Protein AF-A0A7S1ZAA8-F1 (afdb_monomer_lite)

InterPro domains:
  IPR015947 PUA-like superfamily [SSF88697] (446-575)
  IPR024366 Alpha-ketoglutarate-dependent dioxygenase FTO, C-terminal [PF12934] (173-243)
  IPR024367 Alpha-ketoglutarate-dependent dioxygenase FTO, catalytic domain [PF12933] (4-150)
  IPR032868 Alpha-ketoglutarate-dependent dioxygenase FTO [PTHR31291] (3-238)
  IPR037151 Alpha-ketoglutarate-dependent dioxygenase AlkB-like superfamily [G3DSA:2.60.120.590] (2-152)
  IPR038413 FTO, C-terminal domain superfamily [G3DSA:1.20.58.1470] (153-249)

Sequence (664 aa):
MIKTNDLKDEPVTKQGKCTVSWHADSCLEHYSTIAVYHTIFPHDEKEEEEEEEKEERKKKSVSNNSSSSSSSGWSVALRVAHDSEGPNASKRGKDIESSVVADTPYIATSLPSGSVYYLLDDFNHHHQHAVMADNDNENPGTRFSSTHRLLREGHNVQYVLDRCKSSCSNFHKKGSKVWRSEQLLLSDMESEWIRQFYVQGAAHRSNLWKAWGEFMLSLLRYWSQLETRTKQTIDLLRYAAEEQCDFGGCASSNEPNNVVPSRAERKLREKRKKALSTVDDILKRGGGGNSADQILYEPLAILLEERATMRHLWKKREKDHVFRRMNDEDKPLPVPFTFEVTNVEEMIANKKAGMKKNEEMGYSSLGGSPEQLRCLANNLRKWGKAYMSCDSADLPAVFENDDNITSTKKKQDDQEENESSVAVAATTIDDTNEHTKDLDWKGWNNQKFGLEMQHPWAGHLLDGRKTIETRAYDLPPSLLGKRIEILETRKGKAGVSSVGNVVSYVGGEEEKDAAIVKNIGWCVFDRIIVYEDRETFESDEGQHMVLKDSGYGWKDGHTKKLYGWVVGKCMRYEDKEEGSCKPGDIPPISRLVRRLRSLFELQFEDLHLSTDDSKRENITVKKKPNSKTFQKRGKKRRNGYHDREAGGNSVKHGKMQPKKKKKR

Secondary structure (DSSP, 8-state):
---GGGSEEPTTT--SEEEEEEE---SBPTTPPEEEEEEEEPP-S-SSSTTT--S-----------------SEEEEEEEBTTSSSTTGGGS-S-SGGGB-TTS--EEEE--TT-EEEE-TTHHHHEEEEEEE-SS-S---EEEEEEE--BPTT-SHHHHHHHHHHHHTTTT--SHHHHHHHHHHHHHIIIIIIIHHHTTHHHHHHHHHHHHHHHHHHHHHHHHHHHHHHHHHHHHHHHHHHHHHHHHS-S--------PPPHHHHHHHHHHHHHHHHHHHHHHTT-BTB-HIIIIIHHHHHHHHHHHHHHHHHHHHTT-GGGGGS-TTTSPPPP-EE---TTHHHHHHHGGGTPPP-TT-EE-SS--SHHHHHHHHHHHHHHHHHHHH--GGGSPP----TT------------------------------TTS--TT-GGGGTSEEEEEEETTHHHHHHTTS--EEEESSPPPGGGTTSEEEEEEE-S--TT---S-SEEE---SS--SSTTSEEEEEEEEEEEEEEE-SHHHHHHTHHHH---TTSTTS--TTT---EEEEEEEEEEESS---TTS--TTSS--EEEEEEEETTEEEEEE------------------------------------------------------------

Foldseek 3Di:
DDALVVFDAQVPPSFFGFPFHWAFDPQFDAQDKKKKWKAFDFPDPDDPPPPPPPDDDDDDDDDDDDDDPDQQQKWKKKFWFAQRDDPRVVPDPDDSVVRGDVVDDIDIDRDHGGDMDMQGGCNSRGMIMTMGGGPPDNTSGDMDMDIDGHGDPCPDLVSLLVLLVVLLVVLVDDFLVSLLSLLVSLLCLVQVPQQVQQQQFQVSCVVCCVPCVVSLLSSLVSNQSSLVSLVVLLVLLLLLLVVLLVVVDDPDDPDPDPDDDDPVVVVSPVSSVVSNVVLVVRQVVQFPDDASCVTRQLSSLVSLLVSLVSLVVSVPSLPDPVLVPDDNRRRRHPRQEDELPPCPVVVVVVVVVDDDDPSRHHYHNFDPHSVSSNVSSVQSNLSSVSSVVSHPVSHPDDDPDSPDPDDDDDDDDDDDDDDDDDDDDDDDDDDTDQQEADLQPPVLQVFAKAFEDEPPLLVCCQVQQAQWAKDLDEHSPSQAQHKHFYKYFYHDRPLDDPDDQKQFDDDDDDDDSVNGIDRFWIFHFHDKDKDQDQVVVVVCCSNRVADCVDPRHDDPPPRRMMMIRGTDDIHTPVPDDPDDDDPPPAAPQRMWGRHHRRMTTTDHDPPPDPPPPDDDDDDDDDDDDDDDDDDDDDDDDDDDDDDDDDYDDDDDDDDDDDDDDDDD

Structure (mmCIF, N/CA/C/O backbone):
data_AF-A0A7S1ZAA8-F1
#
_entry.id   AF-A0A7S1ZAA8-F1
#
loop_
_atom_site.group_PDB
_atom_site.id
_atom_site.type_symbol
_atom_site.label_atom_id
_atom_site.label_alt_id
_atom_site.label_comp_id
_atom_site.label_asym_id
_atom_site.label_entity_id
_atom_site.label_seq_id
_atom_site.pdbx_PDB_ins_code
_atom_site.Cartn_x
_atom_site.Cartn_y
_atom_site.Cartn_z
_atom_site.occupancy
_atom_site.B_iso_or_equiv
_atom_site.auth_seq_id
_atom_site.auth_comp_id
_atom_site.auth_asym_id
_atom_site.auth_atom_id
_atom_site.pdbx_PDB_model_num
ATOM 1 N N . MET A 1 1 ? -21.331 20.075 20.218 1.00 51.53 1 MET A N 1
ATOM 2 C CA . MET A 1 1 ? -21.712 18.708 20.644 1.00 51.53 1 MET A CA 1
ATOM 3 C C . MET A 1 1 ? -22.706 18.152 19.633 1.00 51.53 1 MET A C 1
ATOM 5 O O . MET A 1 1 ? -23.414 18.953 19.032 1.00 51.53 1 MET A O 1
ATOM 9 N N . ILE A 1 2 ? -22.735 16.836 19.404 1.00 54.97 2 ILE A N 1
ATOM 10 C CA . ILE A 1 2 ? -23.761 16.199 18.557 1.00 54.97 2 ILE A CA 1
ATOM 11 C C . ILE A 1 2 ? -25.048 16.115 19.384 1.00 54.97 2 ILE A C 1
ATOM 13 O O . ILE A 1 2 ? -24.983 15.691 20.537 1.00 54.97 2 ILE A O 1
ATOM 17 N N . LYS A 1 3 ? -26.193 16.531 18.833 1.00 63.50 3 LYS A N 1
ATOM 18 C CA . LYS A 1 3 ? -27.483 16.376 19.518 1.00 63.50 3 LYS A CA 1
ATOM 19 C C . LYS A 1 3 ? -27.951 14.929 19.371 1.00 63.50 3 LYS A C 1
ATOM 21 O O . LYS A 1 3 ? -27.777 14.333 18.312 1.00 63.50 3 LYS A O 1
ATOM 26 N N . THR A 1 4 ? -28.576 14.369 20.403 1.00 62.88 4 THR A N 1
ATOM 27 C CA . THR A 1 4 ? -29.089 12.983 20.406 1.00 62.88 4 THR A CA 1
ATOM 28 C C . THR A 1 4 ? -30.030 12.687 19.231 1.00 62.88 4 THR A C 1
ATOM 30 O O . THR A 1 4 ? -30.006 11.587 18.684 1.00 62.88 4 THR A O 1
ATOM 33 N N . ASN A 1 5 ? -30.778 13.690 18.765 1.00 67.75 5 ASN A N 1
ATOM 34 C CA . ASN A 1 5 ? -31.667 13.592 17.601 1.00 67.75 5 ASN A CA 1
ATOM 35 C C . ASN A 1 5 ? -30.947 13.398 16.250 1.00 67.75 5 ASN A C 1
ATOM 37 O O . ASN A 1 5 ? -31.572 12.913 15.311 1.00 67.75 5 ASN A O 1
ATOM 41 N N . ASP A 1 6 ? -29.658 13.741 16.141 1.00 80.00 6 ASP A N 1
ATOM 42 C CA . ASP A 1 6 ? -28.857 13.528 14.923 1.00 80.00 6 ASP A CA 1
ATOM 43 C C . ASP A 1 6 ? -28.252 12.107 14.859 1.00 80.00 6 ASP A C 1
ATOM 45 O O . ASP A 1 6 ? -27.602 11.735 13.876 1.00 80.00 6 ASP A O 1
ATOM 49 N N . LEU A 1 7 ? -28.430 11.307 15.916 1.00 85.56 7 LEU A N 1
ATOM 50 C CA . LEU A 1 7 ? -27.899 9.953 16.023 1.00 85.56 7 LEU A CA 1
ATOM 51 C C . LEU A 1 7 ? -28.835 8.921 15.382 1.00 85.56 7 LEU A C 1
ATOM 53 O O . LEU A 1 7 ? -30.064 9.007 15.463 1.00 85.56 7 LEU A O 1
ATOM 57 N N . LYS A 1 8 ? -28.233 7.887 14.790 1.00 88.81 8 LYS A N 1
ATOM 58 C CA . LYS A 1 8 ? -28.962 6.751 14.216 1.00 88.81 8 LYS A CA 1
ATOM 59 C C . LYS A 1 8 ? -29.487 5.842 15.324 1.00 88.81 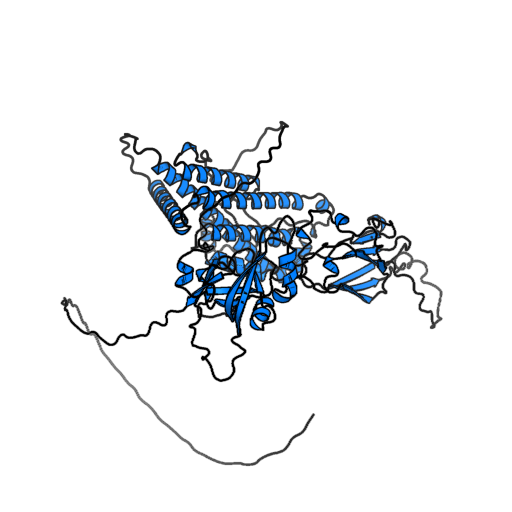8 LYS A C 1
ATOM 61 O O . LYS A 1 8 ? -28.772 5.598 16.292 1.00 88.81 8 LYS A O 1
ATOM 66 N N . ASP A 1 9 ? -30.685 5.302 15.145 1.00 89.25 9 ASP A N 1
ATOM 67 C CA . ASP A 1 9 ? -31.178 4.197 15.971 1.00 89.25 9 ASP A CA 1
ATOM 68 C C . ASP A 1 9 ? -30.324 2.936 15.770 1.00 89.25 9 ASP A C 1
ATOM 70 O O . ASP A 1 9 ? -29.744 2.732 14.696 1.00 89.25 9 ASP A O 1
ATOM 74 N N . GLU A 1 10 ? -30.271 2.075 16.787 1.00 88.00 10 GLU A N 1
ATOM 75 C CA . GLU A 1 10 ? -29.743 0.715 16.643 1.00 88.00 10 GLU A CA 1
ATOM 76 C C . GLU A 1 10 ? -30.553 -0.040 15.558 1.00 88.00 10 GLU A C 1
ATOM 78 O O . GLU A 1 10 ? -31.785 -0.068 15.626 1.00 88.00 10 GLU A O 1
ATOM 83 N N . PRO A 1 11 ? -29.920 -0.605 14.511 1.00 84.19 11 PRO A N 1
ATOM 84 C CA . PRO A 1 11 ? -30.641 -1.091 13.332 1.00 84.19 11 PRO A CA 1
ATOM 85 C C . PRO A 1 11 ? -31.582 -2.286 13.557 1.00 84.19 11 PRO A C 1
ATOM 87 O O . PRO A 1 11 ? -32.498 -2.460 12.751 1.00 84.19 11 PRO A O 1
ATOM 90 N N . VAL A 1 12 ? -31.379 -3.109 14.592 1.00 79.25 12 VAL A N 1
ATOM 91 C CA . VAL A 1 12 ? -32.127 -4.362 14.801 1.00 79.25 12 VAL A CA 1
ATOM 92 C C . VAL A 1 12 ? -33.347 -4.154 15.704 1.00 79.25 12 VAL A C 1
ATOM 94 O O . VAL A 1 12 ? -34.473 -4.455 15.309 1.00 79.25 12 VAL A O 1
ATOM 97 N N . THR A 1 13 ? -33.138 -3.635 16.912 1.00 79.31 13 THR A N 1
ATOM 98 C CA . THR A 1 13 ? -34.167 -3.441 17.948 1.00 79.31 13 THR A CA 1
ATOM 99 C C . THR A 1 13 ? -34.709 -2.016 17.982 1.00 79.31 13 THR A C 1
ATOM 101 O O . THR A 1 13 ? -35.810 -1.802 18.489 1.00 79.31 13 THR A O 1
ATOM 104 N N . LYS A 1 14 ? -33.941 -1.044 17.466 1.00 81.38 14 LYS A N 1
ATOM 105 C CA . LYS A 1 14 ? -34.168 0.407 17.617 1.00 81.38 14 LYS A CA 1
ATOM 106 C C . LYS A 1 14 ? -34.140 0.888 19.074 1.00 81.38 14 LYS A C 1
ATOM 108 O O . LYS A 1 14 ? -34.652 1.963 19.383 1.00 81.38 14 LYS A O 1
ATOM 113 N N . GLN A 1 15 ? -33.532 0.107 19.968 1.00 75.88 15 GLN A N 1
ATOM 114 C CA . GLN A 1 15 ? -33.351 0.451 21.376 1.00 75.88 15 GLN A CA 1
ATOM 115 C C . GLN A 1 15 ? -32.006 1.164 21.567 1.00 75.88 15 GLN A C 1
ATOM 117 O O . GLN A 1 15 ? -30.947 0.538 21.552 1.00 75.88 15 GLN A O 1
ATOM 122 N N . GLY A 1 16 ? -32.067 2.484 21.751 1.00 81.81 16 GLY A N 1
ATOM 123 C CA . GLY A 1 16 ? -30.903 3.355 21.919 1.00 81.81 16 GLY A CA 1
ATOM 124 C C . GLY A 1 16 ? -30.401 3.994 20.619 1.00 81.81 16 GLY A C 1
ATOM 125 O O . GLY A 1 16 ? -30.682 3.541 19.503 1.00 81.81 16 GLY A O 1
ATOM 126 N N . LYS A 1 17 ? -29.612 5.059 20.785 1.00 88.25 17 LYS A N 1
ATOM 127 C CA . LYS A 1 17 ? -28.934 5.794 19.713 1.00 88.25 17 LYS A CA 1
ATOM 128 C C . LYS A 1 17 ? -27.479 5.363 19.578 1.00 88.25 17 LYS A C 1
ATOM 130 O O . LYS A 1 17 ? -26.691 5.520 20.509 1.00 88.25 17 LYS A O 1
ATOM 135 N N . CYS A 1 18 ? -27.055 4.930 18.395 1.00 90.75 18 CYS A N 1
ATOM 136 C CA . CYS A 1 18 ? -25.644 4.689 18.105 1.00 90.75 18 CYS A CA 1
ATOM 137 C C . CYS A 1 18 ? -24.871 6.015 17.966 1.00 90.75 18 CYS A C 1
ATOM 139 O O . CYS A 1 18 ? -24.992 6.712 16.957 1.00 90.75 18 CYS A O 1
ATOM 141 N N . THR A 1 19 ? -24.003 6.317 18.934 1.00 90.69 19 THR A N 1
ATOM 142 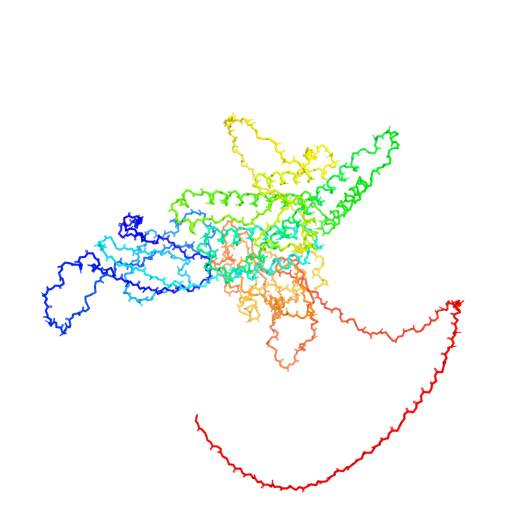C CA . THR A 1 19 ? -22.959 7.358 18.800 1.00 90.69 19 THR A CA 1
ATOM 143 C C . THR A 1 19 ? -21.767 6.869 17.982 1.00 90.69 19 THR A C 1
ATOM 145 O O . THR A 1 19 ? -21.152 7.644 17.253 1.00 90.69 19 THR A O 1
ATOM 148 N N . VAL A 1 20 ? -21.496 5.563 18.038 1.00 92.62 20 VAL A N 1
ATOM 149 C CA . VAL A 1 20 ? -20.650 4.842 17.084 1.00 92.62 20 VAL A CA 1
ATOM 150 C C . VAL A 1 20 ? -21.427 3.603 16.653 1.00 92.62 20 VAL A C 1
ATOM 152 O O . VAL A 1 20 ? -21.806 2.795 17.500 1.00 92.62 20 VAL A O 1
ATOM 155 N N . SER A 1 21 ? -21.715 3.481 15.356 1.00 92.25 21 SER A N 1
ATOM 156 C CA . SER A 1 21 ? -22.434 2.333 14.785 1.00 92.25 21 SER A CA 1
ATOM 157 C C . SER A 1 21 ? -21.629 1.031 14.893 1.00 92.25 21 SER A C 1
ATOM 159 O O . SER A 1 21 ? -20.428 1.053 15.161 1.00 92.25 21 SER A O 1
ATOM 161 N N . TRP A 1 22 ? -22.294 -0.101 14.651 1.00 92.38 22 TRP A N 1
ATOM 162 C CA . TRP A 1 22 ? -21.670 -1.422 14.604 1.00 92.38 22 TRP A CA 1
ATOM 163 C C . TRP A 1 22 ? -20.444 -1.459 13.682 1.00 92.38 22 TRP A C 1
ATOM 165 O O . TRP A 1 22 ? -20.536 -1.151 12.494 1.00 92.38 22 TRP A O 1
ATOM 175 N N . HIS A 1 23 ? -19.294 -1.829 14.244 1.00 91.81 23 HIS A N 1
ATOM 176 C CA . HIS A 1 23 ? -18.026 -1.948 13.528 1.00 91.81 23 HIS A CA 1
ATOM 177 C C . HIS A 1 23 ? -17.074 -2.925 14.231 1.00 91.81 23 HIS A C 1
ATOM 179 O O . HIS A 1 23 ? -17.253 -3.268 15.401 1.00 91.81 23 HIS A O 1
ATOM 185 N N . ALA A 1 24 ? -16.035 -3.341 13.513 1.00 92.50 24 ALA A N 1
ATOM 186 C CA . ALA A 1 24 ? -14.811 -3.873 14.098 1.00 92.50 24 ALA A CA 1
ATOM 187 C C . ALA A 1 24 ? -13.684 -2.847 13.911 1.00 92.50 24 ALA A C 1
ATOM 189 O O . ALA A 1 24 ? -13.672 -2.087 12.937 1.00 92.50 24 ALA A O 1
ATOM 190 N N . ASP A 1 25 ? -12.742 -2.809 14.848 1.00 93.12 25 ASP A N 1
ATOM 191 C CA . ASP A 1 25 ? -11.620 -1.880 14.818 1.00 93.12 25 ASP A CA 1
ATOM 192 C C . ASP A 1 25 ? -10.602 -2.275 13.745 1.00 93.12 25 ASP A C 1
ATOM 194 O O . ASP A 1 25 ? -9.940 -3.307 13.845 1.00 93.12 25 ASP A O 1
ATOM 198 N N . SER A 1 26 ? -10.446 -1.426 12.731 1.00 89.69 26 SER A N 1
ATOM 199 C CA . SER A 1 26 ? -9.505 -1.630 11.627 1.00 89.69 26 SER A CA 1
ATOM 200 C C . SER A 1 26 ? -8.063 -1.233 11.969 1.00 89.69 26 SER A C 1
ATOM 202 O O . SER A 1 26 ? -7.827 -0.373 12.818 1.00 89.69 26 SER A O 1
ATOM 204 N N . CYS A 1 27 ? -7.107 -1.755 11.192 1.00 87.31 27 CYS A N 1
ATOM 205 C CA . CYS A 1 27 ? -5.678 -1.386 11.231 1.00 87.31 27 CYS A CA 1
ATOM 206 C C . CYS A 1 27 ? -4.945 -1.782 12.525 1.00 87.31 27 CYS A C 1
ATOM 208 O O . CYS A 1 27 ? -3.870 -1.251 12.819 1.00 87.31 27 CYS A O 1
ATOM 210 N N . LEU A 1 28 ? -5.496 -2.748 13.261 1.00 90.56 28 LEU A N 1
ATOM 211 C CA . LEU A 1 28 ? -4.878 -3.334 14.446 1.00 90.56 28 LEU A CA 1
ATOM 212 C C . LEU A 1 28 ? -3.969 -4.513 14.097 1.00 90.56 28 LEU A C 1
ATOM 214 O O . LEU A 1 28 ? -4.167 -5.179 13.074 1.00 90.56 28 LEU A O 1
ATOM 218 N N . GLU A 1 29 ? -2.984 -4.777 14.954 1.00 91.25 29 GLU A N 1
ATOM 219 C CA . GLU A 1 29 ? -2.275 -6.056 14.941 1.00 91.25 29 GLU A CA 1
ATOM 220 C C . GLU A 1 29 ? -3.249 -7.207 15.197 1.00 91.25 29 GLU A C 1
ATOM 222 O O . GLU A 1 29 ? -4.159 -7.102 16.028 1.00 91.25 29 GLU A O 1
ATOM 227 N N . HIS A 1 30 ? -3.058 -8.319 14.489 1.00 89.75 30 HIS A N 1
ATOM 228 C CA . HIS A 1 30 ? -3.938 -9.473 14.645 1.00 89.75 30 HIS A CA 1
ATOM 229 C C . HIS A 1 30 ? -3.825 -10.041 16.058 1.00 89.75 30 HIS A C 1
ATOM 231 O O . HIS A 1 30 ? -2.716 -10.215 16.566 1.00 89.75 30 HIS A O 1
ATOM 237 N N . TYR A 1 31 ? -4.973 -10.376 16.653 1.00 92.94 31 TYR A N 1
ATOM 238 C CA . TYR A 1 31 ? -5.070 -10.916 18.016 1.00 92.94 31 TYR A CA 1
ATOM 239 C C . TYR A 1 31 ? -4.637 -9.925 19.117 1.00 92.94 31 TYR A C 1
ATOM 241 O O . TYR A 1 31 ? -4.349 -10.314 20.251 1.00 92.94 31 TYR A O 1
ATOM 249 N N . SER A 1 32 ? -4.547 -8.628 18.798 1.00 94.75 32 SER A N 1
ATOM 250 C CA . SER A 1 32 ? -4.157 -7.609 19.772 1.00 94.75 32 SER A CA 1
ATOM 251 C C . SER A 1 32 ? -5.337 -7.132 20.619 1.00 94.75 32 SER A C 1
ATOM 253 O O . SER A 1 32 ? -6.447 -6.921 20.138 1.00 94.75 32 SER A O 1
ATOM 255 N N . THR A 1 33 ? -5.075 -6.938 21.913 1.00 97.00 33 THR A N 1
ATOM 256 C CA . THR A 1 33 ? -6.076 -6.435 22.859 1.00 97.00 33 THR A CA 1
ATOM 257 C C . THR A 1 33 ? -6.380 -4.958 22.624 1.00 97.00 33 THR A C 1
ATOM 259 O O . THR A 1 33 ? -5.468 -4.132 22.553 1.00 97.00 33 THR A O 1
ATOM 262 N N . ILE A 1 34 ? -7.669 -4.620 22.619 1.00 98.25 34 ILE A N 1
ATOM 263 C CA . ILE A 1 34 ? -8.165 -3.245 22.716 1.00 98.25 34 ILE A CA 1
ATOM 264 C C . ILE A 1 34 ? -8.587 -3.014 24.167 1.00 98.25 34 ILE A C 1
ATOM 266 O O . ILE A 1 34 ? -9.371 -3.790 24.712 1.00 98.25 34 ILE A O 1
ATOM 270 N N . ALA A 1 35 ? -8.093 -1.951 24.800 1.00 98.25 35 ALA A N 1
ATOM 271 C CA . ALA A 1 35 ? -8.477 -1.579 26.163 1.00 98.25 35 ALA A CA 1
ATOM 272 C C . ALA A 1 35 ? -9.138 -0.199 26.162 1.00 98.25 35 ALA A C 1
ATOM 274 O O . ALA A 1 35 ? -8.563 0.763 25.652 1.00 98.25 35 ALA A O 1
ATOM 275 N N . VAL A 1 36 ? -10.336 -0.083 26.733 1.00 98.12 36 VAL A N 1
ATOM 276 C CA . VAL A 1 36 ? -11.127 1.151 26.693 1.00 98.12 36 VAL A CA 1
ATOM 277 C C . VAL A 1 36 ? -11.470 1.612 28.099 1.00 98.12 36 VAL A C 1
ATOM 279 O O . VAL A 1 36 ? -12.324 1.025 28.757 1.00 98.12 36 VAL A O 1
ATOM 282 N N . TYR A 1 37 ? -10.837 2.700 28.537 1.00 97.56 37 TYR A N 1
ATOM 283 C CA . TYR A 1 37 ? -11.287 3.475 29.695 1.00 97.56 37 TYR A CA 1
ATOM 284 C C . TYR A 1 37 ? -12.367 4.464 29.252 1.00 97.56 37 TYR A C 1
ATOM 286 O O . TYR A 1 37 ? -12.225 5.083 28.193 1.00 97.56 37 TYR A O 1
ATOM 294 N N . HIS A 1 38 ? -13.412 4.668 30.053 1.00 94.69 38 HIS A N 1
ATOM 295 C CA . HIS A 1 38 ? -14.380 5.737 29.809 1.00 94.69 38 HIS A CA 1
ATOM 296 C C . HIS A 1 38 ? -14.804 6.461 31.086 1.00 94.69 38 HIS A C 1
ATOM 298 O O . HIS A 1 38 ? -14.831 5.901 32.177 1.00 94.69 38 HIS A O 1
ATOM 304 N N . THR A 1 39 ? -15.172 7.726 30.922 1.00 94.19 39 THR A N 1
ATOM 305 C CA . THR A 1 39 ? -15.723 8.582 31.973 1.00 94.19 39 THR A CA 1
ATOM 306 C C . THR A 1 39 ? -16.933 9.329 31.425 1.00 94.19 39 THR A C 1
ATOM 308 O O . THR A 1 39 ? -17.017 9.598 30.226 1.00 94.19 39 THR A O 1
ATOM 311 N N . ILE A 1 40 ? -17.890 9.614 32.296 1.00 90.88 40 ILE A N 1
ATOM 312 C CA . ILE A 1 40 ? -19.134 10.321 32.006 1.00 90.88 40 ILE A CA 1
ATOM 313 C C . ILE A 1 40 ? -19.186 11.514 32.956 1.00 90.88 40 ILE A C 1
ATOM 315 O O . ILE A 1 40 ? -19.113 11.333 34.174 1.00 90.88 40 ILE A O 1
ATOM 319 N N . PHE A 1 41 ? -19.302 12.710 32.388 1.00 88.25 41 PHE A N 1
ATOM 320 C CA . PHE A 1 41 ? -19.560 13.947 33.114 1.00 88.25 41 PHE A CA 1
ATOM 321 C C . PHE A 1 41 ? -21.058 14.258 33.008 1.00 88.25 41 PHE A C 1
ATOM 323 O O . PHE A 1 41 ? -21.564 14.300 31.883 1.00 88.25 41 PHE A O 1
ATOM 330 N N . PRO A 1 42 ? -21.785 14.454 34.121 1.00 81.50 42 PRO A N 1
ATOM 331 C CA . PRO A 1 42 ? -23.155 14.951 34.050 1.00 81.50 42 PRO A CA 1
ATOM 332 C C . PRO A 1 42 ? -23.170 16.346 33.408 1.00 81.50 42 PRO A C 1
ATOM 334 O O . PRO A 1 42 ? -22.187 17.082 33.500 1.00 81.50 42 PRO A O 1
ATOM 337 N N . HIS A 1 43 ? -24.276 16.716 32.762 1.00 70.44 43 HIS A N 1
ATOM 338 C CA . HIS A 1 43 ? -24.551 18.133 32.536 1.00 70.44 43 HIS A CA 1
ATOM 339 C C . HIS A 1 43 ? -25.079 18.717 33.845 1.00 70.44 43 HIS A C 1
ATOM 341 O O . HIS A 1 43 ? -26.123 18.285 34.329 1.00 70.44 43 HIS A O 1
ATOM 347 N N . ASP A 1 44 ? -24.367 19.691 34.404 1.00 57.09 44 ASP A N 1
ATOM 348 C CA . ASP A 1 44 ? -24.905 20.518 35.478 1.00 57.09 44 ASP A CA 1
ATOM 349 C C . ASP A 1 44 ? -25.927 21.495 34.874 1.00 57.09 44 ASP A C 1
ATOM 351 O O . ASP A 1 44 ? -25.565 22.415 34.142 1.00 57.09 44 ASP A O 1
ATOM 355 N N . GLU A 1 45 ? -27.211 21.322 35.193 1.00 51.94 45 GLU A N 1
ATOM 356 C CA . GLU A 1 45 ? -28.315 22.226 34.809 1.00 51.94 45 GLU A CA 1
ATOM 357 C C . GLU A 1 45 ? -28.291 23.534 35.636 1.00 51.94 45 GLU A C 1
ATOM 359 O O . GLU A 1 45 ? -29.297 23.976 36.180 1.00 51.94 45 GLU A O 1
ATOM 364 N N . LYS A 1 46 ? -27.102 24.129 35.816 1.00 44.72 46 LYS A N 1
ATOM 365 C CA . LYS A 1 46 ? -26.834 25.199 36.797 1.00 44.72 46 LYS A CA 1
ATOM 366 C C . LYS A 1 46 ? -26.185 26.468 36.240 1.00 44.72 46 LYS A C 1
ATOM 368 O O . LYS A 1 46 ? -25.793 27.327 37.025 1.00 44.72 46 LYS A O 1
ATOM 373 N N . GLU A 1 47 ? -26.107 26.623 34.919 1.00 41.53 47 GLU A N 1
ATOM 374 C CA . GLU A 1 47 ? -25.540 27.833 34.293 1.00 41.53 47 GLU A CA 1
ATOM 375 C C . GLU A 1 47 ? -26.562 28.736 33.568 1.00 41.53 47 GLU A C 1
ATOM 377 O O . GLU A 1 47 ? -26.173 29.818 33.143 1.00 41.53 47 GLU A O 1
ATOM 382 N N . GLU A 1 48 ? -27.856 28.378 33.488 1.00 41.16 48 GLU A N 1
ATOM 383 C CA . GLU A 1 48 ? -28.883 29.229 32.833 1.00 41.16 48 GLU A CA 1
ATOM 384 C C . GLU A 1 48 ? -29.960 29.835 33.770 1.00 41.16 48 GLU A C 1
ATOM 386 O O . GLU A 1 48 ? -30.654 30.754 33.346 1.00 41.16 48 GLU A O 1
ATOM 391 N N . GLU A 1 49 ? -30.066 29.430 35.049 1.00 38.97 49 GLU A N 1
ATOM 392 C CA . GLU A 1 49 ? -31.050 30.003 36.009 1.00 38.97 49 GLU A CA 1
ATOM 393 C C . GLU A 1 49 ? -30.430 30.639 37.282 1.00 38.97 49 GLU A C 1
ATOM 395 O O . GLU A 1 49 ? -31.136 31.183 38.130 1.00 38.97 49 GLU A O 1
ATOM 400 N N . GLU A 1 50 ? -29.101 30.634 37.445 1.00 39.22 50 GLU A N 1
ATOM 401 C CA . GLU A 1 50 ? -28.434 31.063 38.693 1.00 39.22 50 GLU A CA 1
ATOM 402 C C . GLU A 1 50 ? -28.113 32.581 38.818 1.00 39.22 50 GLU A C 1
ATOM 404 O O . GLU A 1 50 ? -27.245 32.951 39.624 1.00 39.22 50 GLU A O 1
ATOM 409 N N . GLU A 1 51 ? -28.832 33.462 38.099 1.00 40.59 51 GLU A N 1
ATOM 410 C CA . GLU A 1 51 ? -28.764 34.935 38.271 1.00 40.59 51 GLU A CA 1
ATOM 411 C C . GLU A 1 51 ? -29.907 35.576 39.099 1.00 40.59 51 GLU A C 1
ATOM 413 O O . GLU A 1 51 ? -29.683 36.675 39.605 1.00 40.59 51 GLU A O 1
ATOM 418 N N . GLU A 1 52 ? -31.066 34.932 39.341 1.00 40.50 52 GLU A N 1
ATOM 419 C CA . GLU A 1 52 ? -32.187 35.584 40.075 1.00 40.50 52 GLU A CA 1
ATOM 420 C C . GLU A 1 52 ? -32.486 35.095 41.516 1.00 40.50 52 GLU A C 1
ATOM 422 O O . GLU A 1 52 ? -33.022 35.880 42.294 1.00 40.50 52 GLU A O 1
ATOM 427 N N . GLU A 1 53 ? -32.086 33.890 41.957 1.00 42.22 53 GLU A N 1
ATOM 428 C CA . GLU A 1 53 ? -32.350 33.407 43.342 1.00 42.22 53 GLU A CA 1
ATOM 429 C C . GLU A 1 53 ? -31.093 33.239 44.226 1.00 42.22 53 GLU A C 1
ATOM 431 O O . GLU A 1 53 ? -30.952 32.300 45.014 1.00 42.22 53 GLU A O 1
ATOM 436 N N . LYS A 1 54 ? -30.162 34.202 44.166 1.00 40.28 54 LYS A N 1
ATOM 437 C CA . LYS A 1 54 ? -29.045 34.311 45.131 1.00 40.28 54 LYS A CA 1
ATOM 438 C C . LYS A 1 54 ? -29.340 35.220 46.333 1.00 40.28 54 LYS A C 1
ATOM 440 O O . LYS A 1 54 ? -28.473 35.975 46.765 1.00 40.28 54 LYS A O 1
ATOM 445 N N . GLU A 1 55 ? -30.501 35.055 46.966 1.00 42.59 55 GLU A N 1
ATOM 446 C CA . GLU A 1 55 ? -30.692 35.448 48.369 1.00 42.59 55 GLU A CA 1
ATOM 447 C C . GLU A 1 55 ? -31.628 34.477 49.120 1.00 42.59 55 GLU A C 1
ATOM 449 O O . GLU A 1 55 ? -32.574 33.938 48.570 1.00 42.59 55 GLU A O 1
ATOM 454 N N . GLU A 1 56 ? -31.322 34.223 50.398 1.00 39.84 56 GLU A N 1
ATOM 455 C CA . GLU A 1 56 ? -32.070 33.346 51.323 1.00 39.84 56 GLU A CA 1
ATOM 456 C C . GLU A 1 56 ? -32.205 31.828 51.016 1.00 39.84 56 GLU A C 1
ATOM 458 O O . GLU A 1 56 ? -33.301 31.314 50.806 1.00 39.84 56 GLU A O 1
ATOM 463 N N . ARG A 1 57 ? -31.166 31.040 51.358 1.00 37.94 57 ARG A N 1
ATOM 464 C CA . ARG A 1 57 ? -31.259 30.127 52.533 1.00 37.94 57 ARG A CA 1
ATOM 465 C C . ARG A 1 57 ? -29.926 29.525 52.995 1.00 37.94 57 ARG A C 1
ATOM 467 O O . ARG A 1 57 ? -29.143 28.948 52.254 1.00 37.94 57 ARG A O 1
ATOM 474 N N . LYS A 1 58 ? -29.692 29.649 54.305 1.00 35.97 58 LYS A N 1
ATOM 475 C CA . LYS A 1 58 ? -28.507 29.172 55.035 1.00 35.97 58 LYS A CA 1
ATOM 476 C C . LYS A 1 58 ? -28.662 27.717 55.499 1.00 35.97 58 LYS A C 1
ATOM 478 O O . LYS A 1 58 ? -29.662 27.417 56.136 1.00 35.97 58 LYS A O 1
ATOM 483 N N . LYS A 1 59 ? -27.542 26.976 55.456 1.00 37.62 59 LYS A N 1
ATOM 484 C CA . LYS A 1 59 ? -27.111 25.918 56.410 1.00 37.62 59 LYS A CA 1
ATOM 485 C C . LYS A 1 59 ? -27.972 24.640 56.542 1.00 37.62 59 LYS A C 1
ATOM 487 O O . LYS A 1 59 ? -29.191 24.686 56.611 1.00 37.62 59 LYS A O 1
ATOM 492 N N . LYS A 1 60 ? -27.259 23.538 56.843 1.00 32.50 60 LYS A N 1
ATOM 493 C CA . LYS A 1 60 ? -27.688 22.116 56.904 1.00 32.50 60 LYS A CA 1
ATOM 494 C C . LYS A 1 60 ? -27.750 21.483 55.499 1.00 32.50 60 LYS A C 1
ATOM 496 O O . LYS A 1 60 ? -28.171 22.151 54.572 1.00 32.50 60 LYS A O 1
ATOM 501 N N . SER A 1 61 ? -27.308 20.243 55.278 1.00 32.38 61 SER A N 1
ATOM 502 C CA . SER A 1 61 ? -26.807 19.218 56.217 1.00 32.38 61 SER A CA 1
ATOM 503 C C . SER A 1 61 ? -25.757 18.305 55.579 1.00 32.38 61 SER A C 1
ATOM 505 O O . SER A 1 61 ? -25.888 17.907 54.428 1.00 32.38 61 SER A O 1
ATOM 507 N N . VAL A 1 62 ? -24.771 17.890 56.378 1.00 43.22 62 VAL A N 1
ATOM 508 C CA . VAL A 1 62 ? -23.989 16.674 56.118 1.00 43.22 62 VAL A CA 1
ATOM 509 C C . VAL A 1 62 ? -24.872 15.465 56.428 1.00 43.22 62 VAL A C 1
ATOM 511 O O . VAL A 1 62 ? -25.206 15.284 57.595 1.00 43.22 62 VAL A O 1
ATOM 514 N N . SER A 1 63 ? -25.206 14.648 55.425 1.00 30.75 63 SER A N 1
ATOM 515 C CA . SER A 1 63 ? -25.389 13.186 55.548 1.00 30.75 63 SER A CA 1
ATOM 516 C C . SER A 1 63 ? -25.892 12.567 54.242 1.00 30.75 63 SER A C 1
ATOM 518 O O . SER A 1 63 ? -26.838 13.084 53.663 1.00 30.75 63 SER A O 1
ATOM 520 N N . ASN A 1 64 ? -25.317 11.418 53.881 1.00 28.89 64 ASN A N 1
ATOM 521 C CA . ASN A 1 64 ? -25.931 10.278 53.186 1.00 28.89 64 ASN A CA 1
ATOM 522 C C . ASN A 1 64 ? -27.037 10.525 52.141 1.00 28.89 64 ASN A C 1
ATOM 524 O O . ASN A 1 64 ? -28.178 10.807 52.493 1.00 28.89 64 ASN A O 1
ATOM 528 N N . ASN A 1 65 ? -26.751 10.140 50.897 1.00 29.27 65 ASN A N 1
ATOM 529 C CA . ASN A 1 65 ? -27.484 9.057 50.227 1.00 29.27 65 ASN A CA 1
ATOM 530 C C . ASN A 1 65 ? -26.629 8.571 49.044 1.00 29.27 65 ASN A C 1
ATOM 532 O O . ASN A 1 65 ? -26.163 9.363 48.238 1.00 29.27 65 ASN A O 1
ATOM 536 N N . SER A 1 66 ? -26.102 7.350 49.111 1.00 30.66 66 SER A N 1
ATOM 537 C CA . SER A 1 66 ? -26.763 6.072 48.796 1.00 30.66 66 SER A CA 1
ATOM 538 C C . SER A 1 66 ? -26.579 5.728 47.323 1.00 30.66 66 SER A C 1
ATOM 540 O O . SER A 1 66 ? -26.982 6.483 46.445 1.00 30.66 66 SER A O 1
ATOM 542 N N . SER A 1 67 ? -25.994 4.564 47.066 1.00 35.47 67 SER A N 1
ATOM 543 C CA . SER A 1 67 ? -25.783 4.001 45.736 1.00 35.47 67 SER A CA 1
ATOM 544 C C . SER A 1 67 ? -27.108 3.582 45.084 1.00 35.47 67 SER A C 1
ATOM 546 O O . SER A 1 67 ? -27.422 2.392 45.029 1.00 35.47 67 SER A O 1
ATOM 548 N N . SER A 1 68 ? -27.889 4.539 44.578 1.00 33.03 68 SER A N 1
ATOM 549 C CA . SER A 1 68 ? -28.848 4.235 43.519 1.00 33.03 68 SER A CA 1
ATOM 550 C C . SER A 1 68 ? -28.050 3.938 42.258 1.00 33.03 68 SER A C 1
ATOM 552 O O . SER A 1 68 ? -27.357 4.808 41.735 1.00 33.03 68 SER A O 1
ATOM 554 N N . SER A 1 69 ? -28.132 2.700 41.775 1.00 40.47 69 SER A N 1
ATOM 555 C CA . SER A 1 69 ? -27.625 2.325 40.460 1.00 40.47 69 SER A CA 1
ATOM 556 C C . SER A 1 69 ? -28.523 2.938 39.381 1.00 40.47 69 SER A C 1
ATOM 558 O O . SER A 1 69 ? -29.321 2.236 38.759 1.00 40.47 69 SER A O 1
ATOM 560 N N . SER A 1 70 ? -28.430 4.254 39.180 1.00 43.72 70 SER A N 1
ATOM 561 C CA . SER A 1 70 ? -28.911 4.852 37.942 1.00 43.72 70 SER A CA 1
ATOM 562 C C . SER A 1 70 ? -28.111 4.217 36.811 1.00 43.72 70 SER A C 1
ATOM 564 O O . SER A 1 70 ? -26.881 4.302 36.782 1.00 43.72 70 SER A O 1
ATOM 566 N N . SER A 1 71 ? -28.821 3.518 35.921 1.00 52.91 71 SER A N 1
ATOM 567 C CA . SER A 1 71 ? -28.280 3.065 34.641 1.00 52.91 71 SER A CA 1
ATOM 568 C C . SER A 1 71 ? -27.521 4.233 34.025 1.00 52.91 71 SER A C 1
ATOM 570 O O . SER A 1 71 ? -28.103 5.307 33.839 1.00 52.91 71 SER A O 1
ATOM 572 N N . SER A 1 72 ? -26.218 4.078 33.774 1.00 63.25 72 SER A N 1
ATOM 573 C CA . SER A 1 72 ? -25.519 5.134 33.053 1.00 63.25 72 SER A CA 1
ATOM 574 C C . SER A 1 72 ? -26.117 5.146 31.649 1.00 63.25 72 SER A C 1
ATOM 576 O O . SER A 1 72 ? -26.251 4.082 31.038 1.00 63.25 72 SER A O 1
ATOM 578 N N . GLY A 1 73 ? -26.510 6.326 31.153 1.00 79.88 73 GLY A N 1
ATOM 579 C CA . GLY A 1 73 ? -27.190 6.503 29.857 1.00 79.88 73 GLY A CA 1
ATOM 580 C C . GLY A 1 73 ? -26.305 6.202 28.639 1.00 79.88 73 GLY A C 1
ATOM 581 O O . GLY A 1 73 ? -26.501 6.761 27.566 1.00 79.88 73 GLY A O 1
ATOM 582 N N . TRP A 1 74 ? -25.292 5.360 28.832 1.00 89.56 74 TRP A N 1
ATOM 583 C CA . TRP A 1 74 ? -24.245 4.975 27.912 1.00 89.56 74 TRP A CA 1
ATOM 584 C C . TRP A 1 74 ? -23.983 3.479 28.058 1.00 89.56 74 TRP A C 1
ATOM 586 O O . TRP A 1 74 ? -23.713 2.987 29.154 1.00 89.56 74 TRP A O 1
ATOM 596 N N . SER A 1 75 ? -23.976 2.757 26.944 1.00 91.69 75 SER A N 1
ATOM 597 C CA . SER A 1 75 ? -23.599 1.345 26.920 1.00 91.69 75 SER A CA 1
ATOM 598 C C . SER A 1 75 ? -22.644 1.029 25.775 1.00 91.69 75 SER A C 1
ATOM 600 O O . SER A 1 75 ? -22.612 1.705 24.742 1.00 91.69 75 SER A O 1
ATOM 602 N N . VAL A 1 76 ? -21.835 -0.011 25.975 1.00 94.06 76 VAL A N 1
ATOM 603 C CA . VAL A 1 76 ? -21.139 -0.695 24.884 1.00 94.06 76 VAL A CA 1
ATOM 604 C C . VAL A 1 76 ? -21.993 -1.886 24.467 1.00 94.06 76 VAL A C 1
ATOM 606 O O . VAL A 1 76 ? -22.365 -2.708 25.305 1.00 94.06 76 VAL A O 1
ATOM 609 N N . ALA A 1 77 ? -22.335 -1.957 23.185 1.00 94.31 77 ALA A N 1
ATOM 610 C CA . ALA A 1 77 ? -23.071 -3.073 22.613 1.00 94.31 77 ALA A CA 1
ATOM 611 C C . ALA A 1 77 ? -22.117 -3.983 21.834 1.00 94.31 77 ALA A C 1
ATOM 613 O O . ALA A 1 77 ? -21.206 -3.488 21.171 1.00 94.31 77 ALA A O 1
ATOM 614 N N . LEU A 1 78 ? -22.312 -5.299 21.926 1.00 94.88 78 LEU A N 1
ATOM 615 C CA . LEU A 1 78 ? -21.466 -6.337 21.329 1.00 94.88 78 LEU A CA 1
ATOM 616 C C . LEU A 1 78 ? -22.360 -7.356 20.600 1.00 94.88 78 LEU A C 1
ATOM 618 O O . LEU A 1 78 ? -23.284 -7.896 21.211 1.00 94.88 78 LEU A O 1
ATOM 622 N N . ARG A 1 79 ? -22.087 -7.636 19.317 1.00 93.31 79 ARG A N 1
ATOM 623 C CA . ARG A 1 79 ? -22.800 -8.644 18.505 1.00 93.31 79 ARG A CA 1
ATOM 624 C C . ARG A 1 79 ? -21.823 -9.595 17.819 1.00 93.31 79 ARG A C 1
ATOM 626 O O . ARG A 1 79 ? -20.738 -9.174 17.419 1.00 93.31 79 ARG A O 1
ATOM 633 N N . VAL A 1 80 ? -22.205 -10.861 17.658 1.00 93.50 80 VAL A N 1
ATOM 634 C CA . VAL A 1 80 ? -21.391 -11.850 16.931 1.00 93.50 80 VAL A CA 1
ATOM 635 C C . VAL A 1 80 ? -21.441 -11.544 15.436 1.00 93.50 80 VAL A C 1
ATOM 637 O O . VAL A 1 80 ? -22.520 -11.434 14.850 1.00 93.50 80 VAL A O 1
ATOM 640 N N . ALA A 1 81 ? -20.270 -11.402 14.821 1.00 89.62 81 ALA A N 1
ATOM 641 C CA . ALA A 1 81 ? -20.134 -11.132 13.398 1.00 89.62 81 ALA A CA 1
ATOM 642 C C . ALA A 1 81 ? -18.789 -11.669 12.878 1.00 89.62 81 ALA A C 1
ATOM 644 O O . ALA A 1 81 ? -17.738 -11.041 13.041 1.00 89.62 81 ALA A O 1
ATOM 645 N N . HIS A 1 82 ? -18.809 -12.864 12.288 1.00 86.00 82 HIS A N 1
ATOM 646 C CA . HIS A 1 82 ? -17.596 -13.609 11.946 1.00 86.00 82 HIS A CA 1
ATOM 647 C C . HIS A 1 82 ? -16.817 -12.978 10.783 1.00 86.00 82 HIS A C 1
ATOM 649 O O . HIS A 1 82 ? -17.403 -12.613 9.769 1.00 86.00 82 HIS A O 1
ATOM 655 N N . ASP A 1 83 ? -15.485 -12.935 10.895 1.00 83.12 83 ASP A N 1
ATOM 656 C CA . ASP A 1 83 ? -14.591 -12.326 9.900 1.00 83.12 83 ASP A CA 1
ATOM 657 C C . ASP A 1 83 ? -14.865 -10.817 9.677 1.00 83.12 83 ASP A C 1
ATOM 659 O O . ASP A 1 83 ? -14.684 -10.304 8.573 1.00 83.12 83 ASP A O 1
ATOM 663 N N . SER A 1 84 ? -15.289 -10.089 10.720 1.00 80.00 84 SER A N 1
ATOM 664 C CA . SER A 1 84 ? -15.466 -8.624 10.679 1.00 80.00 84 SER A CA 1
ATOM 665 C C . SER A 1 84 ? -14.134 -7.869 10.584 1.00 80.00 84 SER A C 1
ATOM 667 O O . SER A 1 84 ? -14.051 -6.816 9.955 1.00 80.00 84 SER A O 1
ATOM 669 N N . GLU A 1 85 ? -13.074 -8.432 11.166 1.00 80.94 85 GLU A N 1
ATOM 670 C CA . GLU A 1 85 ? -11.675 -8.056 10.922 1.00 80.94 85 GLU A CA 1
ATOM 671 C C . GLU A 1 85 ? -10.836 -9.347 10.836 1.00 80.94 85 GLU A C 1
ATOM 673 O O . GLU A 1 85 ? -11.363 -10.458 10.736 1.00 80.94 85 GLU A O 1
ATOM 678 N N . GLY A 1 86 ? -9.516 -9.231 10.839 1.00 69.06 86 GLY A N 1
ATOM 679 C CA . GLY A 1 86 ? -8.602 -10.360 10.840 1.00 69.06 86 GLY A CA 1
ATOM 680 C C . GLY A 1 86 ? -8.157 -10.818 9.449 1.00 69.06 86 GLY A C 1
ATOM 681 O O . GLY A 1 86 ? -8.501 -10.221 8.422 1.00 69.06 86 GLY A O 1
ATOM 682 N N . PRO A 1 87 ? -7.370 -11.908 9.380 1.00 67.62 87 PRO A N 1
ATOM 683 C CA . PRO A 1 87 ? -6.803 -12.414 8.128 1.00 67.62 87 PRO A CA 1
ATOM 684 C C . PRO A 1 87 ? -7.843 -12.862 7.086 1.00 67.62 87 PRO A C 1
ATOM 686 O O . PRO A 1 87 ? -7.506 -12.986 5.905 1.00 67.62 87 PRO A O 1
ATOM 689 N N . ASN A 1 88 ? -9.081 -13.129 7.519 1.00 68.19 88 ASN A N 1
ATOM 690 C CA . ASN A 1 88 ? -10.170 -13.665 6.701 1.00 68.19 88 ASN A CA 1
ATOM 691 C C . ASN A 1 88 ? -11.152 -12.607 6.174 1.00 68.19 88 ASN A C 1
ATOM 693 O O . ASN A 1 88 ? -11.749 -12.847 5.123 1.00 68.19 88 ASN A O 1
ATOM 697 N N . ALA A 1 89 ? -11.262 -11.437 6.816 1.00 64.38 89 ALA A N 1
ATOM 698 C CA . ALA A 1 89 ? -12.228 -10.388 6.461 1.00 64.38 89 ALA A CA 1
ATOM 699 C C . ALA A 1 89 ? -12.168 -9.957 4.985 1.00 64.38 89 ALA A C 1
ATOM 701 O O . ALA A 1 89 ? -13.177 -9.628 4.367 1.00 64.38 89 ALA A O 1
ATOM 702 N N . SER A 1 90 ? -10.990 -10.039 4.356 1.00 51.12 90 SER A N 1
ATOM 703 C CA . SER A 1 90 ? -10.802 -9.686 2.944 1.00 51.12 90 SER A CA 1
ATOM 704 C C . SER A 1 90 ? -11.418 -10.669 1.931 1.00 51.12 90 SER A C 1
ATOM 706 O O . SER A 1 90 ? -11.255 -10.454 0.732 1.00 51.12 90 SER A O 1
ATOM 708 N N . LYS A 1 91 ? -12.056 -11.770 2.363 1.00 49.47 91 LYS A N 1
ATOM 709 C CA . LYS A 1 91 ? -12.664 -12.778 1.466 1.00 49.47 91 LYS A CA 1
ATOM 710 C C . LYS A 1 91 ? -14.143 -12.523 1.153 1.00 49.47 91 LYS A C 1
ATOM 712 O O . LYS A 1 91 ? -14.612 -13.000 0.123 1.00 49.47 91 LYS A O 1
ATOM 717 N N . ARG A 1 92 ? -14.876 -11.793 2.004 1.00 42.47 92 ARG A N 1
ATOM 718 C CA . ARG A 1 92 ? -16.291 -11.446 1.779 1.00 42.47 92 ARG A CA 1
ATOM 719 C C . ARG A 1 92 ? -16.393 -9.989 1.341 1.00 42.47 92 ARG A C 1
ATOM 721 O O . ARG A 1 92 ? -16.078 -9.069 2.089 1.00 42.47 92 ARG A O 1
ATOM 728 N N . GLY A 1 93 ? -16.788 -9.769 0.091 1.00 42.50 93 GLY A N 1
ATOM 729 C CA . GLY A 1 93 ? -16.855 -8.430 -0.481 1.00 42.50 93 GLY A CA 1
ATOM 730 C C . GLY A 1 93 ? -17.996 -7.591 0.097 1.00 42.50 93 GLY A C 1
ATOM 731 O O . GLY A 1 93 ? -19.138 -7.777 -0.296 1.00 42.50 93 GLY A O 1
ATOM 732 N N . LYS A 1 94 ? -17.652 -6.588 0.915 1.00 46.97 94 LYS A N 1
ATOM 733 C CA . LYS A 1 94 ? -18.418 -5.338 1.113 1.00 46.97 94 LYS A CA 1
ATOM 734 C C . LYS A 1 94 ? -19.873 -5.435 1.609 1.00 46.97 94 LYS A C 1
ATOM 736 O O . LYS A 1 94 ? -20.641 -4.510 1.355 1.00 46.97 94 LYS A O 1
ATOM 741 N N . ASP A 1 95 ? -20.222 -6.440 2.403 1.00 55.88 95 ASP A N 1
ATOM 742 C CA . ASP A 1 95 ? -21.405 -6.342 3.265 1.00 55.88 95 ASP A CA 1
ATOM 743 C C . ASP A 1 95 ? -21.066 -6.740 4.707 1.00 55.88 95 ASP A C 1
ATOM 745 O O . ASP A 1 95 ? -20.867 -7.913 5.024 1.00 55.88 95 ASP A O 1
ATOM 749 N N . ILE A 1 96 ? -20.974 -5.727 5.572 1.00 60.25 96 ILE A N 1
ATOM 750 C CA . ILE A 1 96 ? -20.667 -5.861 7.002 1.00 60.25 96 ILE A CA 1
ATOM 751 C C . ILE A 1 96 ? -21.839 -6.507 7.759 1.00 60.25 96 ILE A C 1
ATOM 753 O O . ILE A 1 96 ? -21.597 -7.194 8.752 1.00 60.25 96 ILE A O 1
ATOM 757 N N . GLU A 1 97 ? -23.077 -6.390 7.268 1.00 68.44 97 GLU A N 1
ATOM 758 C CA . GLU A 1 97 ? -24.233 -7.082 7.852 1.00 68.44 97 GLU A CA 1
ATOM 759 C C . GLU A 1 97 ? -24.249 -8.573 7.464 1.00 68.44 97 GLU A C 1
ATOM 761 O O . GLU A 1 97 ? -24.642 -9.408 8.272 1.00 68.44 97 GLU A O 1
ATOM 766 N N . SER A 1 98 ? -23.702 -8.957 6.300 1.00 68.25 98 SER A N 1
ATOM 767 C CA . SER A 1 98 ? -23.609 -10.373 5.869 1.00 68.25 98 SER A CA 1
ATOM 768 C C . SER A 1 98 ? -22.699 -11.267 6.732 1.00 68.25 98 SER A C 1
ATOM 770 O O . SER A 1 98 ? -22.656 -12.489 6.556 1.00 68.25 98 SER A O 1
ATOM 772 N N . SER A 1 99 ? -21.935 -10.661 7.645 1.00 75.38 99 SER A N 1
ATOM 773 C CA . SER A 1 99 ? -21.110 -11.361 8.636 1.00 75.38 99 SER A CA 1
ATOM 774 C C . SER A 1 99 ? -21.831 -11.623 9.964 1.00 75.38 99 SER A C 1
ATOM 776 O O . SER A 1 99 ? -21.368 -12.454 10.746 1.00 75.38 99 SER A O 1
ATOM 778 N N . VAL A 1 100 ? -22.949 -10.935 10.219 1.00 83.31 100 VAL A N 1
ATOM 779 C CA . VAL A 1 100 ? -23.670 -10.927 11.499 1.00 83.31 100 VAL A CA 1
ATOM 780 C C . VAL A 1 100 ? -24.451 -12.225 11.691 1.00 83.31 100 VAL A C 1
ATOM 782 O O . VAL A 1 100 ? -25.156 -12.686 10.794 1.00 83.31 100 VAL A O 1
ATOM 785 N N . VAL A 1 101 ? -24.363 -12.807 12.887 1.00 86.00 101 VAL A N 1
ATOM 786 C CA . VAL A 1 101 ? -25.118 -14.017 13.244 1.00 86.00 101 VAL A CA 1
ATOM 787 C C . VAL A 1 101 ? -26.496 -13.612 13.766 1.00 86.00 101 VAL A C 1
ATOM 789 O O . VAL A 1 101 ? -26.665 -13.362 14.955 1.00 86.00 101 VAL A O 1
ATOM 792 N N . ALA A 1 102 ? -27.478 -13.534 12.863 1.00 81.19 102 ALA A N 1
ATOM 793 C CA . ALA A 1 102 ? -28.818 -13.005 13.147 1.00 81.19 102 ALA A CA 1
ATOM 794 C C . ALA A 1 102 ? -29.547 -13.692 14.322 1.00 81.19 102 ALA A C 1
ATOM 796 O O . ALA A 1 102 ? -30.239 -13.020 15.082 1.00 81.19 102 ALA A O 1
ATOM 797 N N . ASP A 1 103 ? -29.358 -15.003 14.504 1.00 85.00 103 ASP A N 1
ATOM 798 C CA . ASP A 1 103 ? -30.000 -15.776 15.579 1.00 85.00 103 ASP A CA 1
ATOM 799 C C . ASP A 1 103 ? -29.350 -15.570 16.963 1.00 85.00 103 ASP A C 1
ATOM 801 O O . ASP A 1 103 ? -29.850 -16.077 17.968 1.00 85.00 103 ASP A O 1
ATOM 805 N N . THR A 1 104 ? -28.227 -14.843 17.044 1.00 88.56 104 THR A N 1
ATOM 806 C CA . THR A 1 104 ? -27.563 -14.523 18.315 1.00 88.56 104 THR A CA 1
ATOM 807 C C . THR A 1 104 ? -27.916 -13.097 18.747 1.00 88.56 104 THR A C 1
ATOM 809 O O . THR A 1 104 ? -27.503 -12.148 18.076 1.00 88.56 104 THR A O 1
ATOM 812 N N . PRO A 1 105 ? -28.638 -12.899 19.868 1.00 88.69 105 PRO A N 1
ATOM 813 C CA . PRO A 1 105 ? -28.949 -11.560 20.352 1.00 88.69 105 PRO A CA 1
ATOM 814 C C . PRO A 1 105 ? -27.665 -10.815 20.730 1.00 88.69 105 PRO A C 1
ATOM 816 O O . PRO A 1 105 ? -26.746 -11.392 21.316 1.00 88.69 105 PRO A O 1
ATOM 819 N N . TYR A 1 106 ? -27.608 -9.518 20.423 1.00 91.19 106 TYR A N 1
ATOM 820 C CA . TYR A 1 106 ? -26.525 -8.672 20.914 1.00 91.19 106 TYR A CA 1
ATOM 821 C C . TYR A 1 106 ? -26.673 -8.435 22.422 1.00 91.19 106 TYR A C 1
ATOM 823 O O . TYR A 1 106 ? -27.776 -8.456 22.970 1.00 91.19 106 TYR A O 1
ATOM 831 N N . ILE A 1 107 ? -25.556 -8.163 23.092 1.00 91.69 107 ILE A N 1
ATOM 832 C CA . ILE A 1 107 ? -25.545 -7.725 24.491 1.00 91.69 107 ILE A CA 1
ATOM 833 C C . ILE A 1 107 ? -25.225 -6.235 24.554 1.00 91.69 107 ILE A C 1
ATOM 835 O O . ILE A 1 107 ? -24.334 -5.770 23.850 1.00 91.69 107 ILE A O 1
ATOM 839 N N . ALA A 1 108 ? -25.939 -5.484 25.392 1.00 91.25 108 ALA A N 1
ATOM 840 C CA . ALA A 1 108 ? -25.626 -4.093 25.708 1.00 91.25 108 ALA A CA 1
ATOM 841 C C . ALA A 1 108 ? -25.265 -3.981 27.188 1.00 91.25 108 ALA A C 1
ATOM 843 O O . ALA A 1 108 ? -26.050 -4.340 28.064 1.00 91.25 108 ALA A O 1
ATOM 844 N N . THR A 1 109 ? -24.060 -3.498 27.472 1.00 90.56 109 THR A N 1
ATOM 845 C CA . THR A 1 109 ? -23.535 -3.375 28.832 1.00 90.56 109 THR A CA 1
ATOM 846 C C . THR A 1 109 ? -23.377 -1.901 29.179 1.00 90.56 109 THR A C 1
ATOM 848 O O . THR A 1 109 ? -22.488 -1.221 28.664 1.00 90.56 109 THR A O 1
ATOM 851 N N . SER A 1 110 ? -24.254 -1.403 30.055 1.00 89.88 110 SER A N 1
ATOM 852 C CA . SER A 1 110 ? -24.030 -0.139 30.764 1.00 89.88 110 SER A CA 1
ATOM 853 C C . SER A 1 110 ? -22.901 -0.340 31.775 1.00 89.88 110 SER A C 1
ATOM 855 O O . SER A 1 110 ? -22.857 -1.351 32.481 1.00 89.88 110 SER A O 1
ATOM 857 N N . LEU A 1 111 ? -21.960 0.601 31.815 1.00 85.00 111 LEU A N 1
ATOM 858 C CA . LEU A 1 111 ? -20.803 0.567 32.707 1.00 85.00 111 LEU A CA 1
ATOM 859 C C . LEU A 1 111 ? -20.741 1.870 33.524 1.00 85.00 111 LEU A C 1
ATOM 861 O O . LEU A 1 111 ? -21.021 2.945 32.977 1.00 85.00 111 LEU A O 1
ATOM 865 N N . PRO A 1 112 ? -20.370 1.821 34.819 1.00 89.19 112 PRO A N 1
ATOM 866 C CA . PRO A 1 112 ? -20.170 3.021 35.629 1.00 89.19 112 PRO A CA 1
ATOM 867 C C . PRO A 1 112 ? -19.107 3.966 35.052 1.00 89.19 112 PRO A C 1
ATOM 869 O O . PRO A 1 112 ? -18.149 3.528 34.412 1.00 89.19 112 PRO A O 1
ATOM 872 N N . SER A 1 113 ? -19.231 5.264 35.336 1.00 92.38 113 SER A N 1
ATOM 873 C CA . SER A 1 113 ? -18.185 6.246 35.020 1.00 92.38 113 SER A CA 1
ATOM 874 C C . SER A 1 113 ? -16.847 5.847 35.663 1.00 92.38 113 SER A C 1
ATOM 876 O O . SER A 1 113 ? -16.810 5.464 36.832 1.00 92.38 113 SER A O 1
ATOM 878 N N . GLY A 1 114 ? -15.754 5.908 34.901 1.00 94.00 114 GLY A N 1
ATOM 879 C CA . GLY A 1 114 ? -14.420 5.483 35.333 1.00 94.00 114 GLY A CA 1
ATOM 880 C C . GLY A 1 114 ? -14.109 3.997 35.113 1.00 94.00 114 GLY A C 1
ATOM 881 O O . GLY A 1 114 ? -13.033 3.549 35.513 1.00 94.00 114 GLY A O 1
ATOM 882 N N . SER A 1 115 ? -15.007 3.230 34.488 1.00 95.12 115 SER A N 1
ATOM 883 C CA . SER A 1 115 ? -14.773 1.812 34.189 1.00 95.12 115 SER A CA 1
ATOM 884 C C . SER A 1 115 ? -13.811 1.601 33.014 1.00 95.12 115 SER A C 1
ATOM 886 O O . SER A 1 115 ? -13.615 2.472 32.159 1.00 95.12 115 SER A O 1
ATOM 888 N N . VAL A 1 116 ? -13.241 0.395 32.954 1.00 96.75 116 VAL A N 1
ATOM 889 C CA . VAL A 1 116 ? -12.453 -0.107 31.822 1.00 96.75 116 VAL A CA 1
ATOM 890 C C . VAL A 1 116 ? -13.086 -1.396 31.309 1.00 96.75 116 VAL A C 1
ATOM 892 O O . VAL A 1 116 ? -13.446 -2.256 32.111 1.00 96.75 116 VAL A O 1
ATOM 895 N N . TYR A 1 117 ? -13.172 -1.556 29.989 1.00 96.06 117 TYR A N 1
ATOM 896 C CA . TYR A 1 117 ? -13.444 -2.846 29.353 1.00 96.06 117 TYR A CA 1
ATOM 897 C C . TYR A 1 117 ? -12.338 -3.218 28.360 1.00 96.06 117 TYR A C 1
ATOM 899 O O . TYR A 1 117 ? -11.570 -2.366 27.908 1.00 96.06 117 TYR A O 1
ATOM 907 N N . TYR A 1 118 ? -12.256 -4.507 28.034 1.00 97.62 118 TYR A N 1
ATOM 908 C CA . TYR A 1 118 ? -11.229 -5.074 27.167 1.00 97.62 118 TYR A CA 1
ATOM 909 C C . TYR A 1 118 ? -11.876 -5.943 26.091 1.00 97.62 118 TYR A C 1
ATOM 911 O O . TYR A 1 118 ? -12.734 -6.765 26.406 1.00 97.62 118 TYR A O 1
ATOM 919 N N . LEU A 1 119 ? -11.436 -5.790 24.844 1.00 97.19 119 LEU A N 1
ATOM 920 C CA . LEU A 1 119 ? -11.690 -6.749 23.770 1.00 97.19 119 LEU A CA 1
ATOM 921 C C . LEU A 1 119 ? -10.390 -7.539 23.590 1.00 97.19 119 LEU A C 1
ATOM 923 O O . LEU A 1 119 ? -9.355 -6.952 23.267 1.00 97.19 119 LEU A O 1
ATOM 927 N N . LEU A 1 120 ? -10.421 -8.835 23.902 1.00 97.44 120 LEU A N 1
ATOM 928 C CA . LEU A 1 120 ? -9.235 -9.691 24.010 1.00 97.44 120 LEU A CA 1
ATOM 929 C C . LEU A 1 120 ? -9.060 -10.568 22.766 1.00 97.44 120 LEU A C 1
ATOM 931 O O . LEU A 1 120 ? -10.047 -10.987 22.171 1.00 97.44 120 LEU A O 1
ATOM 935 N N . ASP A 1 121 ? -7.809 -10.898 22.443 1.00 95.56 121 ASP A N 1
ATOM 936 C CA . ASP A 1 121 ? -7.444 -11.896 21.427 1.00 95.56 121 ASP A CA 1
ATOM 937 C C . ASP A 1 121 ? -8.176 -11.691 20.079 1.00 95.56 121 ASP A C 1
ATOM 939 O O . ASP A 1 121 ? -8.079 -10.620 19.474 1.00 95.56 121 ASP A O 1
ATOM 943 N N . ASP A 1 122 ? -8.922 -12.685 19.596 1.00 93.38 122 ASP A N 1
ATOM 944 C CA . ASP A 1 122 ? -9.652 -12.650 18.329 1.00 93.38 122 ASP A CA 1
ATOM 945 C C . ASP A 1 122 ? -11.037 -11.981 18.407 1.00 93.38 122 ASP A C 1
ATOM 947 O O . ASP A 1 122 ? -11.749 -11.939 17.398 1.00 93.38 122 ASP A O 1
ATOM 951 N N . PHE A 1 123 ? -11.425 -11.411 19.556 1.00 94.94 123 PHE A N 1
ATOM 952 C CA . PHE A 1 123 ? -12.773 -10.876 19.763 1.00 94.94 123 PHE A CA 1
ATOM 953 C C . PHE A 1 123 ? -13.154 -9.850 18.689 1.00 94.94 123 PHE A C 1
ATOM 955 O O . PHE A 1 123 ? -14.241 -9.928 18.125 1.00 94.94 123 PHE A O 1
ATOM 962 N N . ASN A 1 124 ? -12.235 -8.945 18.334 1.00 94.12 124 ASN A N 1
ATOM 963 C CA . ASN A 1 124 ? -12.433 -7.942 17.282 1.00 94.12 124 ASN A CA 1
ATOM 964 C C . ASN A 1 124 ? -12.465 -8.528 15.851 1.00 94.12 124 ASN A C 1
ATOM 966 O O . ASN A 1 124 ? -12.939 -7.872 14.930 1.00 94.12 124 ASN A O 1
ATOM 970 N N . HIS A 1 125 ? -11.976 -9.754 15.635 1.00 91.31 125 HIS A N 1
ATOM 971 C CA . HIS A 1 125 ? -12.132 -10.448 14.354 1.00 91.31 125 HIS A CA 1
ATOM 972 C C . HIS A 1 125 ? -13.536 -11.072 14.206 1.00 91.31 125 HIS A C 1
ATOM 974 O O . HIS A 1 125 ? -14.058 -11.138 13.093 1.00 91.31 125 HIS A O 1
ATOM 980 N N . HIS A 1 126 ? -14.145 -11.538 15.306 1.00 92.06 126 HIS A N 1
ATOM 981 C CA . HIS A 1 126 ? -15.386 -12.335 15.291 1.00 92.06 126 HIS A CA 1
ATOM 982 C C . HIS A 1 126 ? -16.618 -11.655 15.909 1.00 92.06 126 HIS A C 1
ATOM 984 O O . HIS A 1 126 ? -17.710 -12.227 15.885 1.00 92.06 126 HIS A O 1
ATOM 990 N N . HIS A 1 127 ? -16.468 -10.437 16.422 1.00 93.56 127 HIS A N 1
ATOM 991 C CA . HIS A 1 127 ? -17.552 -9.610 16.935 1.00 93.56 127 HIS A CA 1
ATOM 992 C C . HIS A 1 127 ? -17.460 -8.198 16.371 1.00 93.56 127 HIS A C 1
ATOM 994 O O . HIS A 1 127 ? -16.381 -7.682 16.083 1.00 93.56 127 HIS A O 1
ATOM 1000 N N . GLN A 1 128 ? -18.615 -7.551 16.289 1.00 93.31 128 GLN A N 1
ATOM 1001 C CA . GLN A 1 128 ? -18.713 -6.111 16.116 1.00 93.31 128 GLN A CA 1
ATOM 1002 C C . GLN A 1 128 ? -19.156 -5.476 17.425 1.00 93.31 128 GLN A C 1
ATOM 1004 O O . GLN A 1 128 ? -19.856 -6.091 18.234 1.00 93.31 128 GLN A O 1
ATOM 1009 N N . HIS A 1 129 ? -18.777 -4.219 17.604 1.00 94.44 129 HIS A N 1
ATOM 1010 C CA . HIS A 1 129 ? -19.185 -3.414 18.736 1.00 94.44 129 HIS A CA 1
ATOM 1011 C C . HIS A 1 129 ? -19.762 -2.069 18.291 1.00 94.44 129 HIS A C 1
ATOM 1013 O O . HIS A 1 129 ? -19.467 -1.567 17.204 1.00 94.44 129 HIS A O 1
ATOM 1019 N N . ALA A 1 130 ? -20.617 -1.503 19.133 1.00 94.38 130 ALA A N 1
ATOM 1020 C CA . ALA A 1 130 ? -21.210 -0.184 18.973 1.00 94.38 130 ALA A CA 1
ATOM 1021 C C . ALA A 1 130 ? -21.173 0.559 20.314 1.00 94.38 130 ALA A C 1
ATOM 1023 O O . ALA A 1 130 ? -21.107 -0.053 21.383 1.00 94.38 130 ALA A O 1
ATOM 1024 N N . VAL A 1 131 ? -21.223 1.889 20.265 1.00 93.62 131 VAL A N 1
ATOM 1025 C CA . VAL A 1 131 ? -21.358 2.733 21.460 1.00 93.62 131 VAL A CA 1
ATOM 1026 C C . VAL A 1 131 ? -22.721 3.397 21.403 1.00 93.62 131 VAL A C 1
ATOM 1028 O O . VAL A 1 131 ? -22.998 4.172 20.482 1.00 93.62 131 VAL A O 1
ATOM 1031 N N . MET A 1 132 ? -23.567 3.097 22.383 1.00 90.81 132 MET A N 1
ATOM 1032 C CA . MET A 1 132 ? -24.947 3.565 22.427 1.00 90.81 132 MET A CA 1
ATOM 1033 C C . MET A 1 132 ? -25.131 4.602 23.532 1.00 90.81 132 MET A C 1
ATOM 1035 O O . MET A 1 132 ? -24.608 4.433 24.635 1.00 90.81 132 MET A O 1
ATOM 1039 N N . ALA A 1 133 ? -25.884 5.653 23.225 1.00 88.06 133 ALA A N 1
ATOM 1040 C CA . ALA A 1 133 ? -26.543 6.499 24.207 1.00 88.06 133 ALA A CA 1
ATOM 1041 C C . ALA A 1 133 ? -27.986 6.000 24.381 1.00 88.06 133 ALA A C 1
ATOM 1043 O O . ALA A 1 133 ? -28.601 5.525 23.422 1.00 88.06 133 ALA A O 1
ATOM 1044 N N . ASP A 1 134 ? -28.499 6.065 25.602 1.00 76.12 134 ASP A N 1
ATOM 1045 C CA . ASP A 1 134 ? -29.867 5.657 25.921 1.00 76.12 134 ASP A CA 1
ATOM 1046 C C . ASP A 1 134 ? -30.890 6.605 25.260 1.00 76.12 134 ASP A C 1
ATOM 1048 O O . ASP A 1 134 ? -30.641 7.805 25.148 1.00 76.12 134 ASP A O 1
ATOM 1052 N N . ASN A 1 135 ? -32.018 6.061 24.795 1.00 65.38 135 ASN A N 1
ATOM 1053 C CA . ASN A 1 135 ? -33.116 6.850 24.224 1.00 65.38 135 ASN A CA 1
ATOM 1054 C C . ASN A 1 135 ? -33.978 7.484 25.324 1.00 65.38 135 ASN A C 1
ATOM 1056 O O . ASN A 1 135 ? -34.498 8.579 25.124 1.00 65.38 135 ASN A O 1
ATOM 1060 N N . ASP A 1 136 ? -34.127 6.795 26.460 1.00 65.25 136 ASP A N 1
ATOM 1061 C CA . ASP A 1 136 ? -35.098 7.147 27.506 1.00 65.25 136 ASP A CA 1
ATOM 1062 C C . ASP A 1 136 ? -34.492 8.063 28.587 1.00 65.25 136 ASP A C 1
ATOM 1064 O O . ASP A 1 136 ? -35.181 8.513 29.503 1.00 65.25 136 ASP A O 1
ATOM 1068 N N . ASN A 1 137 ? -33.194 8.361 28.482 1.00 68.50 137 ASN A N 1
ATOM 1069 C CA . ASN A 1 137 ? -32.496 9.314 29.333 1.00 68.50 137 ASN A CA 1
ATOM 1070 C C . ASN A 1 137 ? -32.268 10.618 28.558 1.00 68.50 137 ASN A C 1
ATOM 1072 O O . ASN A 1 137 ? -31.355 10.702 27.737 1.00 68.50 137 ASN A O 1
ATOM 1076 N N . GLU A 1 138 ? -33.080 11.641 28.836 1.00 62.53 138 GLU A N 1
ATOM 1077 C CA . GLU A 1 138 ? -32.999 12.951 28.169 1.00 62.53 138 GLU A CA 1
ATOM 1078 C C . GLU A 1 138 ? -31.649 13.663 28.390 1.00 62.53 138 GLU A C 1
ATOM 1080 O O . GLU A 1 138 ? -31.255 14.502 27.578 1.00 62.53 138 GLU A O 1
ATOM 1085 N N . ASN A 1 139 ? -30.905 13.299 29.443 1.00 71.94 139 ASN A N 1
ATOM 1086 C CA . ASN A 1 139 ? -29.621 13.900 29.795 1.00 71.94 139 ASN A CA 1
ATOM 1087 C C . ASN A 1 139 ? -28.587 12.830 30.234 1.00 71.94 139 ASN A C 1
ATOM 1089 O O . ASN A 1 139 ? -28.262 12.700 31.419 1.00 71.94 139 ASN A O 1
ATOM 1093 N N . PRO A 1 140 ? -28.010 12.051 29.293 1.00 74.19 140 PRO A N 1
ATOM 1094 C CA . PRO A 1 140 ? -27.088 10.957 29.611 1.00 74.19 140 PRO A CA 1
ATOM 1095 C C . PRO A 1 140 ? -25.681 11.437 30.027 1.00 74.19 140 PRO A C 1
ATOM 1097 O O . PRO A 1 140 ? -24.801 10.614 30.295 1.00 74.19 140 PRO A O 1
ATOM 1100 N N . GLY A 1 141 ? -25.441 12.753 30.063 1.00 83.69 141 GLY A N 1
ATOM 1101 C CA . GLY A 1 141 ? -24.129 13.355 30.302 1.00 83.69 141 GLY A CA 1
ATOM 1102 C C . GLY A 1 141 ? -23.151 13.211 29.126 1.00 83.69 141 GLY A C 1
ATOM 1103 O O . GLY A 1 141 ? -23.329 12.400 28.214 1.00 83.69 141 GLY A O 1
ATOM 1104 N N . THR A 1 142 ? -22.068 13.988 29.151 1.00 87.81 142 THR A N 1
ATOM 1105 C CA . THR A 1 142 ? -20.997 13.916 28.149 1.00 87.81 142 THR A CA 1
ATOM 1106 C C . THR A 1 142 ? -20.022 12.781 28.483 1.00 87.81 142 THR A C 1
ATOM 1108 O O . THR A 1 142 ? -19.320 12.821 29.496 1.00 87.81 142 THR A O 1
ATOM 1111 N N . ARG A 1 143 ? -19.926 11.774 27.604 1.00 90.50 143 ARG A N 1
ATOM 1112 C CA . ARG A 1 143 ? -18.965 10.664 27.721 1.00 90.50 143 ARG A CA 1
ATOM 1113 C C . ARG A 1 143 ? -17.666 10.941 26.964 1.00 90.50 143 ARG A C 1
ATOM 1115 O O . ARG A 1 143 ? -17.682 11.217 25.768 1.00 90.50 143 ARG A O 1
ATOM 1122 N N . PHE A 1 144 ? -16.539 10.707 27.629 1.00 93.81 144 PHE A N 1
ATOM 1123 C CA . PHE A 1 144 ? -15.216 10.589 27.011 1.00 93.81 144 PHE A CA 1
ATOM 1124 C C . PHE A 1 144 ? -14.709 9.148 27.123 1.00 93.81 144 PHE A C 1
ATOM 1126 O O . PHE A 1 144 ? -15.030 8.438 28.077 1.00 93.81 144 PHE A O 1
ATOM 1133 N N . SER A 1 145 ? -13.875 8.711 26.178 1.00 95.44 145 SER A N 1
ATOM 1134 C CA . SER A 1 145 ? -13.197 7.413 26.266 1.00 95.44 145 SER A CA 1
ATOM 1135 C C . SER A 1 145 ? -11.798 7.433 25.664 1.00 95.44 145 SER A C 1
ATOM 1137 O O . SER A 1 145 ? -11.592 8.019 24.605 1.00 95.44 145 SER A O 1
ATOM 1139 N N . SER A 1 146 ? -10.866 6.732 26.311 1.00 97.88 146 SER A N 1
ATOM 1140 C CA . SER A 1 146 ? -9.524 6.455 25.797 1.00 97.88 146 SER A CA 1
ATOM 1141 C C . SER A 1 146 ? -9.468 5.011 25.303 1.00 97.88 146 SER A C 1
ATOM 1143 O O . SER A 1 146 ? -9.516 4.085 26.112 1.00 97.88 146 SER A O 1
ATOM 1145 N N . THR A 1 147 ? -9.397 4.810 23.983 1.00 97.50 147 THR A N 1
ATOM 1146 C CA . THR A 1 147 ? -9.293 3.480 23.357 1.00 97.50 147 THR A CA 1
ATOM 1147 C C . THR A 1 147 ? -7.833 3.167 23.030 1.00 97.50 147 THR A C 1
ATOM 1149 O O . THR A 1 147 ? -7.296 3.638 22.025 1.00 97.50 147 THR A O 1
ATOM 1152 N N . HIS A 1 148 ? -7.181 2.382 23.879 1.00 98.00 148 HIS A N 1
ATOM 1153 C CA . HIS A 1 148 ? -5.803 1.939 23.700 1.00 98.00 148 HIS A CA 1
ATOM 1154 C C . HIS A 1 148 ? -5.762 0.759 22.724 1.00 98.00 148 HIS A C 1
ATOM 1156 O O . HIS A 1 148 ? -6.524 -0.197 22.865 1.00 98.00 148 HIS A O 1
ATOM 1162 N N . ARG A 1 149 ? -4.890 0.859 21.717 1.00 96.06 149 ARG A N 1
ATOM 1163 C CA . ARG A 1 149 ? -4.859 0.009 20.519 1.00 96.06 149 ARG A CA 1
ATOM 1164 C C . ARG A 1 149 ? -3.413 -0.302 20.137 1.00 96.06 149 ARG A C 1
ATOM 1166 O O . ARG A 1 149 ? -2.567 0.589 20.218 1.00 96.06 149 ARG A O 1
ATOM 1173 N N . LEU A 1 150 ? -3.142 -1.518 19.662 1.00 94.44 150 LEU A N 1
ATOM 1174 C CA . LEU A 1 150 ? -1.876 -1.861 19.010 1.00 94.44 150 LEU A CA 1
ATOM 1175 C C . LEU A 1 150 ? -2.067 -1.798 17.489 1.00 94.44 150 LEU A C 1
ATOM 1177 O O . LEU A 1 150 ? -2.724 -2.653 16.901 1.00 94.44 150 LEU A O 1
ATOM 1181 N N . LEU A 1 151 ? -1.530 -0.752 16.862 1.00 90.88 151 LEU A N 1
ATOM 1182 C CA . LEU A 1 151 ? -1.588 -0.566 15.408 1.00 90.88 151 LEU A CA 1
ATOM 1183 C C . LEU A 1 151 ? -0.582 -1.479 14.696 1.00 90.88 151 LEU A C 1
ATOM 1185 O O . LEU A 1 151 ? 0.476 -1.771 15.254 1.00 90.88 151 LEU A O 1
ATOM 1189 N N . ARG A 1 152 ? -0.891 -1.869 13.453 1.00 84.25 152 ARG A N 1
ATOM 1190 C CA . ARG A 1 152 ? -0.030 -2.752 12.643 1.00 84.25 152 ARG A CA 1
ATOM 1191 C C . ARG A 1 152 ? 1.388 -2.209 12.448 1.00 84.25 152 ARG A C 1
ATOM 1193 O O . ARG A 1 152 ? 1.575 -1.032 12.121 1.00 84.25 152 ARG A O 1
ATOM 1200 N N . GLU A 1 153 ? 2.381 -3.091 12.553 1.00 77.06 153 GLU A N 1
ATOM 1201 C CA . GLU A 1 153 ? 3.776 -2.780 12.239 1.00 77.06 153 GLU A CA 1
ATOM 1202 C C . GLU A 1 153 ? 3.937 -2.251 10.798 1.00 77.06 153 GLU A C 1
ATOM 1204 O O . GLU A 1 153 ? 3.167 -2.553 9.886 1.00 77.06 153 GLU A O 1
ATOM 1209 N N . GLY A 1 154 ? 4.956 -1.413 10.582 1.00 70.12 154 GLY A N 1
ATOM 1210 C CA . GLY A 1 154 ? 5.250 -0.794 9.281 1.00 70.12 154 GLY A CA 1
ATOM 1211 C C . GLY A 1 154 ? 4.429 0.459 8.940 1.00 70.12 154 GLY A C 1
ATOM 1212 O O . GLY A 1 154 ? 4.890 1.276 8.146 1.00 70.12 154 GLY A O 1
ATOM 1213 N N . HIS A 1 155 ? 3.282 0.703 9.582 1.00 74.88 155 HIS A N 1
ATOM 1214 C CA . HIS A 1 155 ? 2.472 1.913 9.362 1.00 74.88 155 HIS A CA 1
ATOM 1215 C C . HIS A 1 155 ? 2.976 3.129 10.168 1.00 74.88 155 HIS A C 1
ATOM 1217 O O . HIS A 1 155 ? 2.234 3.759 10.917 1.00 74.88 155 HIS A O 1
ATOM 1223 N N . ASN A 1 156 ? 4.260 3.476 10.024 1.00 88.50 156 ASN A N 1
ATOM 1224 C CA . ASN A 1 156 ? 4.865 4.645 10.670 1.00 88.50 156 ASN A CA 1
ATOM 1225 C C . ASN A 1 156 ? 5.692 5.493 9.688 1.00 88.50 156 ASN A C 1
ATOM 1227 O O . ASN A 1 156 ? 6.196 5.002 8.677 1.00 88.50 156 ASN A O 1
ATOM 1231 N N . VAL A 1 157 ? 5.846 6.783 10.002 1.00 91.31 157 VAL A N 1
ATOM 1232 C CA . VAL A 1 157 ? 6.464 7.751 9.081 1.00 91.31 157 VAL A CA 1
ATOM 1233 C C . VAL A 1 157 ? 7.944 7.460 8.819 1.00 91.31 157 VAL A C 1
ATOM 1235 O O . VAL A 1 157 ? 8.424 7.683 7.709 1.00 91.31 157 VAL A O 1
ATOM 1238 N N . GLN A 1 158 ? 8.658 6.897 9.800 1.00 92.62 158 GLN A N 1
ATOM 1239 C CA . GLN A 1 158 ? 10.068 6.543 9.654 1.00 92.62 158 GLN A CA 1
ATOM 1240 C C . GLN A 1 158 ? 10.255 5.418 8.627 1.00 92.62 158 GLN A C 1
ATOM 1242 O O . GLN A 1 158 ? 11.105 5.537 7.751 1.00 92.62 158 GLN A O 1
ATOM 1247 N N . TYR A 1 159 ? 9.402 4.389 8.654 1.00 91.88 159 TYR A N 1
ATOM 1248 C CA . TYR A 1 159 ? 9.414 3.296 7.677 1.00 91.88 159 TYR A CA 1
ATOM 1249 C C . TYR A 1 159 ? 9.266 3.800 6.230 1.00 91.88 159 TYR A C 1
ATOM 1251 O O . TYR A 1 159 ? 9.990 3.370 5.327 1.00 91.88 159 TYR A O 1
ATOM 1259 N N . VAL A 1 160 ? 8.370 4.764 5.997 1.00 94.00 160 VAL A N 1
ATOM 1260 C CA . VAL A 1 160 ? 8.175 5.359 4.665 1.00 94.00 160 VAL A CA 1
ATOM 1261 C C . VAL A 1 160 ? 9.330 6.285 4.283 1.00 94.00 160 VAL A C 1
ATOM 1263 O O . VAL A 1 160 ? 9.797 6.236 3.144 1.00 94.00 160 VAL A O 1
ATOM 1266 N N . LEU A 1 161 ? 9.876 7.059 5.225 1.00 95.44 161 LEU A N 1
ATOM 1267 C CA . LEU A 1 161 ? 11.077 7.869 4.997 1.00 95.44 161 LEU A CA 1
ATOM 1268 C C . LEU A 1 161 ? 12.312 7.015 4.668 1.00 95.44 161 LEU A C 1
ATOM 1270 O O . LEU A 1 161 ? 13.086 7.396 3.788 1.00 95.44 161 LEU A O 1
ATOM 1274 N N . ASP A 1 162 ? 12.470 5.850 5.295 1.00 94.44 162 ASP A N 1
ATOM 1275 C CA . ASP A 1 162 ? 13.560 4.909 5.020 1.00 94.44 162 ASP A CA 1
ATOM 1276 C C . ASP A 1 162 ? 13.400 4.236 3.647 1.00 94.44 162 ASP A C 1
ATOM 1278 O O . ASP A 1 162 ? 14.378 4.127 2.896 1.00 94.44 162 ASP A O 1
ATOM 1282 N N . ARG A 1 163 ? 12.169 3.883 3.243 1.00 94.69 163 ARG A N 1
ATOM 1283 C CA . ARG A 1 163 ? 11.859 3.454 1.862 1.00 94.69 163 ARG A CA 1
ATOM 1284 C C . ARG A 1 163 ? 12.161 4.555 0.839 1.00 94.69 163 ARG A C 1
ATOM 1286 O O . ARG A 1 163 ? 12.748 4.268 -0.209 1.00 94.69 163 ARG A O 1
ATOM 1293 N N . CYS A 1 164 ? 11.833 5.811 1.142 1.00 95.69 164 CYS A N 1
ATOM 1294 C CA . CYS A 1 164 ? 12.138 6.968 0.296 1.00 95.69 164 CYS A CA 1
ATOM 1295 C C . CYS A 1 164 ? 13.645 7.214 0.163 1.00 95.69 164 CYS A C 1
ATOM 1297 O O . CYS A 1 164 ? 14.145 7.327 -0.959 1.00 95.69 164 CYS A O 1
ATOM 1299 N N . LYS A 1 165 ? 14.385 7.218 1.278 1.00 95.12 165 LYS A N 1
ATOM 1300 C CA . LYS A 1 165 ? 15.852 7.338 1.311 1.00 95.12 165 LYS A CA 1
ATOM 1301 C C . LYS A 1 165 ? 16.515 6.231 0.488 1.00 95.12 165 LYS A C 1
ATOM 1303 O O . LYS A 1 165 ? 17.381 6.516 -0.339 1.00 95.12 165 LYS A O 1
ATOM 1308 N N . SER A 1 166 ? 16.068 4.988 0.676 1.00 93.88 166 SER A N 1
ATOM 1309 C CA . SER A 1 166 ? 16.599 3.806 -0.015 1.00 93.88 166 SER A CA 1
ATOM 1310 C C . SER A 1 166 ? 16.284 3.799 -1.509 1.00 93.88 166 SER A C 1
ATOM 1312 O O . SER A 1 166 ? 17.114 3.371 -2.305 1.00 93.88 166 SER A O 1
ATOM 1314 N N . SER A 1 167 ? 15.120 4.302 -1.921 1.00 93.38 167 SER A N 1
ATOM 1315 C CA . SER A 1 167 ? 14.778 4.426 -3.345 1.00 93.38 167 SER A CA 1
ATOM 1316 C C . SER A 1 167 ? 15.589 5.543 -4.012 1.00 93.38 167 SER A C 1
ATOM 1318 O O . SER A 1 167 ? 16.215 5.322 -5.047 1.00 93.38 167 SER A O 1
ATOM 1320 N N . CYS A 1 168 ? 15.668 6.721 -3.381 1.00 91.62 168 CYS A N 1
ATOM 1321 C CA . CYS A 1 168 ? 16.341 7.893 -3.952 1.00 91.62 168 CYS A CA 1
ATOM 1322 C C . CYS A 1 168 ? 17.869 7.740 -4.047 1.00 91.62 168 CYS A C 1
ATOM 1324 O O . CYS A 1 168 ? 18.469 8.213 -5.012 1.00 91.62 168 CYS A O 1
ATOM 1326 N N . SER A 1 169 ? 18.513 7.019 -3.121 1.00 90.75 169 SER A N 1
ATOM 1327 C CA . SER A 1 169 ? 19.945 6.683 -3.235 1.00 90.75 169 SER A CA 1
ATOM 1328 C C . SER A 1 169 ? 20.254 5.730 -4.403 1.00 90.75 169 SER A C 1
ATOM 1330 O O . SER A 1 169 ? 21.390 5.654 -4.877 1.00 90.75 169 SER A O 1
ATOM 1332 N N . ASN A 1 170 ? 19.240 5.024 -4.911 1.00 89.38 170 ASN A N 1
ATOM 1333 C CA . ASN A 1 170 ? 19.370 3.966 -5.906 1.00 89.38 170 ASN A CA 1
ATOM 1334 C C . ASN A 1 170 ? 18.903 4.351 -7.323 1.00 89.38 170 ASN A C 1
ATOM 1336 O O . ASN A 1 170 ? 18.876 3.482 -8.191 1.00 89.38 170 ASN A O 1
ATOM 1340 N N . PHE A 1 171 ? 18.639 5.631 -7.623 1.00 89.50 171 PHE A N 1
ATOM 1341 C CA . PHE A 1 171 ? 18.195 6.101 -8.956 1.00 89.50 171 PHE A CA 1
ATOM 1342 C C . PHE A 1 171 ? 19.131 5.756 -10.137 1.00 89.50 171 PHE A C 1
ATOM 1344 O O . PHE A 1 171 ? 18.725 5.820 -11.302 1.00 89.50 171 PHE A O 1
ATOM 1351 N N . HIS A 1 172 ? 20.381 5.367 -9.870 1.00 86.81 172 HIS A N 1
ATOM 1352 C CA . HIS A 1 172 ? 21.290 4.825 -10.883 1.00 86.81 172 HIS A CA 1
ATOM 1353 C C . HIS A 1 172 ? 20.838 3.445 -11.411 1.00 86.81 172 HIS A C 1
ATOM 1355 O O . HIS A 1 172 ? 21.113 3.108 -12.564 1.00 86.81 172 HIS A O 1
ATOM 1361 N N . LYS A 1 173 ? 20.115 2.659 -10.600 1.00 87.75 173 LYS A N 1
ATOM 1362 C CA . LYS A 1 173 ? 19.505 1.381 -10.993 1.00 87.75 173 LYS A CA 1
ATOM 1363 C C . LYS A 1 173 ? 18.329 1.647 -11.936 1.00 87.75 173 LYS A C 1
ATOM 1365 O O . LYS A 1 173 ? 17.646 2.660 -11.822 1.00 87.75 173 LYS A O 1
ATOM 1370 N N . LYS A 1 174 ? 18.100 0.751 -12.895 1.00 87.75 174 LYS A N 1
ATOM 1371 C CA . LYS A 1 174 ? 17.021 0.848 -13.892 1.00 87.75 174 LYS A CA 1
ATOM 1372 C C . LYS A 1 174 ? 16.417 -0.533 -14.129 1.00 87.75 174 LYS A C 1
ATOM 1374 O O . LYS A 1 174 ? 17.161 -1.513 -14.130 1.00 87.75 174 LYS A O 1
ATOM 1379 N N . GLY A 1 175 ? 15.110 -0.591 -14.363 1.00 88.88 175 GLY A N 1
ATOM 1380 C CA . GLY A 1 175 ? 14.380 -1.814 -14.698 1.00 88.88 175 GLY A CA 1
ATOM 1381 C C . GLY A 1 175 ? 12.982 -1.849 -14.083 1.00 88.88 175 GLY A C 1
ATOM 1382 O O . GLY A 1 175 ? 12.732 -1.195 -13.069 1.00 88.88 175 GLY A O 1
ATOM 1383 N N . SER A 1 176 ? 12.093 -2.648 -14.676 1.00 88.06 176 SER A N 1
ATOM 1384 C CA . SER A 1 176 ? 10.662 -2.737 -14.335 1.00 88.06 176 SER A CA 1
ATOM 1385 C C . SER A 1 176 ? 10.381 -2.888 -12.837 1.00 88.06 176 SER A C 1
ATOM 1387 O O . SER A 1 176 ? 9.617 -2.113 -12.269 1.00 88.06 176 SER A O 1
ATOM 1389 N N . LYS A 1 177 ? 11.058 -3.830 -12.165 1.00 90.12 177 LYS A N 1
ATOM 1390 C CA . LYS A 1 177 ? 10.926 -4.082 -10.716 1.00 90.12 177 LYS A CA 1
ATOM 1391 C C . LYS A 1 177 ? 11.257 -2.841 -9.867 1.00 90.12 177 LYS A C 1
ATOM 1393 O O . LYS A 1 177 ? 10.577 -2.584 -8.876 1.00 90.12 177 LYS A O 1
ATOM 1398 N N . VAL A 1 178 ? 12.275 -2.066 -10.258 1.00 92.94 178 VAL A N 1
ATOM 1399 C CA . VAL A 1 178 ? 12.691 -0.839 -9.550 1.00 92.94 178 VAL A CA 1
ATOM 1400 C C . VAL A 1 178 ? 11.663 0.263 -9.774 1.00 92.94 178 VAL A C 1
ATOM 1402 O O . VAL A 1 178 ? 11.146 0.812 -8.807 1.00 92.94 178 VAL A O 1
ATOM 1405 N N . TRP A 1 179 ? 11.303 0.529 -11.032 1.00 94.62 179 TRP A N 1
ATOM 1406 C CA . TRP A 1 179 ? 10.341 1.575 -11.384 1.00 94.62 179 TRP A CA 1
ATOM 1407 C C . TRP A 1 179 ? 8.950 1.309 -10.797 1.00 94.62 179 TRP A C 1
ATOM 1409 O O . TRP A 1 179 ? 8.323 2.231 -10.282 1.00 94.62 179 TRP A O 1
ATOM 1419 N N . ARG A 1 180 ? 8.496 0.046 -10.769 1.00 95.25 180 ARG A N 1
ATOM 1420 C CA . ARG A 1 180 ? 7.259 -0.354 -10.080 1.00 95.25 180 ARG A CA 1
ATOM 1421 C C . ARG A 1 180 ? 7.309 -0.017 -8.589 1.00 95.25 180 ARG A C 1
ATOM 1423 O O . ARG A 1 180 ? 6.362 0.569 -8.076 1.00 95.25 180 ARG A O 1
ATOM 1430 N N . SER A 1 181 ? 8.409 -0.339 -7.906 1.00 95.81 181 SER A N 1
ATOM 1431 C CA . SER A 1 181 ? 8.593 0.006 -6.488 1.00 95.81 181 SER A CA 1
ATOM 1432 C C . SER A 1 181 ? 8.603 1.526 -6.258 1.00 95.81 181 SER A C 1
ATOM 1434 O O . SER A 1 181 ? 7.940 2.012 -5.343 1.00 95.81 181 SER A O 1
ATOM 1436 N N . GLU A 1 182 ? 9.284 2.285 -7.128 1.00 96.88 182 GLU A N 1
ATOM 1437 C CA . GLU A 1 182 ? 9.320 3.756 -7.099 1.00 96.88 182 GLU A CA 1
ATOM 1438 C C . GLU A 1 182 ? 7.911 4.368 -7.271 1.00 96.88 182 GLU A C 1
ATOM 1440 O O . GLU A 1 182 ? 7.542 5.254 -6.500 1.00 96.88 182 GLU A O 1
ATOM 1445 N N . GLN A 1 183 ? 7.094 3.885 -8.221 1.00 97.25 183 GLN A N 1
ATOM 1446 C CA . GLN A 1 183 ? 5.724 4.390 -8.435 1.00 97.25 183 GLN A CA 1
ATOM 1447 C C . GLN A 1 183 ? 4.756 4.021 -7.304 1.00 97.25 183 GLN A C 1
ATOM 1449 O O . GLN A 1 183 ? 3.919 4.845 -6.924 1.00 97.25 183 GLN A O 1
ATOM 1454 N N . LEU A 1 184 ? 4.860 2.805 -6.756 1.00 96.31 184 LEU A N 1
ATOM 1455 C CA . LEU A 1 184 ? 4.039 2.379 -5.620 1.00 96.31 184 LEU A CA 1
ATOM 1456 C C . LEU A 1 184 ? 4.351 3.227 -4.381 1.00 96.31 184 LEU A C 1
ATOM 1458 O O . LEU A 1 184 ? 3.433 3.732 -3.744 1.00 96.31 184 LEU A O 1
ATOM 1462 N N . LEU A 1 185 ? 5.636 3.462 -4.088 1.00 96.75 185 LEU A N 1
ATOM 1463 C CA . LEU A 1 185 ? 6.067 4.336 -2.994 1.00 96.75 185 LEU A CA 1
ATOM 1464 C C . LEU A 1 185 ? 5.646 5.801 -3.198 1.00 96.75 185 LEU A C 1
ATOM 1466 O O . LEU A 1 185 ? 5.254 6.464 -2.241 1.00 96.75 185 LEU A O 1
ATOM 1470 N N . LEU A 1 186 ? 5.707 6.311 -4.431 1.00 97.38 186 LEU A N 1
ATOM 1471 C CA . LEU A 1 186 ? 5.236 7.660 -4.757 1.00 97.38 186 LEU A CA 1
ATOM 1472 C C . LEU A 1 186 ? 3.725 7.809 -4.511 1.00 97.38 186 LEU A C 1
ATOM 1474 O O . LEU A 1 186 ? 3.290 8.814 -3.950 1.00 97.38 186 LEU A O 1
ATOM 1478 N N . SER A 1 187 ? 2.937 6.801 -4.890 1.00 95.94 187 SER A N 1
ATOM 1479 C CA . SER A 1 187 ? 1.475 6.806 -4.736 1.00 95.94 187 SER A CA 1
ATOM 1480 C C . SER A 1 187 ? 1.038 6.659 -3.273 1.00 95.94 187 SER A C 1
ATOM 1482 O O . SER A 1 187 ? 0.130 7.369 -2.844 1.00 95.94 187 SER A O 1
ATOM 1484 N N . ASP A 1 188 ? 1.726 5.798 -2.516 1.00 94.56 188 ASP A N 1
ATOM 1485 C CA . ASP A 1 188 ? 1.623 5.606 -1.059 1.00 94.56 188 ASP A CA 1
ATOM 1486 C C . ASP A 1 188 ? 1.922 6.919 -0.310 1.00 94.56 188 ASP A C 1
ATOM 1488 O O . ASP A 1 188 ? 1.062 7.460 0.381 1.00 94.56 188 ASP A O 1
ATOM 1492 N N . MET A 1 189 ? 3.083 7.531 -0.557 1.00 95.81 189 MET A N 1
ATOM 1493 C CA . MET A 1 189 ? 3.464 8.807 0.059 1.00 95.81 189 MET A CA 1
ATOM 1494 C C . MET A 1 189 ? 2.520 9.966 -0.300 1.00 95.81 189 MET A C 1
ATOM 1496 O O . MET A 1 189 ? 2.199 10.779 0.567 1.00 95.81 189 MET A O 1
ATOM 1500 N N . GLU A 1 190 ? 2.068 10.074 -1.555 1.00 97.31 190 GLU A N 1
ATOM 1501 C CA . GLU A 1 190 ? 1.107 11.114 -1.936 1.00 97.31 190 GLU A CA 1
ATOM 1502 C C . GLU A 1 190 ? -0.253 10.908 -1.255 1.00 97.31 190 GLU A C 1
ATOM 1504 O O . GLU A 1 190 ? -0.806 11.861 -0.703 1.00 97.31 190 GLU A O 1
ATOM 1509 N N . SER A 1 191 ? -0.786 9.684 -1.296 1.00 95.62 191 SER A N 1
ATOM 1510 C CA . SER A 1 191 ? -2.167 9.393 -0.897 1.00 95.62 191 SER A CA 1
ATOM 1511 C C . SER A 1 191 ? -2.311 9.182 0.604 1.00 95.62 191 SER A C 1
ATOM 1513 O O . SER A 1 191 ? -3.148 9.836 1.213 1.00 95.62 191 SER A O 1
ATOM 1515 N N . GLU A 1 192 ? -1.484 8.326 1.207 1.00 93.94 192 GLU A N 1
ATOM 1516 C CA . GLU A 1 192 ? -1.658 7.853 2.588 1.00 93.94 192 GLU A CA 1
ATOM 1517 C C . GLU A 1 192 ? -0.932 8.704 3.633 1.00 93.94 192 GLU A C 1
ATOM 1519 O O . GLU A 1 192 ? -1.229 8.603 4.820 1.00 93.94 192 GLU A O 1
ATOM 1524 N N . TRP A 1 193 ? -0.026 9.587 3.205 1.00 95.88 193 TRP A N 1
ATOM 1525 C CA . TRP A 1 193 ? 0.721 10.465 4.111 1.00 95.88 193 TRP A CA 1
ATOM 1526 C C . TRP A 1 193 ? 0.442 11.931 3.838 1.00 95.88 193 TRP A C 1
ATOM 1528 O O . TRP A 1 193 ? -0.121 12.626 4.683 1.00 95.88 193 TRP A O 1
ATOM 1538 N N . ILE A 1 194 ? 0.806 12.414 2.647 1.00 97.50 194 ILE A N 1
ATOM 1539 C CA . ILE A 1 194 ? 0.730 13.844 2.356 1.00 97.50 194 ILE A CA 1
ATOM 1540 C C . ILE A 1 194 ? -0.736 14.300 2.328 1.00 97.50 194 ILE A C 1
ATOM 1542 O O . ILE A 1 194 ? -1.112 15.193 3.087 1.00 97.50 194 ILE A O 1
ATOM 1546 N N . ARG A 1 195 ? -1.597 13.665 1.524 1.00 97.56 195 ARG A N 1
ATOM 1547 C CA . ARG A 1 195 ? -3.016 14.050 1.442 1.00 97.56 195 ARG A CA 1
ATOM 1548 C C . ARG A 1 195 ? -3.793 13.789 2.738 1.00 97.56 195 ARG A C 1
ATOM 1550 O O . ARG A 1 195 ? -4.568 14.657 3.135 1.00 97.56 195 ARG A O 1
ATOM 1557 N N . GLN A 1 196 ? -3.545 12.679 3.446 1.00 96.25 196 GLN A N 1
ATOM 1558 C CA . GLN A 1 196 ? -4.180 12.424 4.754 1.00 96.25 196 GLN A CA 1
ATOM 1559 C C . GLN A 1 196 ? -3.809 13.481 5.812 1.00 96.25 196 GLN A C 1
ATOM 1561 O O . GLN A 1 196 ? -4.654 13.823 6.634 1.00 96.25 196 GLN A O 1
ATOM 1566 N N . PHE A 1 197 ? -2.591 14.037 5.806 1.00 97.00 197 PHE A N 1
ATOM 1567 C CA . PHE A 1 197 ? -2.218 15.104 6.747 1.00 97.00 197 PHE A CA 1
ATOM 1568 C C . PHE A 1 197 ? -2.939 16.426 6.439 1.00 97.00 197 PHE A C 1
ATOM 1570 O O . PHE A 1 197 ? -3.549 17.026 7.321 1.00 97.00 197 PHE A O 1
ATOM 1577 N N . TYR A 1 198 ? -2.912 16.882 5.181 1.00 96.56 198 TYR A N 1
ATOM 1578 C CA . TYR A 1 198 ? -3.475 18.190 4.813 1.00 96.56 198 TYR A CA 1
ATOM 1579 C C . TYR A 1 198 ? -5.016 18.211 4.758 1.00 96.56 198 TYR A C 1
ATOM 1581 O O . TYR A 1 198 ? -5.611 19.255 5.027 1.00 96.56 198 TYR A O 1
ATOM 1589 N N . VAL A 1 199 ? -5.693 17.081 4.499 1.00 96.94 199 VAL A N 1
ATOM 1590 C CA . VAL A 1 199 ? -7.175 17.028 4.487 1.00 96.94 199 VAL A CA 1
ATOM 1591 C C . VAL A 1 199 ? -7.809 17.296 5.863 1.00 96.94 199 VAL A C 1
ATOM 1593 O O . VAL A 1 199 ? -8.989 17.619 5.925 1.00 96.94 199 VAL A O 1
ATOM 1596 N N . GLN A 1 200 ? -7.036 17.198 6.951 1.00 96.31 200 GLN A N 1
ATOM 1597 C CA . GLN A 1 200 ? -7.486 17.444 8.330 1.00 96.31 200 GLN A CA 1
ATOM 1598 C C . GLN A 1 200 ? -7.433 18.928 8.754 1.00 96.31 200 GLN A C 1
ATOM 1600 O O . GLN A 1 200 ? -7.805 19.259 9.875 1.00 96.31 200 GLN A O 1
ATOM 1605 N N . GLY A 1 201 ? -6.968 19.821 7.876 1.00 96.50 201 GLY A N 1
ATOM 1606 C CA . GLY A 1 201 ? -7.102 21.268 8.051 1.00 96.50 201 GLY A CA 1
ATOM 1607 C C . GLY A 1 201 ? -5.985 21.991 8.808 1.00 96.50 201 GLY A C 1
ATOM 1608 O O . GLY A 1 201 ? -4.947 21.433 9.180 1.00 96.50 201 GLY A O 1
ATOM 1609 N N . ALA A 1 202 ? -6.182 23.300 8.969 1.00 96.31 202 ALA A N 1
ATOM 1610 C CA . ALA A 1 202 ? -5.226 24.237 9.549 1.00 96.31 202 ALA A CA 1
ATOM 1611 C C . ALA A 1 202 ? -5.037 24.055 11.060 1.00 96.31 202 ALA A C 1
ATOM 1613 O O . ALA A 1 202 ? -3.898 24.142 11.525 1.00 96.31 202 ALA A O 1
ATOM 1614 N N . ALA A 1 203 ? -6.100 23.757 11.811 1.00 96.56 203 ALA A N 1
ATOM 1615 C CA . ALA A 1 203 ? -6.020 23.461 13.240 1.00 96.56 203 ALA A CA 1
ATOM 1616 C C . ALA A 1 203 ? -5.177 22.197 13.484 1.00 96.56 203 ALA A C 1
ATOM 1618 O O . ALA A 1 203 ? -4.184 22.240 14.215 1.00 96.56 203 ALA A O 1
ATOM 1619 N N . HIS A 1 204 ? -5.486 21.099 12.779 1.00 96.75 204 HIS A N 1
ATOM 1620 C CA . HIS A 1 204 ? -4.698 19.862 12.811 1.00 96.75 204 HIS A CA 1
ATOM 1621 C C . HIS A 1 204 ? -3.226 20.109 12.459 1.00 96.75 204 HIS A C 1
ATOM 1623 O O . HIS A 1 204 ? -2.333 19.758 13.239 1.00 96.75 204 HIS A O 1
ATOM 1629 N N . ARG A 1 205 ? -2.968 20.764 11.314 1.00 95.44 205 ARG A N 1
ATOM 1630 C CA . ARG A 1 205 ? -1.608 21.110 10.885 1.00 95.44 205 ARG A CA 1
ATOM 1631 C C . ARG A 1 205 ? -0.885 21.899 11.973 1.00 95.44 205 ARG A C 1
ATOM 1633 O O . ARG A 1 205 ? 0.247 21.553 12.285 1.00 95.44 205 ARG A O 1
ATOM 1640 N N . SER A 1 206 ? -1.498 22.942 12.530 1.00 96.19 206 SER A N 1
ATOM 1641 C CA . SER A 1 206 ? -0.861 23.834 13.511 1.00 96.19 206 SER A CA 1
ATOM 1642 C C . SER A 1 206 ? -0.513 23.103 14.806 1.00 96.19 206 SER A C 1
ATOM 1644 O O . SER A 1 206 ? 0.615 23.217 15.287 1.00 96.19 206 SER A O 1
ATOM 1646 N N . ASN A 1 207 ? -1.437 22.282 15.310 1.00 96.50 207 ASN A N 1
ATOM 1647 C CA . ASN A 1 207 ? -1.248 21.486 16.521 1.00 96.50 207 ASN A CA 1
ATOM 1648 C C . ASN A 1 207 ? -0.128 20.445 16.365 1.00 96.50 207 ASN A C 1
ATOM 1650 O O . ASN A 1 207 ? 0.685 20.265 17.274 1.00 96.50 207 ASN A O 1
ATOM 1654 N N . LEU A 1 208 ? -0.046 19.777 15.208 1.00 96.25 208 LEU A N 1
ATOM 1655 C CA . LEU A 1 208 ? 0.934 18.713 14.980 1.00 96.25 208 LEU A CA 1
ATOM 1656 C C . LEU A 1 208 ? 2.268 19.179 14.378 1.00 96.25 208 LEU A C 1
ATOM 1658 O O . LEU A 1 208 ? 3.244 18.430 14.466 1.00 96.25 208 LEU A O 1
ATOM 1662 N N . TRP A 1 209 ? 2.373 20.390 13.812 1.00 95.06 209 TRP A N 1
ATOM 1663 C CA . TRP A 1 209 ? 3.562 20.819 13.051 1.00 95.06 209 TRP A CA 1
ATOM 1664 C C . TRP A 1 209 ? 4.871 20.720 13.838 1.00 95.06 209 TRP A C 1
ATOM 1666 O O . TRP A 1 209 ? 5.898 20.351 13.274 1.00 95.06 209 TRP A O 1
ATOM 1676 N N . LYS A 1 210 ? 4.842 20.979 15.150 1.00 95.06 210 LYS A N 1
ATOM 1677 C CA . LYS A 1 210 ? 6.029 20.882 16.015 1.00 95.06 210 LYS A CA 1
ATOM 1678 C C . LYS A 1 210 ? 6.637 19.471 16.051 1.00 95.06 210 LYS A C 1
ATOM 1680 O O . LYS A 1 210 ? 7.843 19.346 16.231 1.00 95.06 210 LYS A O 1
ATOM 1685 N N . ALA A 1 211 ? 5.817 18.429 15.901 1.00 94.81 211 ALA A N 1
ATOM 1686 C CA . ALA A 1 211 ? 6.254 17.031 15.900 1.00 94.81 211 ALA A CA 1
ATOM 1687 C C . ALA A 1 211 ? 6.329 16.425 14.487 1.00 94.81 211 ALA A C 1
ATOM 1689 O O . ALA A 1 211 ? 7.138 15.532 14.251 1.00 94.81 211 ALA A O 1
ATOM 1690 N N . TRP A 1 212 ? 5.506 16.906 13.549 1.00 95.94 212 TRP A N 1
ATOM 1691 C CA . TRP A 1 212 ? 5.347 16.318 12.215 1.00 95.94 212 TRP A CA 1
ATOM 1692 C C . TRP A 1 212 ? 5.963 17.127 11.069 1.00 95.94 212 TRP A C 1
ATOM 1694 O O . TRP A 1 212 ? 6.194 16.562 10.001 1.00 95.94 212 TRP A O 1
ATOM 1704 N N . GLY A 1 213 ? 6.269 18.413 11.265 1.00 95.19 213 GLY A N 1
ATOM 1705 C CA . GLY A 1 213 ? 6.722 19.323 10.207 1.00 95.19 213 GLY A CA 1
ATOM 1706 C C . GLY A 1 213 ? 7.936 18.800 9.439 1.00 95.19 213 GLY A C 1
ATOM 1707 O O . GLY A 1 213 ? 7.857 18.611 8.230 1.00 95.19 213 GLY A O 1
ATOM 1708 N N . GLU A 1 214 ? 9.024 18.454 10.131 1.00 95.75 214 GLU A N 1
ATOM 1709 C CA . GLU A 1 214 ? 10.250 17.917 9.510 1.00 95.75 214 GLU A CA 1
ATOM 1710 C C . GLU A 1 214 ? 10.023 16.629 8.700 1.00 95.75 214 GLU A C 1
ATOM 1712 O O . GLU A 1 214 ? 10.638 16.419 7.644 1.00 95.75 214 GLU A O 1
ATOM 1717 N N . PHE A 1 215 ? 9.105 15.771 9.156 1.00 96.81 215 PHE A N 1
ATOM 1718 C CA . PHE A 1 215 ? 8.725 14.568 8.423 1.00 96.81 215 PHE A CA 1
ATOM 1719 C C . PHE A 1 215 ? 7.937 14.928 7.159 1.00 96.81 215 PHE A C 1
ATOM 1721 O O . PHE A 1 215 ? 8.291 14.462 6.077 1.00 96.81 215 PHE A O 1
ATOM 1728 N N . MET A 1 216 ? 6.949 15.823 7.256 1.00 96.88 216 MET A N 1
ATOM 1729 C CA . MET A 1 216 ? 6.163 16.303 6.111 1.00 96.88 216 MET A CA 1
ATOM 1730 C C . MET A 1 216 ? 7.033 17.007 5.059 1.00 96.88 216 MET A C 1
ATOM 1732 O O . MET A 1 216 ? 6.933 16.699 3.870 1.00 96.88 216 MET A O 1
ATOM 1736 N N . LEU A 1 217 ? 7.959 17.874 5.484 1.00 95.81 217 LEU A N 1
ATOM 1737 C CA . LEU A 1 217 ? 8.959 18.512 4.617 1.00 95.81 217 LEU A CA 1
ATOM 1738 C C . LEU A 1 217 ? 9.849 17.483 3.910 1.00 95.81 217 LEU A C 1
ATOM 1740 O O . LEU A 1 217 ? 10.168 17.620 2.724 1.00 95.81 217 LEU A O 1
ATOM 1744 N N . SER A 1 218 ? 10.240 16.427 4.625 1.00 96.25 218 SER A N 1
ATOM 1745 C CA . SER A 1 218 ? 11.042 15.343 4.063 1.00 96.25 218 SER A CA 1
ATOM 1746 C C . SER A 1 218 ? 10.257 14.504 3.052 1.00 96.25 218 SER A C 1
ATOM 1748 O O . SER A 1 218 ? 10.804 14.198 1.991 1.00 96.25 218 SER A O 1
ATOM 1750 N N . LEU A 1 219 ? 8.982 14.201 3.315 1.00 97.31 219 LEU A N 1
ATOM 1751 C CA . LEU A 1 219 ? 8.094 13.520 2.367 1.00 97.31 219 LEU A CA 1
ATOM 1752 C C . LEU A 1 219 ? 7.889 14.360 1.096 1.00 97.31 219 LEU A C 1
ATOM 1754 O O . LEU A 1 219 ? 8.130 13.861 0.003 1.00 97.31 219 LEU A O 1
ATOM 1758 N N . LEU A 1 220 ? 7.578 15.656 1.205 1.00 96.81 220 LEU A N 1
ATOM 1759 C CA . LEU A 1 220 ? 7.447 16.561 0.048 1.00 96.81 220 LEU A CA 1
ATOM 1760 C C . LEU A 1 220 ? 8.733 16.623 -0.803 1.00 96.81 220 LEU A C 1
ATOM 1762 O O . LEU A 1 220 ? 8.688 16.602 -2.040 1.00 96.81 220 LEU A O 1
ATOM 1766 N N . ARG A 1 221 ? 9.906 16.626 -0.155 1.00 95.56 221 ARG A N 1
ATOM 1767 C CA . ARG A 1 221 ? 11.218 16.573 -0.824 1.00 95.56 221 ARG A CA 1
ATOM 1768 C C . ARG A 1 221 ? 11.470 15.237 -1.532 1.00 95.56 221 ARG A C 1
ATOM 1770 O O . ARG A 1 221 ? 12.089 15.234 -2.597 1.00 95.56 221 ARG A O 1
ATOM 1777 N N . TYR A 1 222 ? 11.035 14.108 -0.974 1.00 97.25 222 TYR A N 1
ATOM 1778 C CA . TYR A 1 222 ? 11.161 12.798 -1.625 1.00 97.25 222 TYR A CA 1
ATOM 1779 C C . TYR A 1 222 ? 10.120 12.588 -2.732 1.00 97.25 222 TYR A C 1
ATOM 1781 O O . TYR A 1 222 ? 10.471 12.069 -3.789 1.00 97.25 222 TYR A O 1
ATOM 1789 N N . TRP A 1 223 ? 8.891 13.077 -2.553 1.00 97.56 223 TRP A N 1
ATOM 1790 C CA . TRP A 1 223 ? 7.850 13.114 -3.585 1.00 97.56 223 TRP A CA 1
ATOM 1791 C C . TRP A 1 223 ? 8.354 13.845 -4.833 1.00 97.56 223 TRP A C 1
ATOM 1793 O O . TRP A 1 223 ? 8.319 13.287 -5.925 1.00 97.56 223 TRP A O 1
ATOM 1803 N N . SER A 1 224 ? 8.979 15.015 -4.655 1.00 95.62 224 SER A N 1
ATOM 1804 C CA . SER A 1 224 ? 9.570 15.791 -5.759 1.00 95.62 224 SER A CA 1
ATOM 1805 C C . SER A 1 224 ? 10.662 15.025 -6.524 1.00 95.62 224 SER A C 1
ATOM 1807 O O . SER A 1 224 ? 10.769 15.098 -7.751 1.00 95.62 224 SER A O 1
ATOM 1809 N N . GLN A 1 225 ? 11.488 14.261 -5.800 1.00 95.38 225 GLN A N 1
ATOM 1810 C CA . GLN A 1 225 ? 12.537 13.426 -6.391 1.00 95.38 225 GLN A CA 1
ATOM 1811 C C . GLN A 1 225 ? 11.952 12.239 -7.165 1.00 95.38 225 GLN A C 1
ATOM 1813 O O . GLN A 1 225 ? 12.425 11.946 -8.261 1.00 95.38 225 GLN A O 1
ATOM 1818 N N . LEU A 1 226 ? 10.916 11.581 -6.635 1.00 96.44 226 LEU A N 1
ATOM 1819 C CA . LEU A 1 226 ? 10.244 10.460 -7.296 1.00 96.44 226 LEU A CA 1
ATOM 1820 C C . LEU A 1 226 ? 9.396 10.907 -8.501 1.00 96.44 226 LEU A C 1
ATOM 1822 O O . LEU A 1 226 ? 9.390 10.226 -9.522 1.00 96.44 226 LEU A O 1
ATOM 1826 N N . GLU A 1 227 ? 8.756 12.075 -8.457 1.00 96.25 227 GLU A N 1
ATOM 1827 C CA . GLU A 1 227 ? 8.109 12.699 -9.623 1.00 96.25 227 GLU A CA 1
ATOM 1828 C C . GLU A 1 227 ? 9.142 13.022 -10.723 1.00 96.25 227 GLU A C 1
ATOM 1830 O O . GLU A 1 227 ? 8.985 12.600 -11.871 1.00 96.25 227 GLU A O 1
ATOM 1835 N N . THR A 1 228 ? 10.278 13.637 -10.364 1.00 93.50 228 THR A N 1
ATOM 1836 C CA . THR A 1 228 ? 11.406 13.864 -11.294 1.00 93.50 228 THR A CA 1
ATOM 1837 C C . THR A 1 228 ? 11.920 12.547 -11.891 1.00 93.50 228 THR A C 1
ATOM 1839 O O . THR A 1 228 ? 12.167 12.442 -13.095 1.00 93.50 228 THR A O 1
ATOM 1842 N N . ARG A 1 229 ? 12.049 11.507 -11.061 1.00 94.88 229 ARG A N 1
ATOM 1843 C CA . ARG A 1 229 ? 12.458 10.160 -11.472 1.00 94.88 229 ARG A CA 1
ATOM 1844 C C . ARG A 1 229 ? 11.450 9.500 -12.419 1.00 94.88 229 ARG A C 1
ATOM 1846 O O . ARG A 1 229 ? 11.845 8.808 -13.361 1.00 94.88 229 ARG A O 1
ATOM 1853 N N . THR A 1 230 ? 10.163 9.762 -12.210 1.00 96.38 230 THR A N 1
ATOM 1854 C CA . THR A 1 230 ? 9.073 9.320 -13.085 1.00 96.38 230 THR A CA 1
ATOM 1855 C C . THR A 1 230 ? 9.205 9.975 -14.460 1.00 96.38 230 THR A C 1
ATOM 1857 O O . THR A 1 230 ? 9.263 9.258 -15.457 1.00 96.38 230 THR A O 1
ATOM 1860 N N . LYS A 1 231 ? 9.388 11.305 -14.528 1.00 95.00 231 LYS A N 1
ATOM 1861 C CA . LYS A 1 231 ? 9.637 12.027 -15.793 1.00 95.00 231 LYS A CA 1
ATOM 1862 C C . LYS A 1 231 ? 10.849 11.474 -16.544 1.00 95.00 231 LYS A C 1
ATOM 1864 O O . LYS A 1 231 ? 10.746 11.200 -17.734 1.00 95.00 231 LYS A O 1
ATOM 1869 N N . GLN A 1 232 ? 11.971 11.241 -15.854 1.00 94.75 232 GLN A N 1
ATOM 1870 C CA . GLN A 1 232 ? 13.176 10.645 -16.452 1.00 94.75 232 GLN A CA 1
ATOM 1871 C C . GLN A 1 232 ? 12.933 9.247 -17.037 1.00 94.75 232 GLN A C 1
ATOM 1873 O O . GLN A 1 232 ? 13.547 8.891 -18.041 1.00 94.75 232 GLN A O 1
ATOM 1878 N N . THR A 1 233 ? 12.066 8.452 -16.407 1.00 96.44 233 THR A N 1
ATOM 1879 C CA . THR A 1 233 ? 11.727 7.094 -16.856 1.00 96.44 233 THR A CA 1
ATOM 1880 C C . THR A 1 233 ? 10.795 7.130 -18.068 1.00 96.44 233 THR A C 1
ATOM 1882 O O . THR A 1 233 ? 11.052 6.434 -19.046 1.00 96.44 233 THR A O 1
ATOM 1885 N N . ILE A 1 234 ? 9.781 8.002 -18.055 1.00 96.50 234 ILE A N 1
ATOM 1886 C CA . ILE A 1 234 ? 8.901 8.249 -19.208 1.00 96.50 234 ILE A CA 1
ATOM 1887 C C . ILE A 1 234 ? 9.719 8.757 -20.404 1.00 96.50 234 ILE A C 1
ATOM 1889 O O . ILE A 1 234 ? 9.610 8.215 -21.499 1.00 96.50 234 ILE A O 1
ATOM 1893 N N . ASP A 1 235 ? 10.597 9.742 -20.188 1.00 95.50 235 ASP A N 1
ATOM 1894 C CA . ASP A 1 235 ? 11.481 10.276 -21.228 1.00 95.50 235 ASP A CA 1
ATOM 1895 C C . ASP A 1 235 ? 12.407 9.194 -21.802 1.00 95.50 235 ASP A C 1
ATOM 1897 O O . ASP A 1 235 ? 12.579 9.121 -23.015 1.00 95.50 235 ASP A O 1
ATOM 1901 N N . LEU A 1 236 ? 12.989 8.335 -20.955 1.00 96.69 236 LEU A N 1
ATOM 1902 C CA . LEU A 1 236 ? 13.820 7.210 -21.393 1.00 96.69 236 LEU A CA 1
ATOM 1903 C C . LEU A 1 236 ? 13.049 6.265 -22.327 1.00 96.69 236 LEU A C 1
ATOM 1905 O O . LEU A 1 236 ? 13.574 5.885 -23.370 1.00 96.69 236 LEU A O 1
ATOM 1909 N N . LEU A 1 237 ? 11.819 5.905 -21.962 1.00 96.94 237 LEU A N 1
ATOM 1910 C CA . LEU A 1 237 ? 10.974 5.000 -22.741 1.00 96.94 237 LEU A CA 1
ATOM 1911 C C . LEU A 1 237 ? 10.492 5.639 -24.054 1.00 96.94 237 LEU A C 1
ATOM 1913 O O . LEU A 1 237 ? 10.550 4.989 -25.098 1.00 96.94 237 LEU A O 1
ATOM 1917 N N . ARG A 1 238 ? 10.110 6.924 -24.029 1.00 96.25 238 ARG A N 1
ATOM 1918 C CA . ARG A 1 238 ? 9.797 7.711 -25.233 1.00 96.25 238 ARG A CA 1
ATOM 1919 C C . ARG A 1 238 ? 10.974 7.729 -26.208 1.00 96.25 238 ARG A C 1
ATOM 1921 O O . ARG A 1 238 ? 10.821 7.350 -27.362 1.00 96.25 238 ARG A O 1
ATOM 1928 N N . TYR A 1 239 ? 12.157 8.142 -25.750 1.00 96.06 239 TYR A N 1
ATOM 1929 C CA . TYR A 1 239 ? 13.330 8.273 -26.620 1.00 96.06 239 TYR A CA 1
ATOM 1930 C C . TYR A 1 239 ? 13.817 6.933 -27.189 1.00 96.06 239 TYR A C 1
ATOM 1932 O O . TYR A 1 239 ? 14.419 6.922 -28.260 1.00 96.06 239 TYR A O 1
ATOM 1940 N N . ALA A 1 240 ? 13.575 5.821 -26.486 1.00 95.69 240 ALA A N 1
ATOM 1941 C CA . ALA A 1 240 ? 13.854 4.483 -26.997 1.00 95.69 240 ALA A CA 1
ATOM 1942 C C . ALA A 1 240 ? 12.877 4.085 -28.117 1.00 95.69 240 ALA A C 1
ATOM 1944 O O . ALA A 1 240 ? 13.327 3.609 -29.153 1.00 95.69 240 ALA A O 1
ATOM 1945 N N . ALA A 1 241 ? 11.573 4.340 -27.947 1.00 95.19 241 ALA A N 1
ATOM 1946 C CA . ALA A 1 241 ? 10.566 4.099 -28.985 1.00 95.19 241 ALA A CA 1
ATOM 1947 C C . ALA A 1 241 ? 10.809 4.954 -30.239 1.00 95.19 241 ALA A C 1
ATOM 1949 O O . ALA A 1 241 ? 10.733 4.445 -31.353 1.00 95.19 241 ALA A O 1
ATOM 1950 N N . GLU A 1 242 ? 11.167 6.229 -30.060 1.00 93.44 242 GLU A N 1
ATOM 1951 C CA . GLU A 1 242 ? 11.513 7.131 -31.165 1.00 93.44 242 GLU A CA 1
ATOM 1952 C C . GLU A 1 242 ? 12.719 6.619 -31.984 1.00 93.44 242 GLU A C 1
ATOM 1954 O O . GLU A 1 242 ? 12.604 6.507 -33.200 1.00 93.44 242 GLU A O 1
ATOM 1959 N N . GLU A 1 243 ? 13.849 6.247 -31.354 1.00 93.56 243 GLU A N 1
ATOM 1960 C CA . GLU A 1 243 ? 15.014 5.702 -32.096 1.00 93.56 243 GLU A CA 1
ATOM 1961 C C . GLU A 1 243 ? 14.692 4.369 -32.785 1.00 93.56 243 GLU A C 1
ATOM 1963 O O . GLU A 1 243 ? 15.204 4.101 -33.868 1.00 93.56 243 GLU A O 1
ATOM 1968 N N . GLN A 1 244 ? 13.858 3.530 -32.161 1.00 91.00 244 GLN A N 1
ATOM 1969 C CA . GLN A 1 244 ? 13.481 2.221 -32.694 1.00 91.00 244 GLN A CA 1
ATOM 1970 C C . GLN A 1 244 ? 12.658 2.353 -33.988 1.00 91.00 244 GLN A C 1
ATOM 1972 O O . GLN A 1 244 ? 12.891 1.615 -34.946 1.00 91.00 244 GLN A O 1
ATOM 1977 N N . CYS A 1 245 ? 11.762 3.343 -34.057 1.00 87.94 245 CYS A N 1
ATOM 1978 C CA . CYS A 1 245 ? 11.021 3.677 -35.278 1.00 87.94 245 CYS A CA 1
ATOM 1979 C C . CYS A 1 245 ? 11.930 4.324 -36.340 1.00 87.94 245 CYS A C 1
ATOM 1981 O O . CYS A 1 245 ? 11.863 3.952 -37.511 1.00 87.94 245 CYS A O 1
ATOM 1983 N N . ASP A 1 246 ? 12.834 5.226 -35.929 1.00 78.88 246 ASP A N 1
ATOM 1984 C CA . ASP A 1 246 ? 13.839 5.857 -36.806 1.00 78.88 246 ASP A CA 1
ATOM 1985 C C . ASP A 1 246 ? 14.852 4.840 -37.400 1.00 78.88 246 ASP A C 1
ATOM 1987 O O . ASP A 1 246 ? 15.569 5.165 -38.348 1.00 78.88 246 ASP A O 1
ATOM 1991 N N . PHE A 1 247 ? 14.941 3.619 -36.850 1.00 60.94 247 PHE A N 1
ATOM 1992 C CA . PHE A 1 247 ? 15.729 2.501 -37.395 1.00 60.94 247 PHE A CA 1
ATOM 1993 C C . PHE A 1 247 ? 14.908 1.509 -38.238 1.00 60.94 247 PHE A C 1
ATOM 1995 O O . PHE A 1 247 ? 15.485 0.827 -39.088 1.00 60.94 247 PHE A O 1
ATOM 2002 N N . GLY A 1 248 ? 13.593 1.405 -38.009 1.00 52.62 248 GLY A N 1
ATOM 2003 C CA . GLY A 1 248 ? 12.684 0.546 -38.779 1.00 52.62 248 GLY A CA 1
ATOM 2004 C C . GLY A 1 248 ? 12.236 1.167 -40.105 1.00 52.62 248 GLY A C 1
ATOM 2005 O O . GLY A 1 248 ? 12.126 0.470 -41.114 1.00 52.62 248 GLY A O 1
ATOM 2006 N N . GLY A 1 249 ? 12.027 2.486 -40.121 1.00 48.88 249 GLY A N 1
ATOM 2007 C CA . GLY A 1 249 ? 11.672 3.257 -41.311 1.00 48.88 249 GLY A CA 1
ATOM 2008 C C . GLY A 1 249 ? 12.871 3.965 -41.952 1.00 48.88 249 GLY A C 1
ATOM 2009 O O . GLY A 1 249 ? 13.646 4.637 -41.283 1.00 48.88 249 GLY A O 1
ATOM 2010 N N . CYS A 1 250 ? 12.970 3.893 -43.282 1.00 40.19 250 CYS A N 1
ATOM 2011 C CA . CYS A 1 250 ? 13.873 4.704 -44.113 1.00 40.19 250 CYS A CA 1
ATOM 2012 C C . CYS A 1 250 ? 15.397 4.482 -43.972 1.00 40.19 250 CYS A C 1
ATOM 2014 O O . CYS A 1 250 ? 16.172 5.417 -43.783 1.00 40.19 250 CYS A O 1
ATOM 2016 N N . ALA A 1 251 ? 15.852 3.294 -44.385 1.00 41.72 251 ALA A N 1
ATOM 2017 C CA . ALA A 1 251 ? 17.095 3.176 -45.169 1.00 41.72 251 ALA A CA 1
ATOM 2018 C C . ALA A 1 251 ? 16.899 3.568 -46.661 1.00 41.72 251 ALA A C 1
ATOM 2020 O O . ALA A 1 251 ? 17.696 3.195 -47.520 1.00 41.72 251 ALA A O 1
ATOM 2021 N N . SER A 1 252 ? 15.809 4.275 -46.994 1.00 44.59 252 SER A N 1
ATOM 2022 C CA . SER A 1 252 ? 15.411 4.605 -48.368 1.00 44.59 252 SER A CA 1
ATOM 2023 C C . SER A 1 252 ? 14.774 5.997 -48.470 1.00 44.59 252 SER A C 1
ATOM 2025 O O . SER A 1 252 ? 13.600 6.157 -48.790 1.00 44.59 252 SER A O 1
ATOM 2027 N N . SER A 1 253 ? 15.579 7.029 -48.222 1.00 41.78 253 SER A N 1
ATOM 2028 C CA . SER A 1 253 ? 15.334 8.373 -48.751 1.00 41.78 253 SER A CA 1
ATOM 2029 C C . SER A 1 253 ? 16.590 8.857 -49.476 1.00 41.78 253 SER A C 1
ATOM 2031 O O . SER A 1 253 ? 17.535 9.371 -48.883 1.00 41.78 253 SER A O 1
ATOM 2033 N N . ASN A 1 254 ? 16.603 8.675 -50.799 1.00 44.25 254 ASN A N 1
ATOM 2034 C CA . ASN A 1 254 ? 17.604 9.264 -51.692 1.00 44.25 254 ASN A CA 1
ATOM 2035 C C . ASN A 1 254 ? 17.349 10.777 -51.854 1.00 44.25 254 ASN A C 1
ATOM 2037 O O . ASN A 1 254 ? 17.071 11.246 -52.955 1.00 44.25 254 ASN A O 1
ATOM 2041 N N . GLU A 1 255 ? 17.443 11.546 -50.766 1.00 43.94 255 GLU A N 1
ATOM 2042 C CA . GLU A 1 255 ? 17.503 13.008 -50.827 1.00 43.94 255 GLU A CA 1
ATOM 2043 C C . GLU A 1 255 ? 18.928 13.513 -50.550 1.00 43.94 255 GLU A C 1
ATOM 2045 O O . GLU A 1 255 ? 19.473 13.274 -49.468 1.00 43.94 255 GLU A O 1
ATOM 2050 N N . PRO A 1 256 ? 19.546 14.265 -51.480 1.00 53.09 256 PRO A N 1
ATOM 2051 C CA . PRO A 1 256 ? 20.864 14.855 -51.282 1.00 53.09 256 PRO A CA 1
ATOM 2052 C C . PRO A 1 256 ? 20.761 16.169 -50.488 1.00 53.09 256 PRO A C 1
ATOM 2054 O O . PRO A 1 256 ? 21.066 17.243 -51.006 1.00 53.09 256 PRO A O 1
ATOM 2057 N N . ASN A 1 257 ? 20.334 16.103 -49.223 1.00 47.53 257 ASN A N 1
ATOM 2058 C CA . ASN A 1 257 ? 20.198 17.294 -48.385 1.00 47.53 257 ASN A CA 1
ATOM 2059 C C . ASN A 1 257 ? 21.471 17.579 -47.568 1.00 47.53 257 ASN A C 1
ATOM 2061 O O . ASN A 1 257 ? 21.756 16.981 -46.532 1.00 47.53 257 ASN A O 1
ATOM 2065 N N . ASN A 1 258 ? 22.245 18.541 -48.076 1.00 56.25 258 ASN A N 1
ATOM 2066 C CA . ASN A 1 258 ? 23.587 18.940 -47.638 1.00 56.25 258 ASN A CA 1
ATOM 2067 C C . ASN A 1 258 ? 23.577 19.807 -46.352 1.00 56.25 258 ASN A C 1
ATOM 2069 O O . ASN A 1 258 ? 24.353 20.752 -46.210 1.00 56.25 258 ASN A O 1
ATOM 2073 N N . VAL A 1 259 ? 22.651 19.525 -45.429 1.00 65.88 259 VAL A N 1
ATOM 2074 C CA . VAL A 1 259 ? 22.424 20.296 -44.198 1.00 65.88 259 VAL A CA 1
ATOM 2075 C C . VAL A 1 259 ? 23.104 19.587 -43.031 1.00 65.88 259 VAL A C 1
ATOM 2077 O O . VAL A 1 259 ? 22.712 18.493 -42.630 1.00 65.88 259 VAL A O 1
ATOM 2080 N N . VAL A 1 260 ? 24.140 20.212 -42.468 1.00 77.00 260 VAL A N 1
ATOM 2081 C CA . VAL A 1 260 ? 24.821 19.693 -41.273 1.00 77.00 260 VAL A CA 1
ATOM 2082 C C . VAL A 1 260 ? 23.863 19.787 -40.076 1.00 77.00 260 VAL A C 1
ATOM 2084 O O . VAL A 1 260 ? 23.453 20.904 -39.752 1.00 77.00 260 VAL A O 1
ATOM 2087 N N . PRO A 1 261 ? 23.534 18.673 -39.386 1.00 75.88 261 PRO A N 1
ATOM 2088 C CA . PRO A 1 261 ? 22.597 18.695 -38.265 1.00 75.88 261 PRO A CA 1
ATOM 2089 C C . PRO A 1 261 ? 23.036 19.651 -37.160 1.00 75.88 261 PRO A C 1
ATOM 2091 O O . PRO A 1 261 ? 24.224 19.718 -36.812 1.00 75.88 261 PRO A O 1
ATOM 2094 N N . SER A 1 262 ? 22.082 20.358 -36.559 1.00 84.75 262 SER A N 1
ATOM 2095 C CA . SER A 1 262 ? 22.386 21.308 -35.496 1.00 84.75 262 SER A CA 1
ATOM 2096 C C . SER A 1 262 ? 22.985 20.611 -34.269 1.00 84.75 262 SER A C 1
ATOM 2098 O O . SER A 1 262 ? 22.811 19.413 -34.010 1.00 84.75 262 SER A O 1
ATOM 2100 N N . ARG A 1 263 ? 23.685 21.386 -33.431 1.00 81.88 263 ARG A N 1
ATOM 2101 C CA . ARG A 1 263 ? 24.231 20.877 -32.162 1.00 81.88 263 ARG A CA 1
ATOM 2102 C C . ARG A 1 263 ? 23.131 20.338 -31.232 1.00 81.88 263 ARG A C 1
ATOM 2104 O O . ARG A 1 263 ? 23.436 19.502 -30.380 1.00 81.88 263 ARG A O 1
ATOM 2111 N N . ALA A 1 264 ? 21.891 20.813 -31.374 1.00 78.25 264 ALA A N 1
ATOM 2112 C CA . ALA A 1 264 ? 20.738 20.332 -30.619 1.00 78.25 264 ALA A CA 1
ATOM 2113 C C . ALA A 1 264 ? 20.243 18.980 -31.158 1.00 78.25 264 ALA A C 1
ATOM 2115 O O . ALA A 1 264 ? 20.191 18.022 -30.389 1.00 78.25 264 ALA A O 1
ATOM 2116 N N . GLU A 1 265 ? 20.004 18.861 -32.470 1.00 80.81 265 GLU A N 1
ATOM 2117 C CA . GLU A 1 265 ? 19.622 17.596 -33.125 1.00 80.81 265 GLU A CA 1
ATOM 2118 C C . GLU A 1 265 ? 20.636 16.484 -32.847 1.00 80.81 265 GLU A C 1
ATOM 2120 O O . GLU A 1 265 ? 20.265 15.385 -32.434 1.00 80.81 265 GLU A O 1
ATOM 2125 N N . ARG A 1 266 ? 21.938 16.776 -32.984 1.00 84.88 266 ARG A N 1
ATOM 2126 C CA . ARG A 1 266 ? 22.986 15.788 -32.701 1.00 84.88 266 ARG A CA 1
ATOM 2127 C C . ARG A 1 266 ? 22.939 15.311 -31.247 1.00 84.88 266 ARG A C 1
ATOM 2129 O O . ARG A 1 266 ? 23.064 14.117 -31.003 1.00 84.88 266 ARG A O 1
ATOM 2136 N N . LYS A 1 267 ? 22.727 16.211 -30.278 1.00 86.81 267 LYS A N 1
ATOM 2137 C CA . LYS A 1 267 ? 22.557 15.835 -28.862 1.00 86.81 267 LYS A CA 1
ATOM 2138 C C . LYS A 1 267 ? 21.293 15.004 -28.629 1.00 86.81 267 LYS A C 1
ATOM 2140 O O . LYS A 1 267 ? 21.336 14.076 -27.824 1.00 86.81 267 LYS A O 1
ATOM 2145 N N . LEU A 1 268 ? 20.188 15.331 -29.300 1.00 85.88 268 LEU A N 1
ATOM 2146 C CA . LEU A 1 268 ? 18.930 14.594 -29.187 1.00 85.88 268 LEU A CA 1
ATOM 2147 C C . LEU A 1 268 ? 19.079 13.168 -29.732 1.00 85.88 268 LEU A C 1
ATOM 2149 O O . LEU A 1 268 ? 18.715 12.223 -29.038 1.00 85.88 268 LEU A O 1
ATOM 2153 N N . ARG A 1 269 ? 19.711 12.998 -30.898 1.00 87.19 269 ARG A N 1
ATOM 2154 C CA . ARG A 1 269 ? 19.989 11.679 -31.487 1.00 87.19 269 ARG A CA 1
ATOM 2155 C C . ARG A 1 269 ? 20.919 10.827 -30.616 1.00 87.19 269 ARG A C 1
ATOM 2157 O O . ARG A 1 269 ? 20.663 9.648 -30.412 1.00 87.19 269 ARG A O 1
ATOM 2164 N N . GLU A 1 270 ? 21.961 11.412 -30.025 1.00 90.31 270 GLU A N 1
ATOM 2165 C CA . GLU A 1 270 ? 22.804 10.709 -29.038 1.00 90.31 270 GLU A CA 1
ATOM 2166 C C . GLU A 1 270 ? 22.002 10.286 -27.786 1.00 90.31 270 GLU A C 1
ATOM 2168 O O . GLU A 1 270 ? 22.206 9.197 -27.246 1.00 90.31 270 GLU A O 1
ATOM 2173 N N . LYS A 1 271 ? 21.055 11.121 -27.330 1.00 91.69 271 LYS A N 1
ATOM 2174 C CA . LYS A 1 271 ? 20.159 10.811 -26.200 1.00 91.69 271 LYS A CA 1
ATOM 2175 C C . LYS A 1 271 ? 19.204 9.659 -26.536 1.00 91.69 271 LYS A C 1
ATOM 2177 O O . LYS A 1 271 ? 19.053 8.767 -25.704 1.00 91.69 271 LYS A O 1
ATOM 2182 N N . ARG A 1 272 ? 18.624 9.661 -27.742 1.00 93.69 272 ARG A N 1
ATOM 2183 C CA . ARG A 1 272 ? 17.764 8.602 -28.296 1.00 93.69 272 ARG A CA 1
ATOM 2184 C C . ARG A 1 272 ? 18.492 7.258 -28.412 1.00 93.69 272 ARG A C 1
ATOM 2186 O O . ARG A 1 272 ? 18.103 6.305 -27.742 1.00 93.69 272 ARG A O 1
ATOM 2193 N N . LYS A 1 273 ? 19.651 7.212 -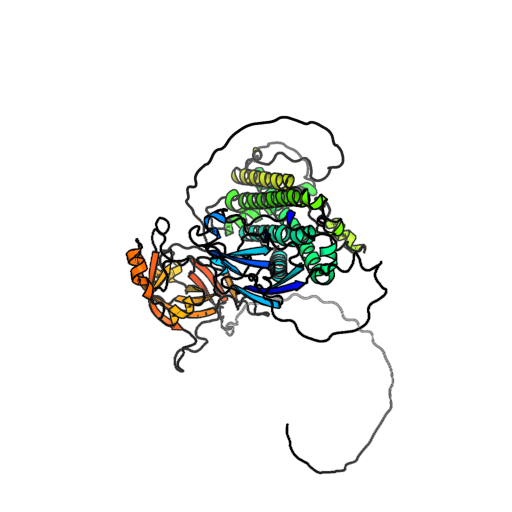29.075 1.00 93.69 273 LYS A N 1
ATOM 2194 C CA . LYS A 1 273 ? 20.529 6.021 -29.126 1.00 93.69 273 LYS A CA 1
ATOM 2195 C C . LYS A 1 273 ? 20.876 5.452 -27.754 1.00 93.69 273 LYS A C 1
ATOM 2197 O O . LYS A 1 273 ? 20.793 4.245 -27.528 1.00 93.69 273 LYS A O 1
ATOM 2202 N N . LYS A 1 274 ? 21.249 6.320 -26.808 1.00 95.38 274 LYS A N 1
ATOM 2203 C CA . LYS A 1 274 ? 21.562 5.911 -25.432 1.00 95.38 274 LYS A CA 1
ATOM 2204 C C . LYS A 1 274 ? 20.331 5.401 -24.675 1.00 95.38 274 LYS A C 1
ATOM 2206 O O . LYS A 1 274 ? 20.476 4.566 -23.778 1.00 95.38 274 LYS A O 1
ATOM 2211 N N . ALA A 1 275 ? 19.141 5.903 -25.001 1.00 95.75 275 ALA A N 1
ATOM 2212 C CA . ALA A 1 275 ? 17.884 5.432 -24.441 1.00 95.75 275 ALA A CA 1
ATOM 2213 C C . ALA A 1 275 ? 17.538 4.030 -24.955 1.00 95.75 275 ALA A C 1
ATOM 2215 O O . ALA A 1 275 ? 17.351 3.141 -24.126 1.00 95.75 275 ALA A O 1
ATOM 2216 N N . LEU A 1 276 ? 17.579 3.811 -26.275 1.00 95.38 276 LEU A N 1
ATOM 2217 C CA . LEU A 1 276 ? 17.375 2.498 -26.897 1.00 95.38 276 LEU A CA 1
ATOM 2218 C C . LEU A 1 276 ? 18.340 1.447 -26.328 1.00 95.38 276 LEU A C 1
ATOM 2220 O O . LEU A 1 276 ? 17.899 0.479 -25.719 1.00 95.38 276 LEU A O 1
ATOM 2224 N N . SER A 1 277 ? 19.651 1.712 -26.360 1.00 95.31 277 SER A N 1
ATOM 2225 C CA . SER A 1 277 ? 20.657 0.816 -25.763 1.00 95.31 277 SER A CA 1
ATOM 2226 C C . SER A 1 277 ? 20.414 0.543 -24.270 1.00 95.31 277 SER A C 1
ATOM 2228 O O . SER A 1 277 ? 20.629 -0.575 -23.809 1.00 95.31 277 SER A O 1
ATOM 2230 N N . THR A 1 278 ? 19.930 1.528 -23.501 1.00 94.94 278 THR A N 1
ATOM 2231 C CA . THR A 1 278 ? 19.560 1.304 -22.094 1.00 94.94 278 THR A CA 1
ATOM 2232 C C . THR A 1 278 ? 18.370 0.347 -21.969 1.00 94.94 278 THR A C 1
ATOM 2234 O O . THR A 1 278 ? 18.363 -0.477 -21.053 1.00 94.94 278 THR A O 1
ATOM 2237 N N . VAL A 1 279 ? 17.349 0.496 -22.816 1.00 94.56 279 VAL A N 1
ATOM 2238 C CA . VAL A 1 279 ? 16.145 -0.345 -22.803 1.00 94.56 279 VAL A CA 1
ATOM 2239 C C . VAL A 1 279 ? 16.503 -1.769 -23.221 1.00 94.56 279 VAL A C 1
ATOM 2241 O O . VAL A 1 279 ? 16.220 -2.691 -22.459 1.00 94.56 279 VAL A O 1
ATOM 2244 N N . ASP A 1 280 ? 17.252 -1.946 -24.309 1.00 92.62 280 ASP A N 1
ATOM 2245 C CA . ASP A 1 280 ? 17.791 -3.243 -24.732 1.00 92.62 280 ASP A CA 1
ATOM 2246 C C . ASP A 1 280 ? 18.556 -3.947 -23.606 1.00 92.62 280 ASP A C 1
ATOM 2248 O O . ASP A 1 280 ? 18.355 -5.133 -23.350 1.00 92.62 280 ASP A O 1
ATOM 2252 N N . ASP A 1 281 ? 19.423 -3.224 -22.894 1.00 92.81 281 ASP A N 1
ATOM 2253 C CA . ASP A 1 281 ? 20.188 -3.782 -21.779 1.00 92.81 281 ASP A CA 1
ATOM 2254 C C . ASP A 1 281 ? 19.304 -4.138 -20.577 1.00 92.81 281 ASP A C 1
ATOM 2256 O O . ASP A 1 281 ? 19.655 -5.021 -19.796 1.00 92.81 281 ASP A O 1
ATOM 2260 N N . ILE A 1 282 ? 18.168 -3.465 -20.372 1.00 92.25 282 ILE A N 1
ATOM 2261 C CA . ILE A 1 282 ? 17.168 -3.864 -19.366 1.00 92.25 282 ILE A CA 1
ATOM 2262 C C . ILE A 1 282 ? 16.462 -5.153 -19.806 1.00 92.25 282 ILE A C 1
ATOM 2264 O O . ILE A 1 282 ? 16.341 -6.067 -18.993 1.00 92.25 282 ILE A O 1
ATOM 2268 N N . LEU A 1 283 ? 16.060 -5.256 -21.076 1.00 90.94 283 LEU A N 1
ATOM 2269 C CA . LEU A 1 283 ? 15.358 -6.421 -21.625 1.00 90.94 283 LEU A CA 1
ATOM 2270 C C . LEU A 1 283 ? 16.253 -7.669 -21.655 1.00 90.94 283 LEU A C 1
ATOM 2272 O O . LEU A 1 283 ? 15.852 -8.721 -21.163 1.00 90.94 283 LEU A O 1
ATOM 2276 N N . LYS A 1 284 ? 17.511 -7.544 -22.101 1.00 89.56 284 LYS A N 1
ATOM 2277 C CA . LYS A 1 284 ? 18.514 -8.632 -22.079 1.00 89.56 284 LYS A CA 1
ATOM 2278 C C . LYS A 1 284 ? 18.750 -9.195 -20.673 1.00 89.56 284 LYS A C 1
ATOM 2280 O O . LYS A 1 284 ? 18.998 -10.387 -20.525 1.00 89.56 284 LYS A O 1
ATOM 2285 N N . ARG A 1 285 ? 18.656 -8.354 -19.633 1.00 86.00 285 ARG A N 1
ATOM 2286 C CA . ARG A 1 285 ? 18.760 -8.767 -18.219 1.00 86.00 285 ARG A CA 1
ATOM 2287 C C . ARG A 1 285 ? 17.466 -9.356 -17.644 1.00 86.00 285 ARG A C 1
ATOM 2289 O O . ARG A 1 285 ? 17.498 -9.847 -16.523 1.00 86.00 285 ARG A O 1
ATOM 2296 N N . GLY A 1 286 ? 16.343 -9.290 -18.360 1.00 71.38 286 GLY A N 1
ATOM 2297 C CA . GLY A 1 286 ? 15.045 -9.786 -17.891 1.00 71.38 286 GLY A CA 1
ATOM 2298 C C . GLY A 1 286 ? 14.849 -11.301 -18.014 1.00 71.38 286 GLY A C 1
ATOM 2299 O O . GLY A 1 286 ? 13.995 -11.847 -17.321 1.00 71.38 286 GLY A O 1
ATOM 2300 N N . GLY A 1 287 ? 15.647 -11.970 -18.854 1.00 58.94 287 GLY A N 1
ATOM 2301 C CA . GLY A 1 287 ? 15.334 -13.304 -19.376 1.00 58.94 287 GLY A CA 1
ATOM 2302 C C . GLY A 1 287 ? 14.391 -13.183 -20.579 1.00 58.94 287 GLY A C 1
ATOM 2303 O O . GLY A 1 287 ? 13.345 -12.551 -20.484 1.00 58.94 287 GLY A O 1
ATOM 2304 N N . GLY A 1 288 ? 14.794 -13.714 -21.736 1.00 57.75 288 GLY A N 1
ATOM 2305 C CA . GLY A 1 288 ? 14.088 -13.485 -23.002 1.00 57.75 288 GLY A CA 1
ATOM 2306 C C . GLY A 1 288 ? 12.796 -14.294 -23.128 1.00 57.75 288 GLY A C 1
ATOM 2307 O O . GLY A 1 288 ? 12.838 -15.513 -23.004 1.00 57.75 288 GLY A O 1
ATOM 2308 N N . GLY A 1 289 ? 11.678 -13.611 -23.398 1.00 65.88 289 GLY A N 1
ATOM 2309 C CA . GLY A 1 289 ? 10.363 -14.221 -23.639 1.00 65.88 289 GLY A CA 1
ATOM 2310 C C . GLY A 1 289 ? 9.229 -13.193 -23.692 1.00 65.88 289 GLY A C 1
ATOM 2311 O O . GLY A 1 289 ? 8.442 -13.207 -24.631 1.00 65.88 289 GLY A O 1
ATOM 2312 N N . ASN A 1 290 ? 9.197 -12.239 -22.753 1.00 74.75 290 ASN A N 1
ATOM 2313 C CA . ASN A 1 290 ? 8.212 -11.148 -22.758 1.00 74.75 290 ASN A CA 1
ATOM 2314 C C . ASN A 1 290 ? 8.685 -9.922 -23.560 1.00 74.75 290 ASN A C 1
ATOM 2316 O O . ASN A 1 290 ? 9.881 -9.624 -23.635 1.00 74.75 290 ASN A O 1
ATOM 2320 N N . SER A 1 291 ? 7.729 -9.201 -24.148 1.00 87.56 291 SER A N 1
ATOM 2321 C CA . SER A 1 291 ? 7.971 -8.023 -24.984 1.00 87.56 291 SER A CA 1
ATOM 2322 C C . SER A 1 291 ? 8.352 -6.779 -24.168 1.00 87.56 291 SER A C 1
ATOM 2324 O O . SER A 1 291 ? 8.097 -6.690 -22.964 1.00 87.56 291 SER A O 1
ATOM 2326 N N . ALA A 1 292 ? 8.948 -5.774 -24.821 1.00 87.88 292 ALA A N 1
ATOM 2327 C CA . ALA A 1 292 ? 9.285 -4.513 -24.155 1.00 87.88 292 ALA A CA 1
ATOM 2328 C C . ALA A 1 292 ? 8.040 -3.811 -23.596 1.00 87.88 292 ALA A C 1
ATOM 2330 O O . ALA A 1 292 ? 8.071 -3.279 -22.485 1.00 87.88 292 ALA A O 1
ATOM 2331 N N . ASP A 1 293 ? 6.945 -3.873 -24.354 1.00 90.50 293 ASP A N 1
ATOM 2332 C CA . ASP A 1 293 ? 5.626 -3.382 -23.974 1.00 90.50 293 ASP A CA 1
ATOM 2333 C C . ASP A 1 293 ? 5.146 -4.004 -22.649 1.00 90.50 293 ASP A C 1
ATOM 2335 O O . ASP A 1 293 ? 4.940 -3.288 -21.666 1.00 90.50 293 ASP A O 1
ATOM 2339 N N . GLN A 1 294 ? 5.124 -5.340 -22.577 1.00 89.06 294 GLN A N 1
ATOM 2340 C CA . GLN A 1 294 ? 4.696 -6.112 -21.403 1.00 89.06 294 GLN A CA 1
ATOM 2341 C C . GLN A 1 294 ? 5.590 -5.917 -20.169 1.00 89.06 294 GLN A C 1
ATOM 2343 O O . GLN A 1 294 ? 5.102 -5.985 -19.041 1.00 89.06 294 GLN A O 1
ATOM 2348 N N . ILE A 1 295 ? 6.901 -5.706 -20.346 1.00 91.31 295 ILE A N 1
ATOM 2349 C CA . ILE A 1 295 ? 7.846 -5.581 -19.223 1.00 91.31 295 ILE A CA 1
ATOM 2350 C C . ILE A 1 295 ? 7.950 -4.132 -18.716 1.00 91.31 295 ILE A C 1
ATOM 2352 O O . ILE A 1 295 ? 8.140 -3.925 -17.513 1.00 91.31 295 ILE A O 1
ATOM 2356 N N . LEU A 1 296 ? 7.890 -3.130 -19.602 1.00 94.94 296 LEU A N 1
ATOM 2357 C CA . LEU A 1 296 ? 8.305 -1.754 -19.295 1.00 94.94 296 LEU A CA 1
ATOM 2358 C C . LEU A 1 296 ? 7.214 -0.701 -19.505 1.00 94.94 296 LEU A C 1
ATOM 2360 O O . LEU A 1 296 ? 7.076 0.171 -18.646 1.00 94.94 296 LEU A O 1
ATOM 2364 N N . TYR A 1 297 ? 6.473 -0.753 -20.616 1.00 96.69 297 TYR A N 1
ATOM 2365 C CA . TYR A 1 297 ? 5.523 0.303 -20.978 1.00 96.69 297 TYR A CA 1
ATOM 2366 C C . TYR A 1 297 ? 4.169 0.104 -20.289 1.00 96.69 297 TYR A C 1
ATOM 2368 O O . TYR A 1 297 ? 3.775 0.960 -19.494 1.00 96.69 297 TYR A O 1
ATOM 2376 N N . GLU A 1 298 ? 3.500 -1.032 -20.503 1.00 96.06 298 GLU A N 1
ATOM 2377 C CA . GLU A 1 298 ? 2.178 -1.303 -19.918 1.00 96.06 298 GLU A CA 1
ATOM 2378 C C . GLU A 1 298 ? 2.201 -1.318 -18.376 1.00 96.06 298 GLU A C 1
ATOM 2380 O O . GLU A 1 298 ? 1.371 -0.636 -17.767 1.00 96.06 298 GLU A O 1
ATOM 2385 N N . PRO A 1 299 ? 3.174 -1.959 -17.686 1.00 95.88 299 PRO A N 1
ATOM 2386 C CA . PRO A 1 299 ? 3.214 -1.925 -16.225 1.00 95.88 299 PRO A CA 1
ATOM 2387 C C . PRO A 1 299 ? 3.392 -0.518 -15.649 1.00 95.88 299 PRO A C 1
ATOM 2389 O O . PRO A 1 299 ? 2.938 -0.265 -14.535 1.00 95.88 299 PRO A O 1
ATOM 2392 N N . LEU A 1 300 ? 4.056 0.393 -16.375 1.00 97.25 300 LEU A N 1
ATOM 2393 C CA . LEU A 1 300 ? 4.188 1.791 -15.965 1.00 97.25 300 LEU A CA 1
ATOM 2394 C C . LEU A 1 300 ? 2.916 2.589 -16.283 1.00 97.25 300 LEU A C 1
ATOM 2396 O O . LEU A 1 300 ? 2.505 3.400 -15.455 1.00 97.25 300 LEU A O 1
ATOM 2400 N N . ALA A 1 301 ? 2.274 2.336 -17.428 1.00 97.81 301 ALA A N 1
ATOM 2401 C CA . ALA A 1 301 ? 1.003 2.951 -17.806 1.00 97.81 301 ALA A CA 1
ATOM 2402 C C . ALA A 1 301 ? -0.093 2.663 -16.763 1.00 97.81 301 ALA A C 1
ATOM 2404 O O . ALA A 1 301 ? -0.695 3.606 -16.248 1.00 97.81 301 ALA A O 1
ATOM 2405 N N . ILE A 1 302 ? -0.259 1.397 -16.358 1.00 97.69 302 ILE A N 1
ATOM 2406 C CA . ILE A 1 302 ? -1.208 0.980 -15.308 1.00 97.69 302 ILE A CA 1
ATOM 2407 C C . ILE A 1 302 ? -0.970 1.757 -14.003 1.00 97.69 302 ILE A C 1
ATOM 2409 O O . ILE A 1 302 ? -1.901 2.321 -13.434 1.00 97.69 302 ILE A O 1
ATOM 2413 N N . LEU A 1 303 ? 0.284 1.859 -13.546 1.00 97.56 303 LEU A N 1
ATOM 2414 C CA . LEU A 1 303 ? 0.624 2.563 -12.299 1.00 97.56 303 LEU A CA 1
ATOM 2415 C C . LEU A 1 303 ? 0.340 4.078 -12.375 1.00 97.56 303 LEU A C 1
ATOM 2417 O O . LEU A 1 303 ? 0.001 4.698 -11.363 1.00 97.56 303 LEU A O 1
ATOM 2421 N N . LEU A 1 304 ? 0.451 4.694 -13.560 1.00 97.00 304 LEU A N 1
ATOM 2422 C CA . LEU A 1 304 ? 0.041 6.087 -13.764 1.00 97.00 304 LEU A CA 1
ATOM 2423 C C . LEU A 1 304 ? -1.487 6.248 -13.761 1.00 97.00 304 LEU A C 1
ATOM 2425 O O . LEU A 1 304 ? -1.975 7.252 -13.245 1.00 97.00 304 LEU A O 1
ATOM 2429 N N . GLU A 1 305 ? -2.250 5.280 -14.274 1.00 97.75 305 GLU A N 1
ATOM 2430 C CA . GLU A 1 305 ? -3.723 5.291 -14.233 1.00 97.75 305 GLU A CA 1
ATOM 2431 C C . GLU A 1 305 ? -4.288 5.031 -12.835 1.00 97.75 305 GLU A C 1
ATOM 2433 O O . GLU A 1 305 ? -5.269 5.670 -12.438 1.00 97.75 305 GLU A O 1
ATOM 2438 N N . GLU A 1 306 ? -3.652 4.151 -12.061 1.00 96.38 306 GLU A N 1
ATOM 2439 C CA . GLU A 1 306 ? -3.927 3.965 -10.635 1.00 96.38 306 GLU A CA 1
ATOM 2440 C C . GLU A 1 306 ? -3.703 5.289 -9.884 1.00 96.38 306 GLU A C 1
ATOM 2442 O O . GLU A 1 306 ? -4.616 5.781 -9.212 1.00 96.38 306 GLU A O 1
ATOM 2447 N N . ARG A 1 307 ? -2.550 5.953 -10.085 1.00 96.62 307 ARG A N 1
ATOM 2448 C CA . ARG A 1 307 ? -2.273 7.268 -9.473 1.00 96.62 307 ARG A CA 1
ATOM 2449 C C . ARG A 1 307 ? -3.226 8.364 -9.964 1.00 96.62 307 ARG A C 1
ATOM 2451 O O . ARG A 1 307 ? -3.659 9.192 -9.163 1.00 96.62 307 ARG A O 1
ATOM 2458 N N . ALA A 1 308 ? -3.611 8.363 -11.241 1.00 97.50 308 ALA A N 1
ATOM 2459 C CA . ALA A 1 308 ? -4.619 9.276 -11.783 1.00 97.50 308 ALA A CA 1
ATOM 2460 C C . ALA A 1 308 ? -5.981 9.083 -11.105 1.00 97.50 308 ALA A C 1
ATOM 2462 O O . ALA A 1 308 ? -6.645 10.052 -10.734 1.00 97.50 308 ALA A O 1
ATOM 2463 N N . THR A 1 309 ? -6.384 7.829 -10.905 1.00 97.12 309 THR A N 1
ATOM 2464 C CA . THR A 1 309 ? -7.632 7.467 -10.228 1.00 97.12 309 THR A CA 1
ATOM 2465 C C . THR A 1 309 ? -7.599 7.901 -8.763 1.00 97.12 309 THR A C 1
ATOM 2467 O O . THR A 1 309 ? -8.541 8.550 -8.310 1.00 97.12 309 THR A O 1
ATOM 2470 N N . MET A 1 310 ? -6.487 7.689 -8.052 1.00 96.44 310 MET A N 1
ATOM 2471 C CA . MET A 1 310 ? -6.307 8.203 -6.688 1.00 96.44 310 MET A CA 1
ATOM 2472 C C . MET A 1 310 ? -6.362 9.735 -6.628 1.00 96.44 310 MET A C 1
ATOM 2474 O O . MET A 1 310 ? -7.105 10.278 -5.810 1.00 96.44 310 MET A O 1
ATOM 2478 N N . ARG A 1 311 ? -5.676 10.459 -7.528 1.00 96.56 311 ARG A N 1
ATOM 2479 C CA . ARG A 1 311 ? -5.773 11.932 -7.609 1.00 96.56 311 ARG A CA 1
ATOM 2480 C C . ARG A 1 311 ? -7.199 12.409 -7.898 1.00 96.56 311 ARG A C 1
ATOM 2482 O O . ARG A 1 311 ? -7.609 13.432 -7.355 1.00 96.56 311 ARG A O 1
ATOM 2489 N N . HIS A 1 312 ? -7.972 11.685 -8.709 1.00 97.06 312 HIS A N 1
ATOM 2490 C CA . HIS A 1 312 ? -9.381 12.001 -8.960 1.00 97.06 312 HIS A CA 1
ATOM 2491 C C . HIS A 1 312 ? -10.245 11.801 -7.703 1.00 97.06 312 HIS A C 1
ATOM 2493 O O . HIS A 1 312 ? -11.017 12.691 -7.346 1.00 97.06 312 HIS A O 1
ATOM 2499 N N . LEU A 1 313 ? -10.092 10.671 -7.004 1.00 96.88 313 LEU A N 1
ATOM 2500 C CA . LEU A 1 313 ? -10.820 10.386 -5.762 1.00 96.88 313 LEU A CA 1
ATOM 2501 C C . LEU A 1 313 ? -10.501 11.414 -4.668 1.00 96.88 313 LEU A C 1
ATOM 2503 O O . LEU A 1 313 ? -11.415 11.921 -4.019 1.00 96.88 313 LEU A O 1
ATOM 2507 N N . TRP A 1 314 ? -9.231 11.801 -4.528 1.00 96.31 314 TRP A N 1
ATOM 2508 C CA . TRP A 1 314 ? -8.812 12.874 -3.627 1.00 96.31 314 TRP A CA 1
ATOM 2509 C C . TRP A 1 314 ? -9.397 14.235 -4.017 1.00 96.31 314 TRP A C 1
ATOM 2511 O O . TRP A 1 314 ? -10.024 14.874 -3.180 1.00 96.31 314 TRP A O 1
ATOM 2521 N N . LYS A 1 315 ? -9.331 14.628 -5.295 1.00 94.44 315 LYS A N 1
ATOM 2522 C CA . LYS A 1 315 ? -9.960 15.857 -5.827 1.00 94.44 315 LYS A CA 1
ATOM 2523 C C . LYS A 1 315 ? -11.482 15.893 -5.615 1.00 94.44 315 LYS A C 1
ATOM 2525 O O . LYS A 1 315 ? -12.050 16.980 -5.508 1.00 94.44 315 LYS A O 1
ATOM 2530 N N . LYS A 1 316 ? -12.151 14.731 -5.562 1.00 95.62 316 LYS A N 1
ATOM 2531 C CA . LYS A 1 316 ? -13.570 14.607 -5.187 1.00 95.62 316 LYS A CA 1
ATOM 2532 C C . LYS A 1 316 ? -13.763 14.778 -3.676 1.00 95.62 316 LYS A C 1
ATOM 2534 O O . LYS A 1 316 ? -14.597 15.586 -3.281 1.00 95.62 316 LYS A O 1
ATOM 2539 N N . ARG A 1 317 ? -12.966 14.086 -2.849 1.00 95.12 317 ARG A N 1
ATOM 2540 C CA . ARG A 1 317 ? -12.993 14.175 -1.374 1.00 95.12 317 ARG A CA 1
ATOM 2541 C C . ARG A 1 317 ? -12.724 15.602 -0.887 1.00 95.12 317 ARG A C 1
ATOM 2543 O O . ARG A 1 317 ? -13.536 16.151 -0.163 1.00 95.12 317 ARG A O 1
ATOM 2550 N N . GLU A 1 318 ? -11.654 16.238 -1.357 1.00 92.81 318 GLU A N 1
ATOM 2551 C CA . GLU A 1 318 ? -11.259 17.623 -1.033 1.00 92.81 318 GLU A CA 1
ATOM 2552 C C . GLU A 1 318 ? -12.346 18.668 -1.371 1.00 92.81 318 GLU A C 1
ATOM 2554 O O . GLU A 1 318 ? -12.325 19.779 -0.847 1.00 92.81 318 GLU A O 1
ATOM 2559 N N . LYS A 1 319 ? -13.309 18.324 -2.239 1.00 92.06 319 LYS A N 1
ATOM 2560 C CA . LYS A 1 319 ? -14.431 19.184 -2.653 1.00 92.06 319 LYS A CA 1
ATOM 2561 C C . LYS A 1 319 ? -15.784 18.763 -2.083 1.00 92.06 319 LYS A C 1
ATOM 2563 O O . LYS A 1 319 ? -16.801 19.355 -2.465 1.00 92.06 319 LYS A O 1
ATOM 2568 N N . ASP A 1 320 ? -15.814 17.756 -1.213 1.00 95.00 320 ASP A N 1
ATOM 2569 C CA . ASP A 1 320 ? -17.056 17.236 -0.659 1.00 95.00 320 ASP A CA 1
ATOM 2570 C C . ASP A 1 320 ? -17.825 18.339 0.087 1.00 95.00 320 ASP A C 1
ATOM 2572 O O . ASP A 1 320 ? -17.266 19.147 0.835 1.00 95.00 320 ASP A O 1
ATOM 2576 N N . HIS A 1 321 ? -19.135 18.389 -0.146 1.00 95.31 321 HIS A N 1
ATOM 2577 C CA . HIS A 1 321 ? -20.034 19.362 0.456 1.00 95.31 321 HIS A CA 1
ATOM 2578 C C . HIS A 1 321 ? -20.015 19.364 1.995 1.00 95.31 321 HIS A C 1
ATOM 2580 O O . HIS A 1 321 ? -20.297 20.411 2.580 1.00 95.31 321 HIS A O 1
ATOM 2586 N N . VAL A 1 322 ? -19.637 18.255 2.647 1.00 93.38 322 VAL A N 1
ATOM 2587 C CA . VAL A 1 322 ? -19.524 18.169 4.112 1.00 93.38 322 VAL A CA 1
ATOM 2588 C C . VAL A 1 322 ? -18.529 19.192 4.669 1.00 93.38 322 VAL A C 1
ATOM 2590 O O . VAL A 1 322 ? -18.825 19.865 5.655 1.00 93.38 322 VAL A O 1
ATOM 2593 N N . PHE A 1 323 ? -17.408 19.419 3.977 1.00 94.25 323 PHE A N 1
ATOM 2594 C CA . PHE A 1 323 ? -16.373 20.366 4.402 1.00 94.25 323 PHE A CA 1
ATOM 2595 C C . PHE A 1 323 ? -16.847 21.824 4.363 1.00 94.25 323 PHE A C 1
ATOM 2597 O O . PHE A 1 323 ? -16.323 22.668 5.084 1.00 94.25 323 PHE A O 1
ATOM 2604 N N . ARG A 1 324 ? -17.896 22.146 3.593 1.00 91.94 324 ARG A N 1
ATOM 2605 C CA . ARG A 1 324 ? -18.476 23.503 3.571 1.00 91.94 324 ARG A CA 1
ATOM 2606 C C . ARG A 1 324 ? -19.178 23.871 4.880 1.00 91.94 324 ARG A C 1
ATOM 2608 O O . ARG A 1 324 ? -19.373 25.056 5.122 1.00 91.94 324 ARG A O 1
ATOM 2615 N N . ARG A 1 325 ? -19.558 22.874 5.690 1.00 91.81 325 ARG A N 1
ATOM 2616 C CA . ARG A 1 325 ? -20.235 23.040 6.989 1.00 91.81 325 ARG A CA 1
ATOM 2617 C C . ARG A 1 325 ? -19.274 23.046 8.186 1.00 91.81 325 ARG A C 1
ATOM 2619 O O . ARG A 1 325 ? -19.729 23.244 9.304 1.00 91.81 325 ARG A O 1
ATOM 2626 N N . MET A 1 326 ? -17.983 22.796 7.965 1.00 93.56 326 MET A N 1
ATOM 2627 C CA . MET A 1 326 ? -16.955 22.838 9.010 1.00 93.56 326 MET A CA 1
ATOM 2628 C C . MET A 1 326 ? -16.454 24.271 9.243 1.00 93.56 326 MET A C 1
ATOM 2630 O O . MET A 1 326 ? -16.646 25.144 8.390 1.00 93.56 326 MET A O 1
ATOM 2634 N N . ASN A 1 327 ? -15.780 24.501 10.373 1.00 95.00 327 ASN A N 1
ATOM 2635 C CA . ASN A 1 327 ? -15.055 25.747 10.630 1.00 95.00 327 ASN A CA 1
ATOM 2636 C C . ASN A 1 327 ? -13.928 25.928 9.604 1.00 95.00 327 ASN A C 1
ATOM 2638 O O . ASN A 1 327 ? -13.401 24.948 9.078 1.00 95.00 327 ASN A O 1
ATOM 2642 N N . ASP A 1 328 ? -13.523 27.169 9.324 1.00 94.44 328 ASP A N 1
ATOM 2643 C CA . ASP A 1 328 ? -12.466 27.440 8.336 1.00 94.44 328 ASP A CA 1
ATOM 2644 C C . ASP A 1 328 ? -11.121 26.786 8.688 1.00 94.44 328 ASP A C 1
ATOM 2646 O O . ASP A 1 328 ? -10.376 26.392 7.793 1.00 94.44 328 ASP A O 1
ATOM 2650 N N . GLU A 1 329 ? -10.833 26.608 9.978 1.00 95.94 329 GLU A N 1
ATOM 2651 C CA . GLU A 1 329 ? -9.612 25.956 10.457 1.00 95.94 329 GLU A CA 1
ATOM 2652 C C . GLU A 1 329 ? -9.619 24.422 10.335 1.00 95.94 329 GLU A C 1
ATOM 2654 O O . GLU A 1 329 ? -8.548 23.821 10.283 1.00 95.94 329 GLU A O 1
ATOM 2659 N N . ASP A 1 330 ? -10.792 23.795 10.212 1.00 95.25 330 ASP A N 1
ATOM 2660 C CA . ASP A 1 330 ? -10.958 22.339 10.060 1.00 95.25 330 ASP A CA 1
ATOM 2661 C C . ASP A 1 330 ? -11.134 21.914 8.586 1.00 95.25 330 ASP A C 1
ATOM 2663 O O . ASP A 1 330 ? -11.170 20.726 8.261 1.00 95.25 330 ASP A O 1
ATOM 2667 N N . LYS A 1 331 ? -11.250 22.879 7.661 1.00 96.06 331 LYS A N 1
ATOM 2668 C CA . LYS A 1 331 ? -11.405 22.611 6.222 1.00 96.06 331 LYS A CA 1
ATOM 2669 C C . LYS A 1 331 ? -10.117 22.052 5.606 1.00 96.06 331 LYS A C 1
ATOM 2671 O O . LYS A 1 331 ? -9.035 22.511 5.971 1.00 96.06 331 LYS A O 1
ATOM 2676 N N . PRO A 1 332 ? -10.208 21.141 4.613 1.00 96.56 332 PRO A N 1
ATOM 2677 C CA . PRO A 1 332 ? -9.052 20.586 3.919 1.00 96.56 332 PRO A CA 1
ATOM 2678 C C . PRO A 1 332 ? -8.104 21.672 3.415 1.00 96.56 332 PRO A C 1
ATOM 2680 O O . PRO A 1 332 ? -8.496 22.548 2.640 1.00 96.56 332 PRO A O 1
ATOM 2683 N N . LEU A 1 333 ? -6.838 21.593 3.822 1.00 95.12 333 LEU A N 1
ATOM 2684 C CA . LEU A 1 333 ? -5.807 22.470 3.292 1.00 95.12 333 LEU A CA 1
ATOM 2685 C C . LEU A 1 333 ? -5.414 22.028 1.876 1.00 95.12 333 LEU A C 1
ATOM 2687 O O . LEU A 1 333 ? -5.244 20.829 1.632 1.00 95.12 333 LEU A O 1
ATOM 2691 N N . PRO A 1 334 ? -5.168 22.975 0.952 1.00 93.06 334 PRO A N 1
ATOM 2692 C CA . PRO A 1 334 ? -4.483 22.673 -0.294 1.00 93.06 334 PRO A CA 1
ATOM 2693 C C . PRO A 1 334 ? -3.119 22.041 -0.005 1.00 93.06 334 PRO A C 1
ATOM 2695 O O . PRO A 1 334 ? -2.291 22.612 0.708 1.00 93.06 334 PRO A O 1
ATOM 2698 N N . VAL A 1 335 ? -2.872 20.866 -0.580 1.00 94.81 335 VAL A N 1
ATOM 2699 C CA . VAL A 1 335 ? -1.555 20.229 -0.515 1.00 94.81 335 VAL A CA 1
ATOM 2700 C C . VAL A 1 335 ? -0.542 21.107 -1.261 1.00 94.81 335 VAL A C 1
ATOM 2702 O O . VAL A 1 335 ? -0.838 21.516 -2.388 1.00 94.81 335 VAL A O 1
ATOM 2705 N N . PRO A 1 336 ? 0.652 21.383 -0.702 1.00 94.62 336 PRO A N 1
ATOM 2706 C CA . PRO A 1 336 ? 1.634 22.285 -1.303 1.00 94.62 336 PRO A CA 1
ATOM 2707 C C . PRO A 1 336 ? 2.418 21.619 -2.451 1.00 94.62 336 PRO A C 1
ATOM 2709 O O . PRO A 1 336 ? 3.643 21.501 -2.419 1.00 94.62 336 PRO A O 1
ATOM 2712 N N . PHE A 1 337 ? 1.704 21.170 -3.484 1.00 94.06 337 PHE A N 1
ATOM 2713 C CA . PHE A 1 337 ? 2.272 20.662 -4.729 1.00 94.06 337 PHE A CA 1
ATOM 2714 C C . PHE A 1 337 ? 2.271 21.743 -5.816 1.00 94.06 337 PHE A C 1
ATOM 2716 O O . PHE A 1 337 ? 1.246 22.361 -6.099 1.00 94.06 337 PHE A O 1
ATOM 2723 N N . THR A 1 338 ? 3.409 21.913 -6.483 1.00 92.75 338 THR A N 1
ATOM 2724 C CA . THR A 1 338 ? 3.540 22.653 -7.742 1.00 92.75 338 THR A CA 1
ATOM 2725 C C . THR A 1 338 ? 3.838 21.663 -8.864 1.00 92.75 338 THR A C 1
ATOM 2727 O O . THR A 1 338 ? 4.747 20.843 -8.744 1.00 92.75 338 THR A O 1
ATOM 2730 N N . PHE A 1 339 ? 3.079 21.743 -9.952 1.00 91.06 339 PHE A N 1
ATOM 2731 C CA . PHE A 1 339 ? 3.219 20.894 -11.138 1.00 91.06 339 PHE A CA 1
ATOM 2732 C C . PHE A 1 339 ? 3.730 21.711 -12.331 1.00 91.06 339 PHE A C 1
ATOM 2734 O O . PHE A 1 339 ? 3.804 22.935 -12.238 1.00 91.06 339 PHE A O 1
ATOM 2741 N N . GLU A 1 340 ? 4.074 21.033 -13.431 1.00 82.75 340 GLU A N 1
ATOM 2742 C CA . GLU A 1 340 ? 4.456 21.665 -14.710 1.00 82.75 340 GLU A CA 1
ATOM 2743 C C . GLU A 1 340 ? 5.647 22.636 -14.599 1.00 82.75 340 GLU A C 1
ATOM 2745 O O . GLU A 1 340 ? 5.782 23.599 -15.350 1.00 82.75 340 GLU A O 1
ATOM 2750 N N . VAL A 1 341 ? 6.553 22.375 -13.652 1.00 73.56 341 VAL A N 1
ATOM 2751 C CA . VAL A 1 341 ? 7.754 23.192 -13.458 1.00 73.56 341 VAL A CA 1
ATOM 2752 C C . VAL A 1 341 ? 8.772 22.865 -14.549 1.00 73.56 341 VAL A C 1
ATOM 2754 O O . VAL A 1 341 ? 9.568 21.933 -14.416 1.00 73.56 341 VAL A O 1
ATOM 2757 N N . THR A 1 342 ? 8.748 23.643 -15.631 1.00 57.97 342 THR A N 1
ATOM 2758 C CA . THR A 1 342 ? 9.601 23.454 -16.817 1.00 57.97 342 THR A CA 1
ATOM 2759 C C . THR A 1 342 ? 11.094 23.584 -16.513 1.00 57.97 342 THR A C 1
ATOM 2761 O O . THR A 1 342 ? 11.897 22.846 -17.080 1.00 57.97 342 THR A O 1
ATOM 2764 N N . ASN A 1 343 ? 11.483 24.464 -15.580 1.00 58.16 343 ASN A N 1
ATOM 2765 C CA . ASN A 1 343 ? 12.888 24.814 -15.351 1.00 58.16 343 ASN A CA 1
ATOM 2766 C C . ASN A 1 343 ? 13.400 24.501 -13.929 1.00 58.16 343 ASN A C 1
ATOM 2768 O O . ASN A 1 343 ? 13.902 25.361 -13.201 1.00 58.16 343 ASN A O 1
ATOM 2772 N N . VAL A 1 344 ? 13.305 23.226 -13.530 1.00 53.25 344 VAL A N 1
ATOM 2773 C CA . VAL A 1 344 ? 13.857 22.718 -12.254 1.00 53.25 344 VAL A CA 1
ATOM 2774 C C . VAL A 1 344 ? 15.361 23.023 -12.122 1.00 53.25 344 VAL A C 1
ATOM 2776 O O . VAL A 1 344 ? 15.838 23.320 -11.027 1.00 53.25 344 VAL A O 1
ATOM 2779 N N . GLU A 1 345 ? 16.114 23.009 -13.227 1.00 49.66 345 GLU A N 1
ATOM 2780 C CA . GLU A 1 345 ? 17.547 23.337 -13.233 1.00 49.66 345 GLU A CA 1
ATOM 2781 C C . GLU A 1 345 ? 17.816 24.833 -13.003 1.00 49.66 345 GLU A C 1
ATOM 2783 O O . GLU A 1 345 ? 18.741 25.171 -12.265 1.00 49.66 345 GLU A O 1
ATOM 2788 N N . GLU A 1 346 ? 16.983 25.734 -13.531 1.00 49.12 346 GLU A N 1
ATOM 2789 C CA . GLU A 1 346 ? 17.070 27.177 -13.258 1.00 49.12 346 GLU A CA 1
ATOM 2790 C C . GLU A 1 346 ? 16.629 27.518 -11.825 1.00 49.12 346 GLU A C 1
ATOM 2792 O O . GLU A 1 346 ? 17.261 28.343 -11.167 1.00 49.12 346 GLU A O 1
ATOM 2797 N N . MET A 1 347 ? 15.653 26.802 -11.255 1.00 54.12 347 MET A N 1
ATOM 2798 C CA . MET A 1 347 ? 15.368 26.880 -9.814 1.00 54.12 347 MET A CA 1
ATOM 2799 C C . MET A 1 347 ? 16.556 26.395 -8.959 1.00 54.12 347 MET A C 1
ATOM 2801 O O . MET A 1 347 ? 16.870 26.996 -7.928 1.00 54.12 347 MET A O 1
ATOM 2805 N N . ILE A 1 348 ? 17.271 25.350 -9.394 1.00 50.94 348 ILE A N 1
ATOM 2806 C CA . ILE A 1 348 ? 18.522 24.888 -8.764 1.00 50.94 348 ILE A CA 1
ATOM 2807 C C . ILE A 1 348 ? 19.685 25.874 -9.006 1.00 50.94 348 ILE A C 1
ATOM 2809 O O . ILE A 1 348 ? 20.594 25.956 -8.177 1.00 50.94 348 ILE A O 1
ATOM 2813 N N . ALA A 1 349 ? 19.663 26.668 -10.078 1.00 48.66 349 ALA A N 1
ATOM 2814 C CA . ALA A 1 349 ? 20.625 27.744 -10.312 1.00 48.66 349 ALA A CA 1
ATOM 2815 C C . ALA A 1 349 ? 20.344 28.957 -9.406 1.00 48.66 349 ALA A C 1
ATOM 2817 O O . ALA A 1 349 ? 21.252 29.431 -8.724 1.00 48.66 349 ALA A O 1
ATOM 2818 N N . ASN A 1 350 ? 19.081 29.375 -9.282 1.00 49.03 350 ASN A N 1
ATOM 2819 C CA . ASN A 1 350 ? 18.631 30.429 -8.364 1.00 49.03 350 ASN A CA 1
ATOM 2820 C C . ASN A 1 350 ? 18.889 30.072 -6.887 1.00 49.03 350 ASN A C 1
ATOM 2822 O O . ASN A 1 350 ? 19.153 30.949 -6.064 1.00 49.03 350 ASN A O 1
ATOM 2826 N N . LYS A 1 351 ? 18.962 28.776 -6.556 1.00 48.81 351 LYS A N 1
ATOM 2827 C CA . LYS A 1 351 ? 19.451 28.266 -5.260 1.00 48.81 351 LYS A CA 1
ATOM 2828 C C . LYS A 1 351 ? 20.894 28.694 -4.937 1.00 48.81 351 LYS A C 1
ATOM 2830 O O . LYS A 1 351 ? 21.226 28.843 -3.764 1.00 48.81 351 LYS A O 1
ATOM 2835 N N . LYS A 1 352 ? 21.755 28.914 -5.943 1.00 49.34 352 LYS A N 1
ATOM 2836 C CA . LYS A 1 352 ? 23.108 29.487 -5.757 1.00 49.34 352 LYS A CA 1
ATOM 2837 C C . LYS A 1 352 ? 23.096 31.011 -5.581 1.00 49.34 352 LYS A C 1
ATOM 2839 O O . LYS A 1 352 ? 24.087 31.553 -5.107 1.00 49.34 352 LYS A O 1
ATOM 2844 N N . ALA A 1 353 ? 21.999 31.685 -5.931 1.00 49.66 353 ALA A N 1
ATOM 2845 C CA . ALA A 1 353 ? 21.830 33.135 -5.811 1.00 49.66 353 ALA A CA 1
ATOM 2846 C C . ALA A 1 353 ? 21.233 33.586 -4.457 1.00 49.66 353 ALA A C 1
ATOM 2848 O O . ALA A 1 353 ? 20.993 34.772 -4.254 1.00 49.66 353 ALA A O 1
ATOM 2849 N N . GLY A 1 354 ? 21.011 32.664 -3.511 1.00 41.03 354 GLY A N 1
ATOM 2850 C CA . GLY A 1 354 ? 20.705 33.001 -2.115 1.00 41.03 354 GLY A CA 1
ATOM 2851 C C . GLY A 1 354 ? 19.233 33.263 -1.775 1.00 41.03 354 GLY A C 1
ATOM 2852 O O . GLY A 1 354 ? 18.941 33.614 -0.632 1.00 41.03 354 GLY A O 1
ATOM 2853 N N . MET A 1 355 ? 18.289 33.052 -2.700 1.00 47.56 355 MET A N 1
ATOM 2854 C CA . MET A 1 355 ? 16.863 33.058 -2.343 1.00 47.56 355 MET A CA 1
ATOM 2855 C C . MET A 1 355 ? 16.548 31.864 -1.430 1.00 47.56 355 MET A C 1
ATOM 2857 O O . MET A 1 355 ? 16.752 30.708 -1.809 1.00 47.56 355 MET A O 1
ATOM 2861 N N . LYS A 1 356 ? 16.042 32.138 -0.219 1.00 44.12 356 LYS A N 1
ATOM 2862 C CA . LYS A 1 356 ? 15.573 31.096 0.706 1.00 44.12 356 LYS A CA 1
ATOM 2863 C C . LYS A 1 356 ? 14.456 30.293 0.034 1.00 44.12 356 LYS A C 1
ATOM 2865 O O . LYS A 1 356 ? 13.480 30.871 -0.439 1.00 44.12 356 LYS A O 1
ATOM 2870 N N . LYS A 1 357 ? 14.602 28.965 -0.001 1.00 52.94 357 LYS A N 1
ATOM 2871 C CA . LYS A 1 357 ? 13.562 28.052 -0.492 1.00 52.94 357 LYS A CA 1
ATOM 2872 C C . LYS A 1 357 ? 12.292 28.269 0.344 1.00 52.94 357 LYS A C 1
ATOM 2874 O O . LYS A 1 357 ? 12.381 28.355 1.566 1.00 52.94 357 LYS A O 1
ATOM 2879 N N . ASN A 1 358 ? 11.120 28.286 -0.292 1.00 58.38 358 ASN A N 1
ATOM 2880 C CA . ASN A 1 358 ? 9.881 28.024 0.436 1.00 58.38 358 ASN A CA 1
ATOM 2881 C C . ASN A 1 358 ? 9.857 26.518 0.740 1.00 58.38 358 ASN A C 1
ATOM 2883 O O . ASN A 1 358 ? 9.560 25.699 -0.135 1.00 58.38 358 ASN A O 1
ATOM 2887 N N . GLU A 1 359 ? 10.362 26.134 1.915 1.00 65.56 359 GLU A N 1
ATOM 2888 C CA . GLU A 1 359 ? 10.780 24.748 2.155 1.00 65.56 359 GLU A CA 1
ATOM 2889 C C . GLU A 1 359 ? 9.616 23.756 2.136 1.00 65.56 359 GLU A C 1
ATOM 2891 O O . GLU A 1 359 ? 9.836 22.590 1.804 1.00 65.56 359 GLU A O 1
ATOM 2896 N N . GLU A 1 360 ? 8.404 24.262 2.361 1.00 83.44 360 GLU A N 1
ATOM 2897 C CA . GLU A 1 360 ? 7.138 23.534 2.445 1.00 83.44 360 GLU A CA 1
ATOM 2898 C C . GLU A 1 360 ? 6.528 23.094 1.105 1.00 83.44 360 GLU A C 1
ATOM 2900 O O . GLU A 1 360 ? 5.454 22.508 1.111 1.00 83.44 360 GLU A O 1
ATOM 2905 N N . MET A 1 361 ? 7.174 23.346 -0.039 1.00 90.00 361 MET A N 1
ATOM 2906 C CA . MET A 1 361 ? 6.640 22.962 -1.356 1.00 90.00 361 MET A CA 1
ATOM 2907 C C . MET A 1 361 ? 7.263 21.667 -1.904 1.00 90.00 361 MET A C 1
ATOM 2909 O O . MET A 1 361 ? 8.487 21.476 -1.864 1.00 90.00 361 MET A O 1
ATOM 2913 N N . GLY A 1 362 ? 6.411 20.810 -2.475 1.00 91.88 362 GLY A N 1
ATOM 2914 C CA . GLY A 1 362 ? 6.778 19.710 -3.368 1.00 91.88 362 GLY A CA 1
ATOM 2915 C C . GLY A 1 362 ? 6.626 20.118 -4.839 1.00 91.88 362 GLY A C 1
ATOM 2916 O O . GLY A 1 362 ? 5.690 20.832 -5.187 1.00 91.88 362 GLY A O 1
ATOM 2917 N N . TYR A 1 363 ? 7.531 19.665 -5.709 1.00 91.88 363 TYR A N 1
ATOM 2918 C CA . TYR A 1 363 ? 7.607 20.087 -7.113 1.00 91.88 363 TYR A CA 1
ATOM 2919 C C . TYR A 1 363 ? 7.625 18.899 -8.080 1.00 91.88 363 TYR A C 1
ATOM 2921 O O . TYR A 1 363 ? 8.387 17.953 -7.880 1.00 91.88 363 TYR A O 1
ATOM 2929 N N . SER A 1 364 ? 6.850 18.983 -9.160 1.00 92.88 364 SER A N 1
ATOM 2930 C CA . SER A 1 364 ? 6.887 18.052 -10.288 1.00 92.88 364 SER A CA 1
ATOM 2931 C C . SER A 1 364 ? 6.957 18.796 -11.624 1.00 92.88 364 SER A C 1
ATOM 2933 O O . SER A 1 364 ? 6.398 19.881 -11.783 1.00 92.88 364 SER A O 1
ATOM 2935 N N . SER A 1 365 ? 7.641 18.189 -12.594 1.00 87.56 365 SER A N 1
ATOM 2936 C CA . SER A 1 365 ? 7.632 18.578 -14.009 1.00 87.56 365 SER A CA 1
ATOM 2937 C C . SER A 1 365 ? 6.612 17.787 -14.841 1.00 87.56 365 SER A C 1
ATOM 2939 O O . SER A 1 365 ? 6.533 17.971 -16.051 1.00 87.56 365 SER A O 1
ATOM 2941 N N . LEU A 1 366 ? 5.837 16.896 -14.213 1.00 90.38 366 LEU A N 1
ATOM 2942 C CA . LEU A 1 366 ? 4.676 16.242 -14.813 1.00 90.38 366 LEU A CA 1
ATOM 2943 C C . LEU A 1 366 ? 3.409 17.069 -14.555 1.00 90.38 366 LEU A C 1
ATOM 2945 O O . LEU A 1 366 ? 3.331 17.833 -13.588 1.00 90.38 366 LEU A O 1
ATOM 2949 N N . GLY A 1 367 ? 2.401 16.869 -15.404 1.00 88.00 367 GLY A N 1
ATOM 2950 C CA . GLY A 1 367 ? 1.062 17.420 -15.207 1.00 88.00 367 GLY A CA 1
ATOM 2951 C C . GLY A 1 367 ? 0.425 16.919 -13.906 1.00 88.00 367 GLY A C 1
ATOM 2952 O O . GLY A 1 367 ? 0.515 15.739 -13.551 1.00 88.00 367 GLY A O 1
ATOM 2953 N N . GLY A 1 368 ? -0.219 17.826 -13.173 1.00 86.50 368 GLY A N 1
ATOM 2954 C CA . GLY A 1 368 ? -0.817 17.513 -11.873 1.00 86.50 368 GLY A CA 1
ATOM 2955 C C . GLY A 1 368 ? -2.162 16.804 -11.950 1.00 86.50 368 GLY A C 1
ATOM 2956 O O . GLY A 1 368 ? -2.533 16.082 -11.021 1.00 86.50 368 GLY A O 1
ATOM 2957 N N . SER A 1 369 ? -2.898 16.998 -13.044 1.00 93.81 369 SER A N 1
ATOM 2958 C CA . SER A 1 369 ? -4.275 16.524 -13.161 1.00 93.81 369 SER A CA 1
ATOM 2959 C C . SER A 1 369 ? -4.374 15.007 -13.415 1.00 93.81 369 SER A C 1
ATOM 2961 O O . SER A 1 369 ? -3.496 14.421 -14.057 1.00 93.81 369 SER A O 1
ATOM 2963 N N . PRO A 1 370 ? -5.459 14.348 -12.956 1.00 96.00 370 PRO A N 1
ATOM 2964 C CA . PRO A 1 370 ? -5.783 12.977 -13.355 1.00 96.00 370 PRO A CA 1
ATOM 2965 C C . PRO A 1 370 ? -5.794 12.785 -14.874 1.00 96.00 370 PRO A C 1
ATOM 2967 O O . PRO A 1 370 ? -5.331 11.767 -15.381 1.00 96.00 370 PRO A O 1
ATOM 2970 N N . GLU A 1 371 ? -6.307 13.776 -15.599 1.00 96.06 371 GLU A N 1
ATOM 2971 C CA . GLU A 1 371 ? -6.478 13.739 -17.046 1.00 96.06 371 GLU A CA 1
ATOM 2972 C C . GLU A 1 371 ? -5.116 13.719 -17.771 1.00 96.06 371 GLU A C 1
ATOM 2974 O O . GLU A 1 371 ? -4.911 12.925 -18.691 1.00 96.06 371 GLU A O 1
ATOM 2979 N N . GLN A 1 372 ? -4.136 14.493 -17.291 1.00 94.25 372 GLN A N 1
ATOM 2980 C CA . GLN A 1 372 ? -2.759 14.477 -17.804 1.00 94.25 372 GLN A CA 1
ATOM 2981 C C . GLN A 1 372 ? -2.027 13.165 -17.503 1.00 94.25 372 GLN A C 1
ATOM 2983 O O . GLN A 1 372 ? -1.326 12.652 -18.373 1.00 94.25 372 GLN A O 1
ATOM 2988 N N . LEU A 1 373 ? -2.211 12.581 -16.313 1.00 95.44 373 LEU A N 1
ATOM 2989 C CA . LEU A 1 373 ? -1.629 11.271 -15.998 1.00 95.44 373 LEU A CA 1
ATOM 2990 C C . LEU A 1 373 ? -2.218 10.149 -16.875 1.00 95.44 373 LEU A C 1
ATOM 2992 O O . LEU A 1 373 ? -1.461 9.305 -17.352 1.00 95.44 373 LEU A O 1
ATOM 2996 N N . ARG A 1 374 ? -3.530 10.169 -17.161 1.00 96.81 374 ARG A N 1
ATOM 2997 C CA . ARG A 1 374 ? -4.159 9.244 -18.129 1.00 96.81 374 ARG A CA 1
ATOM 2998 C C . ARG A 1 374 ? -3.628 9.455 -19.550 1.00 96.81 374 ARG A C 1
ATOM 3000 O O . ARG A 1 374 ? -3.351 8.484 -20.247 1.00 96.81 374 ARG A O 1
ATOM 3007 N N . CYS A 1 375 ? -3.429 10.705 -19.972 1.00 95.88 375 CYS A N 1
ATOM 3008 C CA . CYS A 1 375 ? -2.809 11.017 -21.264 1.00 95.88 375 CYS A CA 1
ATOM 3009 C C . CYS A 1 375 ? -1.381 10.444 -21.361 1.00 95.88 375 CYS A C 1
ATOM 3011 O O . CYS A 1 375 ? -1.043 9.780 -22.339 1.00 95.88 375 CYS A O 1
ATOM 3013 N N . LEU A 1 376 ? -0.566 10.609 -20.313 1.00 96.00 376 LEU A N 1
ATOM 3014 C CA . LEU A 1 376 ? 0.782 10.034 -20.235 1.00 96.00 376 LEU A CA 1
ATOM 3015 C C . LEU A 1 376 ? 0.780 8.498 -20.250 1.00 96.00 376 LEU A C 1
ATOM 3017 O O . LEU A 1 376 ? 1.627 7.909 -20.918 1.00 96.00 376 LEU A O 1
ATOM 3021 N N . ALA A 1 377 ? -0.172 7.848 -19.573 1.00 97.19 377 ALA A N 1
ATOM 3022 C CA . ALA A 1 377 ? -0.345 6.396 -19.635 1.00 97.19 377 ALA A CA 1
ATOM 3023 C C . ALA A 1 377 ? -0.694 5.919 -21.057 1.00 97.19 377 ALA A C 1
ATOM 3025 O O . ALA A 1 377 ? -0.058 5.007 -21.581 1.00 97.19 377 ALA A O 1
ATOM 3026 N N . ASN A 1 378 ? -1.629 6.592 -21.731 1.00 96.94 378 ASN A N 1
ATOM 3027 C CA . ASN A 1 378 ? -1.976 6.294 -23.122 1.00 96.94 378 ASN A CA 1
ATOM 3028 C C . ASN A 1 378 ? -0.802 6.528 -24.087 1.00 96.94 378 ASN A C 1
ATOM 3030 O O . ASN A 1 378 ? -0.609 5.751 -25.023 1.00 96.94 378 ASN A O 1
ATOM 3034 N N . ASN A 1 379 ? 0.018 7.553 -23.848 1.00 96.12 379 ASN A N 1
ATOM 3035 C CA . ASN A 1 379 ? 1.229 7.791 -24.632 1.00 96.12 379 ASN A CA 1
ATOM 3036 C C . ASN A 1 379 ? 2.299 6.717 -24.382 1.00 96.12 379 ASN A C 1
ATOM 3038 O O . ASN A 1 379 ? 2.932 6.286 -25.342 1.00 96.12 379 ASN A O 1
ATOM 3042 N N . LEU A 1 380 ? 2.450 6.213 -23.148 1.00 97.06 380 LEU A N 1
ATOM 3043 C CA . LEU A 1 380 ? 3.304 5.052 -22.857 1.00 97.06 380 LEU A CA 1
ATOM 3044 C C . LEU A 1 380 ? 2.872 3.813 -23.644 1.00 97.06 380 LEU A C 1
ATOM 3046 O O . LEU A 1 380 ? 3.733 3.182 -24.246 1.00 97.06 380 LEU A O 1
ATOM 3050 N N . ARG A 1 381 ? 1.572 3.505 -23.716 1.00 96.81 381 ARG A N 1
ATOM 3051 C CA . ARG A 1 381 ? 1.061 2.377 -24.522 1.00 96.81 381 ARG A CA 1
ATOM 3052 C C . ARG A 1 381 ? 1.371 2.526 -26.007 1.00 96.81 381 ARG A C 1
ATOM 3054 O O . ARG A 1 381 ? 1.822 1.582 -26.644 1.00 96.81 381 ARG A O 1
ATOM 3061 N N . LYS A 1 382 ? 1.183 3.727 -26.559 1.00 95.69 382 LYS A N 1
ATOM 3062 C CA . LYS A 1 382 ? 1.537 4.029 -27.955 1.00 95.69 382 LYS A CA 1
ATOM 3063 C C . LYS A 1 382 ? 3.044 3.909 -28.205 1.00 95.69 382 LYS A C 1
ATOM 3065 O O . LYS A 1 382 ? 3.440 3.271 -29.170 1.00 95.69 382 LYS A O 1
ATOM 3070 N N . TRP A 1 383 ? 3.892 4.434 -27.315 1.00 96.69 383 TRP A N 1
ATOM 3071 C CA . TRP A 1 383 ? 5.345 4.237 -27.404 1.00 96.69 383 TRP A CA 1
ATOM 3072 C C . TRP A 1 383 ? 5.746 2.760 -27.266 1.00 96.69 383 TRP A C 1
ATOM 3074 O O . TRP A 1 383 ? 6.652 2.329 -27.970 1.00 96.69 383 TRP A O 1
ATOM 3084 N N . GLY A 1 384 ? 5.069 1.979 -26.419 1.00 95.94 384 GLY A N 1
ATOM 3085 C CA . GLY A 1 384 ? 5.278 0.534 -26.290 1.00 95.94 384 GLY A CA 1
ATOM 3086 C C . GLY A 1 384 ? 4.922 -0.215 -27.571 1.00 95.94 384 GLY A C 1
ATOM 3087 O O . GLY A 1 384 ? 5.741 -0.978 -28.084 1.00 95.94 384 GLY A O 1
ATOM 3088 N N . LYS A 1 385 ? 3.756 0.090 -28.156 1.00 94.19 385 LYS A N 1
ATOM 3089 C CA . LYS A 1 385 ? 3.339 -0.426 -29.465 1.00 94.19 385 LYS A CA 1
ATOM 3090 C C . LYS A 1 385 ? 4.353 -0.073 -30.559 1.00 94.19 385 LYS A C 1
ATOM 3092 O O . LYS A 1 385 ? 4.845 -0.980 -31.217 1.00 94.19 385 LYS A O 1
ATOM 3097 N N . ALA A 1 386 ? 4.719 1.203 -30.689 1.00 93.38 386 ALA A N 1
ATOM 3098 C CA . ALA A 1 386 ? 5.666 1.695 -31.692 1.00 93.38 386 ALA A CA 1
ATOM 3099 C C . ALA A 1 386 ? 7.071 1.083 -31.545 1.00 93.38 386 ALA A C 1
ATOM 3101 O O . ALA A 1 386 ? 7.705 0.720 -32.531 1.00 93.38 386 ALA A O 1
ATOM 3102 N N . TYR A 1 387 ? 7.545 0.886 -30.309 1.00 94.19 387 TYR A N 1
ATOM 3103 C CA . TYR A 1 387 ? 8.794 0.166 -30.039 1.00 94.19 387 TYR A CA 1
ATOM 3104 C C . TYR A 1 387 ? 8.736 -1.291 -30.535 1.00 94.19 387 TYR A C 1
ATOM 3106 O O . TYR A 1 387 ? 9.740 -1.830 -30.996 1.00 94.19 387 TYR A O 1
ATOM 3114 N N . MET A 1 388 ? 7.572 -1.940 -30.438 1.00 92.75 388 MET A N 1
ATOM 3115 C CA . MET A 1 388 ? 7.384 -3.332 -30.855 1.00 92.75 388 MET A CA 1
ATOM 3116 C C . MET A 1 388 ? 7.118 -3.500 -32.357 1.00 92.75 388 MET A C 1
ATOM 3118 O O . MET A 1 388 ? 7.562 -4.496 -32.926 1.00 92.75 388 MET A O 1
ATOM 3122 N N . SER A 1 389 ? 6.405 -2.569 -32.998 1.00 91.88 389 SER A N 1
ATOM 3123 C CA . SER A 1 389 ? 6.147 -2.583 -34.447 1.00 91.88 389 SER A CA 1
ATOM 3124 C C . SER A 1 389 ? 7.290 -1.987 -35.273 1.00 91.88 389 SER A C 1
ATOM 3126 O O . SER A 1 389 ? 7.393 -2.279 -36.463 1.00 91.88 389 SER A O 1
ATOM 3128 N N . CYS A 1 390 ? 8.145 -1.171 -34.647 1.00 92.06 390 CYS A N 1
ATOM 3129 C CA . CYS A 1 390 ? 9.125 -0.297 -35.299 1.00 92.06 390 CYS A CA 1
ATOM 3130 C C . CYS A 1 390 ? 8.491 0.683 -36.311 1.00 92.06 390 CYS A C 1
ATOM 3132 O O . CYS A 1 390 ? 9.188 1.188 -37.192 1.00 92.06 390 CYS A O 1
ATOM 3134 N N . ASP A 1 391 ? 7.184 0.947 -36.191 1.00 89.62 391 ASP A N 1
ATOM 3135 C CA . ASP A 1 391 ? 6.423 1.819 -37.086 1.00 89.62 391 ASP A CA 1
ATOM 3136 C C . ASP A 1 391 ? 6.222 3.203 -36.452 1.00 89.62 391 ASP A C 1
ATOM 3138 O O . ASP A 1 391 ? 5.653 3.348 -35.366 1.00 89.62 391 ASP A O 1
ATOM 3142 N N . SER A 1 392 ? 6.659 4.250 -37.154 1.00 89.44 392 SER A N 1
ATOM 3143 C CA . SER A 1 392 ? 6.473 5.633 -36.713 1.00 89.44 392 SER A CA 1
ATOM 3144 C C . SER A 1 392 ? 5.005 6.076 -36.725 1.00 89.44 392 SER A C 1
ATOM 3146 O O . SER A 1 392 ? 4.667 7.017 -36.007 1.00 89.44 392 SER A O 1
ATOM 3148 N N . ALA A 1 393 ? 4.120 5.384 -37.453 1.00 89.12 393 ALA A N 1
ATOM 3149 C CA . ALA A 1 393 ? 2.675 5.617 -37.416 1.00 89.12 393 ALA A CA 1
ATOM 3150 C C . ALA A 1 393 ? 2.022 5.211 -36.078 1.00 89.12 393 ALA A C 1
ATOM 3152 O O . ALA A 1 393 ? 0.946 5.712 -35.749 1.00 89.12 393 ALA A O 1
ATOM 3153 N N . ASP A 1 394 ? 2.671 4.345 -35.289 1.00 90.19 394 ASP A N 1
ATOM 3154 C CA . ASP A 1 394 ? 2.197 3.935 -33.959 1.00 90.19 394 ASP A CA 1
ATOM 3155 C C . ASP A 1 394 ? 2.616 4.895 -32.834 1.00 90.19 394 ASP A C 1
ATOM 3157 O O . ASP A 1 394 ? 2.083 4.819 -31.719 1.00 90.19 394 ASP A O 1
ATOM 3161 N N . LEU A 1 395 ? 3.549 5.818 -33.099 1.00 90.31 395 LEU A N 1
ATOM 3162 C CA . LEU A 1 395 ? 3.921 6.852 -32.136 1.00 90.31 395 LEU A CA 1
ATOM 3163 C C . LEU A 1 395 ? 2.703 7.745 -31.820 1.00 90.31 395 LEU A C 1
ATOM 3165 O O . LEU A 1 395 ? 1.848 7.979 -32.678 1.00 90.31 395 LEU A O 1
ATOM 3169 N N . PRO A 1 396 ? 2.597 8.306 -30.598 1.00 89.50 396 PRO A N 1
ATOM 3170 C CA . PRO A 1 396 ? 1.656 9.387 -30.347 1.00 89.50 396 PRO A CA 1
ATOM 3171 C C . PRO A 1 396 ? 1.840 10.499 -31.379 1.00 89.50 396 PRO A C 1
ATOM 3173 O O . PRO A 1 396 ? 2.965 10.952 -31.596 1.00 89.50 396 PRO A O 1
ATOM 3176 N N . ALA A 1 397 ? 0.730 10.974 -31.953 1.00 79.62 397 ALA A N 1
ATOM 3177 C CA . ALA A 1 397 ? 0.720 12.221 -32.705 1.00 79.62 397 ALA A CA 1
ATOM 3178 C C . ALA A 1 397 ? 1.442 13.297 -31.883 1.00 79.62 397 ALA A C 1
ATOM 3180 O O . ALA A 1 397 ? 1.195 13.420 -30.678 1.00 79.62 397 ALA A O 1
ATOM 3181 N N . VAL A 1 398 ? 2.367 14.013 -32.526 1.00 60.09 398 VAL A N 1
ATOM 3182 C CA . VAL A 1 398 ? 3.244 14.973 -31.855 1.00 60.09 398 VAL A CA 1
ATOM 3183 C C . VAL A 1 398 ? 2.382 15.995 -31.121 1.00 60.09 398 VAL A C 1
ATOM 3185 O O . VAL A 1 398 ? 1.708 16.811 -31.742 1.00 60.09 398 VAL A O 1
ATOM 3188 N N . PHE A 1 399 ? 2.412 15.949 -29.788 1.00 43.31 399 PHE A N 1
ATOM 3189 C CA . PHE A 1 399 ? 1.960 17.070 -28.979 1.00 43.31 399 PHE A CA 1
ATOM 3190 C C . PHE A 1 399 ? 2.880 18.246 -29.304 1.00 43.31 399 PHE A C 1
ATOM 3192 O O . PHE A 1 399 ? 4.088 18.165 -29.064 1.00 43.31 399 PHE A O 1
ATOM 3199 N N . GLU A 1 400 ? 2.320 19.319 -29.860 1.00 34.66 400 GLU A N 1
ATOM 3200 C CA . GLU A 1 400 ? 3.041 20.569 -30.087 1.00 34.66 400 GLU A CA 1
ATOM 3201 C C . GLU A 1 400 ? 3.415 21.208 -28.737 1.00 34.66 400 GLU A C 1
ATOM 3203 O O . GLU A 1 400 ? 2.685 22.021 -28.186 1.00 34.66 400 GLU A O 1
ATOM 3208 N N . ASN A 1 401 ? 4.586 20.804 -28.237 1.00 35.75 401 ASN A N 1
ATOM 3209 C CA . ASN A 1 401 ? 5.419 21.390 -27.183 1.00 35.75 401 ASN A CA 1
ATOM 3210 C C . ASN A 1 401 ? 4.805 21.659 -25.789 1.00 35.75 401 ASN A C 1
ATOM 3212 O O . ASN A 1 401 ? 3.981 22.546 -25.588 1.00 35.75 401 ASN A O 1
ATOM 3216 N N . ASP A 1 402 ? 5.432 21.034 -24.783 1.00 35.00 402 ASP A N 1
ATOM 3217 C CA . ASP A 1 402 ? 5.352 21.334 -23.335 1.00 35.00 402 ASP A CA 1
ATOM 3218 C C . ASP A 1 402 ? 5.777 22.782 -22.944 1.00 35.00 402 ASP A C 1
ATOM 3220 O O . ASP A 1 402 ? 5.857 23.101 -21.760 1.00 35.00 402 ASP A O 1
ATOM 3224 N N . ASP A 1 403 ? 6.067 23.671 -23.903 1.00 30.95 403 ASP A N 1
ATOM 3225 C CA . ASP A 1 403 ? 6.747 24.956 -23.665 1.00 30.95 403 ASP A CA 1
ATOM 3226 C C . ASP A 1 403 ? 5.864 26.211 -23.837 1.00 30.95 403 ASP A C 1
ATOM 3228 O O . ASP A 1 403 ? 6.371 27.322 -23.667 1.00 30.95 403 ASP A O 1
ATOM 3232 N N . ASN A 1 404 ? 4.566 26.106 -24.181 1.00 30.30 404 ASN A N 1
ATOM 3233 C CA . ASN A 1 404 ? 3.752 27.322 -24.368 1.00 30.30 404 ASN A CA 1
ATOM 3234 C C . ASN A 1 404 ? 2.230 27.184 -24.127 1.00 30.30 404 ASN A C 1
ATOM 3236 O O . ASN A 1 404 ? 1.424 27.300 -25.048 1.00 30.30 404 ASN A O 1
ATOM 3240 N N . ILE A 1 405 ? 1.811 27.033 -22.862 1.00 31.83 405 ILE A N 1
ATOM 3241 C CA . ILE A 1 405 ? 0.406 27.238 -22.451 1.00 31.83 405 ILE A CA 1
ATOM 3242 C C . ILE A 1 405 ? 0.281 28.532 -21.634 1.00 31.83 405 ILE A C 1
ATOM 3244 O O . ILE A 1 405 ? 0.166 28.536 -20.410 1.00 31.83 405 ILE A O 1
ATOM 3248 N N . THR A 1 406 ? 0.232 29.662 -22.344 1.00 27.81 406 THR A N 1
ATOM 3249 C CA . THR A 1 406 ? -0.464 30.863 -21.862 1.00 27.81 406 THR A CA 1
ATOM 3250 C C . THR A 1 406 ? -1.407 31.382 -22.944 1.00 27.81 406 THR A C 1
ATOM 3252 O O . THR A 1 406 ? -0.997 31.626 -24.071 1.00 27.81 406 THR A O 1
ATOM 3255 N N . SER A 1 407 ? -2.680 31.576 -22.570 1.00 26.98 407 SER A N 1
ATOM 3256 C CA . SER A 1 407 ? -3.822 31.920 -23.444 1.00 26.98 407 SER A CA 1
ATOM 3257 C C . SER A 1 407 ? -4.172 30.828 -24.486 1.00 26.98 407 SER A C 1
ATOM 3259 O O . SER A 1 407 ? -3.331 30.371 -25.237 1.00 26.98 407 SER A O 1
ATOM 3261 N N . THR A 1 408 ? -5.402 30.318 -24.583 1.00 25.55 408 THR A N 1
ATOM 3262 C CA . THR A 1 408 ? -6.698 31.004 -24.462 1.00 25.55 408 THR A CA 1
ATOM 3263 C C . THR A 1 408 ? -7.818 30.071 -23.961 1.00 25.55 408 THR A C 1
ATOM 3265 O O . THR A 1 408 ? -7.832 28.877 -24.231 1.00 25.55 408 THR A O 1
ATOM 3268 N N . LYS A 1 409 ? -8.813 30.631 -23.253 1.00 28.78 409 LYS A N 1
ATOM 3269 C CA . LYS A 1 409 ? -10.115 29.982 -22.996 1.00 28.78 409 LYS A CA 1
ATOM 3270 C C . LYS A 1 409 ? -11.150 30.478 -24.010 1.00 28.78 409 LYS A C 1
ATOM 3272 O O . LYS A 1 409 ? -11.353 31.692 -24.047 1.00 28.78 409 LYS A O 1
ATOM 3277 N N . LYS A 1 410 ? -11.928 29.577 -24.631 1.00 27.58 410 LYS A N 1
ATOM 3278 C CA . LYS A 1 410 ? -13.415 29.571 -24.563 1.00 27.58 410 LYS A CA 1
ATOM 3279 C C . LYS A 1 410 ? -14.080 28.503 -25.447 1.00 27.58 410 LYS A C 1
ATOM 3281 O O . LYS A 1 410 ? -13.759 28.450 -26.621 1.00 27.58 410 LYS A O 1
ATOM 3286 N N . LYS A 1 411 ? -15.135 27.883 -24.880 1.00 25.25 411 LYS A N 1
ATOM 3287 C CA . LYS A 1 411 ? -16.321 27.259 -25.524 1.00 25.25 411 LYS A CA 1
ATOM 3288 C C . LYS A 1 411 ? -16.036 26.075 -26.475 1.00 25.25 411 LYS A C 1
ATOM 3290 O O . LYS A 1 411 ? -15.246 26.203 -27.391 1.00 25.25 411 LYS A O 1
ATOM 3295 N N . GLN A 1 412 ? -16.675 24.919 -26.319 1.00 25.19 412 GLN A N 1
ATOM 3296 C CA . GLN A 1 412 ? -18.135 24.734 -26.294 1.00 25.19 412 GLN A CA 1
ATOM 3297 C C . GLN A 1 412 ? -18.575 23.549 -25.410 1.00 25.19 412 GLN A C 1
ATOM 3299 O O . GLN A 1 412 ? -17.754 22.699 -25.072 1.00 25.19 412 GLN A O 1
ATOM 3304 N N . ASP A 1 413 ? -19.859 23.537 -25.047 1.00 24.50 413 ASP A N 1
ATOM 3305 C CA . ASP A 1 413 ? -20.525 22.515 -24.229 1.00 24.50 413 ASP A CA 1
ATOM 3306 C C . ASP A 1 413 ? -21.229 21.435 -25.090 1.00 24.50 413 ASP A C 1
ATOM 3308 O O . ASP A 1 413 ? -21.368 21.600 -26.302 1.00 24.50 413 ASP A O 1
ATOM 3312 N N . ASP A 1 414 ? -21.704 20.388 -24.404 1.00 24.48 414 ASP A N 1
ATOM 3313 C CA . ASP A 1 414 ? -22.779 19.436 -24.751 1.00 24.48 414 ASP A CA 1
ATOM 3314 C C . ASP A 1 414 ? -22.644 18.497 -25.973 1.00 24.48 414 ASP A C 1
ATOM 3316 O O . ASP A 1 414 ? -22.866 18.889 -27.117 1.00 24.48 414 ASP A O 1
ATOM 3320 N N . GLN A 1 415 ? -22.482 17.190 -25.696 1.00 24.77 415 GLN A N 1
ATOM 3321 C CA . GLN A 1 415 ? -23.542 16.198 -25.972 1.00 24.77 415 GLN A CA 1
ATOM 3322 C C . GLN A 1 415 ? -23.353 14.865 -25.208 1.00 24.77 415 GLN A C 1
ATOM 3324 O O . GLN A 1 415 ? -22.259 14.542 -24.745 1.00 24.77 415 GLN A O 1
ATOM 3329 N N . GLU A 1 416 ? -24.466 14.147 -25.030 1.00 24.08 416 GLU A N 1
ATOM 3330 C CA . GLU A 1 416 ? -24.687 12.987 -24.147 1.00 24.08 416 GLU A CA 1
ATOM 3331 C C . GLU A 1 416 ? -24.607 11.615 -24.854 1.00 24.08 416 GLU A C 1
ATOM 3333 O O . GLU A 1 416 ? -24.794 11.542 -26.064 1.00 24.08 416 GLU A O 1
ATOM 3338 N N . GLU A 1 417 ? -24.452 10.550 -24.042 1.00 25.06 417 GLU A N 1
ATOM 3339 C CA . GLU A 1 417 ? -24.787 9.128 -24.326 1.00 25.06 417 GLU A CA 1
ATOM 3340 C C . GLU A 1 417 ? -24.007 8.426 -25.487 1.00 25.06 417 GLU A C 1
ATOM 3342 O O . GLU A 1 417 ? -23.432 9.063 -26.358 1.00 25.06 417 GLU A O 1
ATOM 3347 N N . ASN A 1 418 ? -23.836 7.094 -25.561 1.00 21.36 418 ASN A N 1
ATOM 3348 C CA . ASN A 1 418 ? -24.376 5.956 -24.799 1.00 21.36 418 ASN A CA 1
ATOM 3349 C C . ASN A 1 418 ? -23.425 4.722 -24.867 1.00 21.36 418 ASN A C 1
ATOM 3351 O O . ASN A 1 418 ? -22.547 4.698 -25.723 1.00 21.36 418 ASN A O 1
ATOM 3355 N N . GLU A 1 419 ? -23.704 3.672 -24.071 1.00 23.14 419 GLU A N 1
ATOM 3356 C CA . GLU A 1 419 ? -23.311 2.249 -24.290 1.00 23.14 419 GLU A CA 1
ATOM 3357 C C . GLU A 1 419 ? -21.800 1.859 -24.353 1.00 23.14 419 GLU A C 1
ATOM 3359 O O . GLU A 1 419 ? -20.925 2.653 -24.667 1.00 23.14 419 GLU A O 1
ATOM 3364 N N . SER A 1 420 ? -21.364 0.621 -24.065 1.00 22.84 420 SER A N 1
ATOM 3365 C CA . SER A 1 420 ? -21.988 -0.558 -23.425 1.00 22.84 420 SER A CA 1
ATOM 3366 C C . SER A 1 420 ? -20.904 -1.469 -22.801 1.00 22.84 420 SER A C 1
ATOM 3368 O O . SER A 1 420 ? -19.701 -1.251 -22.951 1.00 22.84 420 SER A O 1
ATOM 3370 N N . SER A 1 421 ? -21.326 -2.489 -22.051 1.00 25.91 421 SER A N 1
ATOM 3371 C CA . SER A 1 421 ? -20.472 -3.456 -21.353 1.00 25.91 421 SER A CA 1
ATOM 3372 C C . SER A 1 421 ? -19.932 -4.577 -22.254 1.00 25.91 421 SER A C 1
ATOM 3374 O O . SER A 1 421 ? -20.691 -5.234 -22.959 1.00 25.91 421 SER A O 1
ATOM 3376 N N . VAL A 1 422 ? -18.644 -4.920 -22.109 1.00 22.75 422 VAL A N 1
ATOM 3377 C CA . VAL A 1 422 ? -18.112 -6.236 -22.517 1.00 22.75 422 VAL A CA 1
ATOM 3378 C C . VAL A 1 422 ? -17.141 -6.757 -21.457 1.00 22.75 422 VAL A C 1
ATOM 3380 O O . VAL A 1 422 ? -16.147 -6.110 -21.133 1.00 22.75 422 VAL A O 1
ATOM 3383 N N . ALA A 1 423 ? -17.420 -7.949 -20.931 1.00 24.14 423 ALA A N 1
ATOM 3384 C CA . ALA A 1 423 ? -16.469 -8.726 -20.142 1.00 24.14 423 ALA A CA 1
ATOM 3385 C C . ALA A 1 423 ? -15.677 -9.660 -21.069 1.00 24.14 423 ALA A C 1
ATOM 3387 O O . ALA A 1 423 ? -16.270 -10.299 -21.937 1.00 24.14 423 ALA A O 1
ATOM 3388 N N . VAL A 1 424 ? -14.364 -9.796 -20.860 1.00 21.92 424 VAL A N 1
ATOM 3389 C CA . VAL A 1 424 ? -13.548 -10.829 -21.524 1.00 21.92 424 VAL A CA 1
ATOM 3390 C C . VAL A 1 424 ? -12.709 -11.564 -20.482 1.00 21.92 424 VAL A C 1
ATOM 3392 O O . VAL A 1 424 ? -12.155 -10.960 -19.564 1.00 21.92 424 VAL A O 1
ATOM 3395 N N . ALA A 1 425 ? -12.692 -12.890 -20.599 1.00 20.95 425 ALA A N 1
ATOM 3396 C CA . ALA A 1 425 ? -12.158 -13.806 -19.603 1.00 20.95 425 ALA A CA 1
ATOM 3397 C C . ALA A 1 425 ? -10.624 -13.911 -19.615 1.00 20.95 425 ALA A C 1
ATOM 3399 O O . ALA A 1 425 ? -9.960 -13.678 -20.624 1.00 20.95 425 ALA A O 1
ATOM 3400 N N . ALA A 1 426 ? -10.072 -14.340 -18.481 1.00 23.17 426 ALA A N 1
ATOM 3401 C CA . ALA A 1 426 ? -8.664 -14.684 -18.350 1.00 23.17 426 ALA A CA 1
ATOM 3402 C C . ALA A 1 426 ? -8.340 -16.028 -19.026 1.00 23.17 426 ALA A C 1
ATOM 3404 O O . ALA A 1 426 ? -9.036 -17.015 -18.792 1.00 23.17 426 ALA A O 1
ATOM 3405 N N . THR A 1 427 ? -7.215 -16.093 -19.746 1.00 21.62 427 THR A N 1
ATOM 3406 C CA . THR A 1 427 ? -6.506 -17.361 -19.994 1.00 21.62 427 THR A CA 1
ATOM 3407 C C . THR A 1 427 ? -4.989 -17.136 -19.971 1.00 21.62 427 THR A C 1
ATOM 3409 O O . THR A 1 427 ? -4.480 -16.217 -20.603 1.00 21.62 427 THR A O 1
ATOM 3412 N N . THR A 1 428 ? -4.288 -17.962 -19.193 1.00 23.19 428 THR A N 1
ATOM 3413 C CA . THR A 1 428 ? -2.819 -18.067 -19.039 1.00 23.19 428 THR A CA 1
ATOM 3414 C C . THR A 1 428 ? -2.180 -18.754 -20.264 1.00 23.19 428 THR A C 1
ATOM 3416 O O . THR A 1 428 ? -2.898 -19.436 -20.989 1.00 23.19 428 THR A O 1
ATOM 3419 N N . ILE A 1 429 ? -0.884 -18.631 -20.593 1.00 24.55 429 ILE A N 1
ATOM 3420 C CA . ILE A 1 429 ? 0.347 -19.211 -19.978 1.00 24.55 429 ILE A CA 1
ATOM 3421 C C . ILE A 1 429 ? 1.525 -18.526 -20.732 1.00 24.55 429 ILE A C 1
ATOM 3423 O O . ILE A 1 429 ? 1.458 -18.453 -21.955 1.00 24.55 429 ILE A O 1
ATOM 3427 N N . ASP A 1 430 ? 2.427 -17.754 -20.112 1.00 26.89 430 ASP A N 1
ATOM 3428 C CA . ASP A 1 430 ? 3.645 -18.092 -19.323 1.00 26.89 430 ASP A CA 1
ATOM 3429 C C . ASP A 1 430 ? 4.928 -18.254 -20.172 1.00 26.89 430 ASP A C 1
ATOM 3431 O O . ASP A 1 430 ? 4.960 -19.093 -21.065 1.00 26.89 430 ASP A O 1
ATOM 3435 N N . ASP A 1 431 ? 5.954 -17.433 -19.892 1.00 27.56 431 ASP A N 1
ATOM 3436 C CA . ASP A 1 431 ? 7.314 -17.875 -19.509 1.00 27.56 431 ASP A CA 1
ATOM 3437 C C . ASP A 1 431 ? 8.224 -16.669 -19.133 1.00 27.56 431 ASP A C 1
ATOM 3439 O O . ASP A 1 431 ? 7.959 -15.530 -19.524 1.00 27.56 431 ASP A O 1
ATOM 3443 N N . THR A 1 432 ? 9.344 -16.929 -18.438 1.00 31.19 432 THR A N 1
ATOM 3444 C CA . THR A 1 432 ? 10.457 -16.044 -17.971 1.00 31.19 432 THR A CA 1
ATOM 3445 C C . THR A 1 432 ? 10.456 -15.597 -16.503 1.00 31.19 432 THR A C 1
ATOM 3447 O O . THR A 1 432 ? 10.311 -14.422 -16.161 1.00 31.19 432 THR A O 1
ATOM 3450 N N . ASN A 1 433 ? 10.767 -16.527 -15.593 1.00 42.94 433 ASN A N 1
ATOM 3451 C CA . ASN A 1 433 ? 10.935 -16.216 -14.170 1.00 42.94 433 ASN A CA 1
ATOM 3452 C C . ASN A 1 433 ? 12.315 -16.634 -13.622 1.00 42.94 433 ASN A C 1
ATOM 3454 O O . ASN A 1 433 ? 12.521 -17.735 -13.129 1.00 42.94 433 ASN A O 1
ATOM 3458 N N . GLU A 1 434 ? 13.304 -15.734 -13.638 1.00 55.16 434 GLU A N 1
ATOM 3459 C CA . GLU A 1 434 ? 14.675 -16.048 -13.182 1.00 55.16 434 GLU A CA 1
ATOM 3460 C C . GLU A 1 434 ? 14.772 -16.515 -11.704 1.00 55.16 434 GLU A C 1
ATOM 3462 O O . GLU A 1 434 ? 15.755 -17.155 -11.306 1.00 55.16 434 GLU A O 1
ATOM 3467 N N . HIS A 1 435 ? 13.743 -16.221 -10.900 1.00 65.69 435 HIS A N 1
ATOM 3468 C CA . HIS A 1 435 ? 13.642 -16.551 -9.472 1.00 65.69 435 HIS A CA 1
ATOM 3469 C C . HIS A 1 435 ? 12.611 -17.656 -9.163 1.00 65.69 435 HIS A C 1
ATOM 3471 O O . HIS A 1 435 ? 12.282 -17.885 -7.998 1.00 65.69 435 HIS A O 1
ATOM 3477 N N . THR A 1 436 ? 12.069 -18.315 -10.193 1.00 80.81 436 THR A N 1
ATOM 3478 C CA . THR A 1 436 ? 11.239 -19.524 -10.080 1.00 80.81 436 THR A CA 1
ATOM 3479 C C . THR A 1 436 ? 11.703 -20.507 -11.150 1.00 80.81 436 THR A C 1
ATOM 3481 O O . THR A 1 436 ? 11.549 -20.261 -12.337 1.00 80.81 436 THR A O 1
ATOM 3484 N N . LYS A 1 437 ? 12.356 -21.574 -10.710 1.00 87.25 437 LYS A N 1
ATOM 3485 C CA . LYS A 1 437 ? 12.970 -22.623 -11.511 1.00 87.25 437 LYS A CA 1
ATOM 3486 C C . LYS A 1 437 ? 12.120 -23.872 -11.429 1.00 87.25 437 LYS A C 1
ATOM 3488 O O . LYS A 1 437 ? 11.632 -24.217 -10.351 1.00 87.25 437 LYS A O 1
ATOM 3493 N N . ASP A 1 438 ? 12.018 -24.545 -12.559 1.00 88.44 438 ASP A N 1
ATOM 3494 C CA . ASP A 1 438 ? 11.303 -25.80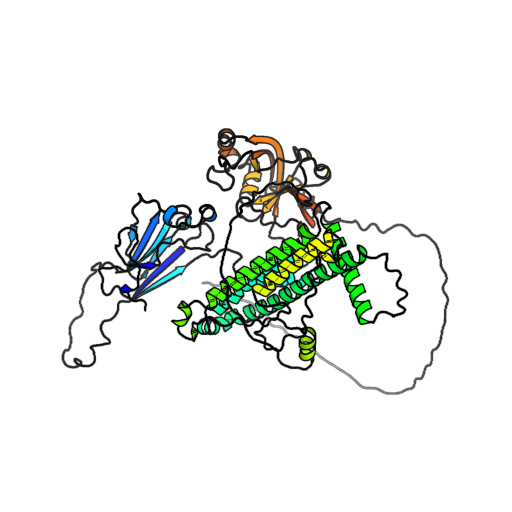1 -12.702 1.00 88.44 438 ASP A CA 1
ATOM 3495 C C . ASP A 1 438 ? 11.915 -26.898 -11.830 1.00 88.44 438 ASP A C 1
ATOM 3497 O O . ASP A 1 438 ? 13.083 -26.841 -11.425 1.00 88.44 438 ASP A O 1
ATOM 3501 N N . LEU A 1 439 ? 11.112 -27.914 -11.525 1.00 89.69 439 LEU A N 1
ATOM 3502 C CA . LEU A 1 439 ? 11.493 -29.017 -10.640 1.00 89.69 439 LEU A CA 1
ATOM 3503 C C . LEU A 1 439 ? 12.696 -29.818 -11.178 1.00 89.69 439 LEU A C 1
ATOM 3505 O O . LEU A 1 439 ? 13.453 -30.393 -10.395 1.00 89.69 439 LEU A O 1
ATOM 3509 N N . ASP A 1 440 ? 12.907 -29.816 -12.495 1.00 88.81 440 ASP A N 1
ATOM 3510 C CA . ASP A 1 440 ? 13.998 -30.489 -13.205 1.00 88.81 440 ASP A CA 1
ATOM 3511 C C . ASP A 1 440 ? 15.215 -29.582 -13.490 1.00 88.81 440 ASP A C 1
ATOM 3513 O O . ASP A 1 440 ? 16.204 -30.034 -14.080 1.00 88.81 440 ASP A O 1
ATOM 3517 N N . TRP A 1 441 ? 15.202 -28.315 -13.044 1.00 91.31 441 TRP A N 1
ATOM 3518 C CA . TRP A 1 441 ? 16.303 -27.379 -13.284 1.00 91.31 441 TRP A CA 1
ATOM 3519 C C . TRP A 1 441 ? 17.642 -27.930 -12.772 1.00 91.31 441 TRP A C 1
ATOM 3521 O O . TRP A 1 441 ? 17.871 -28.105 -11.575 1.00 91.31 441 TRP A O 1
ATOM 3531 N N . LYS A 1 442 ? 18.592 -28.141 -13.691 1.00 85.88 442 LYS A N 1
ATOM 3532 C CA . LYS A 1 442 ? 19.877 -28.814 -13.408 1.00 85.88 442 LYS A CA 1
ATOM 3533 C C . LYS A 1 442 ? 20.696 -28.181 -12.269 1.00 85.88 442 LYS A C 1
ATOM 3535 O O . LYS A 1 442 ? 21.517 -28.871 -11.666 1.00 85.88 442 LYS A O 1
ATOM 3540 N N . GLY A 1 443 ? 20.465 -26.904 -11.947 1.00 86.25 443 GLY A N 1
ATOM 3541 C CA . GLY A 1 443 ? 21.113 -26.203 -10.834 1.00 86.25 443 GLY A CA 1
ATOM 3542 C C . GLY A 1 443 ? 20.829 -26.802 -9.450 1.00 86.25 443 GLY A C 1
ATOM 3543 O O . GLY A 1 443 ? 21.708 -26.736 -8.591 1.00 86.25 443 GLY A O 1
ATOM 3544 N N . TRP A 1 444 ? 19.694 -27.493 -9.258 1.00 89.12 444 TRP A N 1
ATOM 3545 C CA . TRP A 1 444 ? 19.357 -28.198 -8.009 1.00 89.12 444 TRP A CA 1
ATOM 3546 C C . TRP A 1 444 ? 20.407 -29.239 -7.573 1.00 89.12 444 TRP A C 1
ATOM 3548 O O . TRP A 1 444 ? 20.435 -29.642 -6.412 1.00 89.12 444 TRP A O 1
ATOM 3558 N N . ASN A 1 445 ? 21.284 -29.692 -8.478 1.00 84.62 445 ASN A N 1
ATOM 3559 C CA . ASN A 1 445 ? 22.335 -30.658 -8.152 1.00 84.62 445 ASN A CA 1
ATOM 3560 C C . ASN A 1 445 ? 23.660 -30.049 -7.686 1.00 84.62 445 ASN A C 1
ATOM 3562 O O . ASN A 1 445 ? 24.390 -30.719 -6.960 1.00 84.62 445 ASN A O 1
ATOM 3566 N N . ASN A 1 446 ? 23.959 -28.807 -8.071 1.00 78.12 446 ASN A N 1
ATOM 3567 C CA . ASN A 1 446 ? 25.322 -28.261 -8.026 1.00 78.12 446 ASN A CA 1
ATOM 3568 C C . ASN A 1 446 ? 25.507 -27.154 -6.974 1.00 78.12 446 ASN A C 1
ATOM 3570 O O . ASN A 1 446 ? 26.545 -26.498 -6.942 1.00 78.12 446 ASN A O 1
ATOM 3574 N N . GLN A 1 447 ? 24.489 -26.900 -6.152 1.00 83.56 447 GLN A N 1
ATOM 3575 C CA . GLN A 1 447 ? 24.423 -25.767 -5.231 1.00 83.56 447 GLN A CA 1
ATOM 3576 C C . GLN A 1 447 ? 23.869 -26.215 -3.872 1.00 83.56 447 GLN A C 1
ATOM 3578 O O . GLN A 1 447 ? 23.192 -27.240 -3.776 1.00 83.56 447 GLN A O 1
ATOM 3583 N N . LYS A 1 448 ? 24.150 -25.448 -2.811 1.00 90.56 448 LYS A N 1
ATOM 3584 C CA . LYS A 1 448 ? 23.488 -25.629 -1.510 1.00 90.56 448 LYS A CA 1
ATOM 3585 C C . LYS A 1 448 ? 22.195 -24.820 -1.488 1.00 90.56 448 LYS A C 1
ATOM 3587 O O . LYS A 1 448 ? 22.153 -23.716 -2.030 1.00 90.56 448 LYS A O 1
ATOM 3592 N N . PHE A 1 449 ? 21.171 -25.351 -0.828 1.00 94.69 449 PHE A N 1
ATOM 3593 C CA . PHE A 1 449 ? 19.858 -24.721 -0.745 1.00 94.69 449 PHE A CA 1
ATOM 3594 C C . PHE A 1 449 ? 19.393 -24.564 0.700 1.00 94.69 449 PHE A C 1
ATOM 3596 O O . PHE A 1 449 ? 19.732 -25.373 1.565 1.00 94.69 449 PHE A O 1
ATOM 3603 N N . GLY A 1 450 ? 18.604 -23.521 0.938 1.00 94.81 450 GLY A N 1
ATOM 3604 C CA . GLY A 1 450 ? 17.867 -23.303 2.173 1.00 94.81 450 GLY A CA 1
ATOM 3605 C C . GLY A 1 450 ? 16.366 -23.205 1.916 1.00 94.81 450 GLY A C 1
ATOM 3606 O O . GLY A 1 450 ? 15.935 -22.687 0.883 1.00 94.81 450 GLY A O 1
ATOM 3607 N N . LEU A 1 451 ? 15.578 -23.702 2.862 1.00 95.81 451 LEU A N 1
ATOM 3608 C CA . LEU A 1 451 ? 14.128 -23.607 2.896 1.00 95.81 451 LEU A CA 1
ATOM 3609 C C . LEU A 1 451 ? 13.721 -22.486 3.852 1.00 95.81 451 LEU A C 1
ATOM 3611 O O . LEU A 1 451 ? 14.015 -22.536 5.044 1.00 95.81 451 LEU A O 1
ATOM 3615 N N . GLU A 1 452 ? 13.022 -21.487 3.325 1.00 94.00 452 GLU A N 1
ATOM 3616 C CA . GLU A 1 452 ? 12.435 -20.409 4.114 1.00 94.00 452 GLU A CA 1
ATOM 3617 C C . GLU A 1 452 ? 11.146 -20.867 4.809 1.00 94.00 452 GLU A C 1
ATOM 3619 O O . GLU A 1 452 ? 10.229 -21.436 4.196 1.00 94.00 452 GLU A O 1
ATOM 3624 N N . MET A 1 453 ? 11.103 -20.636 6.119 1.00 92.31 453 MET A N 1
ATOM 3625 C CA . MET A 1 453 ? 10.010 -21.022 7.002 1.00 92.31 453 MET A CA 1
ATOM 3626 C C . MET A 1 453 ? 9.780 -19.931 8.046 1.00 92.31 453 MET A C 1
ATOM 3628 O O . MET A 1 453 ? 10.703 -19.514 8.738 1.00 92.31 453 MET A O 1
ATOM 3632 N N . GLN A 1 454 ? 8.532 -19.500 8.204 1.00 88.81 454 GLN A N 1
ATOM 3633 C CA . GLN A 1 454 ? 8.168 -18.535 9.240 1.00 88.81 454 GLN A CA 1
ATOM 3634 C C . GLN A 1 454 ? 8.217 -19.175 10.630 1.00 88.81 454 GLN A C 1
ATOM 3636 O O . GLN A 1 454 ? 7.820 -20.328 10.817 1.00 88.81 454 GLN A O 1
ATOM 3641 N N . HIS A 1 455 ? 8.618 -18.393 11.626 1.00 85.12 455 HIS A N 1
ATOM 3642 C CA . HIS A 1 455 ? 8.427 -18.712 13.034 1.00 85.12 455 HIS A CA 1
ATOM 3643 C C . HIS A 1 455 ? 6.924 -18.907 13.350 1.00 85.12 455 HIS A C 1
ATOM 3645 O O . HIS A 1 455 ? 6.110 -18.087 12.907 1.00 85.12 455 HIS A O 1
ATOM 3651 N N . PRO A 1 456 ? 6.515 -19.941 14.116 1.00 91.00 456 PRO A N 1
ATOM 3652 C CA . PRO A 1 456 ? 7.342 -20.923 14.831 1.00 91.00 456 PRO A CA 1
ATOM 3653 C C . PRO A 1 456 ? 7.613 -22.228 14.054 1.00 91.00 456 PRO A C 1
ATOM 3655 O O . PRO A 1 456 ? 8.248 -23.139 14.585 1.00 91.00 456 PRO A O 1
ATOM 3658 N N . TRP A 1 457 ? 7.134 -22.351 12.812 1.00 93.69 457 TRP A N 1
ATOM 3659 C CA . TRP A 1 457 ? 7.136 -23.600 12.038 1.00 93.69 457 TRP A CA 1
ATOM 3660 C C . TRP A 1 457 ? 8.537 -24.128 11.730 1.00 93.69 457 TRP A C 1
ATOM 3662 O O . TRP A 1 457 ? 8.750 -25.338 11.767 1.00 93.69 457 TRP A O 1
ATOM 3672 N N . ALA A 1 458 ? 9.490 -23.225 11.475 1.00 92.50 458 ALA A N 1
ATOM 3673 C CA . ALA A 1 458 ? 10.906 -23.557 11.322 1.00 92.50 458 ALA A CA 1
ATOM 3674 C C . ALA A 1 458 ? 11.442 -24.287 12.568 1.00 92.50 458 ALA A C 1
ATOM 3676 O O . ALA A 1 458 ? 12.073 -25.340 12.470 1.00 92.50 458 ALA A O 1
ATOM 3677 N N . GLY A 1 459 ? 11.116 -23.755 13.751 1.00 92.19 459 GLY A N 1
ATOM 3678 C CA . GLY A 1 459 ? 11.434 -24.364 15.034 1.00 92.19 459 GLY A CA 1
ATOM 3679 C C . GLY A 1 459 ? 10.750 -25.718 15.223 1.00 92.19 459 GLY A C 1
ATOM 3680 O O . GLY A 1 459 ? 11.435 -26.693 15.509 1.00 92.19 459 GLY A O 1
ATOM 3681 N N . HIS A 1 460 ? 9.433 -25.804 14.993 1.00 95.44 460 HIS A N 1
ATOM 3682 C CA . HIS A 1 460 ? 8.661 -27.047 15.154 1.00 95.44 460 HIS A CA 1
ATOM 3683 C C . HIS A 1 460 ? 9.150 -28.191 14.259 1.00 95.44 460 HIS A C 1
ATOM 3685 O O . HIS A 1 460 ? 9.119 -29.341 14.692 1.00 95.44 460 HIS A O 1
ATOM 3691 N N . LEU A 1 461 ? 9.619 -27.888 13.044 1.00 96.56 461 LEU A N 1
ATOM 3692 C CA . LEU A 1 461 ? 10.233 -28.879 12.160 1.00 96.56 461 LEU A CA 1
ATOM 3693 C C . LEU A 1 461 ? 11.547 -29.405 12.747 1.00 96.56 461 LEU A C 1
ATOM 3695 O O . LEU A 1 461 ? 11.750 -30.613 12.812 1.00 96.56 461 LEU A O 1
ATOM 3699 N N . LEU A 1 462 ? 12.424 -28.512 13.217 1.00 95.06 462 LEU A N 1
ATOM 3700 C CA . LEU A 1 462 ? 13.711 -28.904 13.801 1.00 95.06 462 LEU A CA 1
ATOM 3701 C C . LEU A 1 462 ? 13.576 -29.614 15.160 1.00 95.06 462 LEU A C 1
ATOM 3703 O O . LEU A 1 462 ? 14.379 -30.496 15.441 1.00 95.06 462 LEU A O 1
ATOM 3707 N N . ASP A 1 463 ? 12.547 -29.285 15.952 1.00 92.06 463 ASP A N 1
ATOM 3708 C CA . ASP A 1 463 ? 12.198 -29.972 17.210 1.00 92.06 463 ASP A CA 1
ATOM 3709 C C . ASP A 1 463 ? 11.559 -31.363 16.989 1.00 92.06 463 ASP A C 1
ATOM 3711 O O . ASP A 1 463 ? 11.171 -32.019 17.954 1.00 92.06 463 ASP A O 1
ATOM 3715 N N . GLY A 1 464 ? 11.324 -31.783 15.738 1.00 92.75 464 GLY A N 1
ATOM 3716 C CA . GLY A 1 464 ? 10.602 -33.021 15.418 1.00 92.75 464 GLY A CA 1
ATOM 3717 C C . GLY A 1 464 ? 9.097 -32.997 15.729 1.00 92.75 464 GLY A C 1
ATOM 3718 O O . GLY A 1 464 ? 8.435 -34.024 15.609 1.00 92.75 464 GLY A O 1
ATOM 3719 N N . ARG A 1 465 ? 8.530 -31.838 16.102 1.00 93.62 465 ARG A N 1
ATOM 3720 C CA . ARG A 1 465 ? 7.085 -31.661 16.355 1.00 93.62 465 ARG A CA 1
ATOM 3721 C C . ARG A 1 465 ? 6.260 -31.611 15.067 1.00 93.62 465 ARG A C 1
ATOM 3723 O O . ARG A 1 465 ? 5.107 -32.017 15.075 1.00 93.62 465 ARG A O 1
ATOM 3730 N N . LYS A 1 466 ? 6.855 -31.121 13.976 1.00 96.75 466 LYS A N 1
ATOM 3731 C CA . LYS A 1 466 ? 6.290 -31.122 12.620 1.00 96.75 466 LYS A CA 1
ATOM 3732 C C . LYS A 1 466 ? 7.118 -32.061 11.744 1.00 96.75 466 LYS A C 1
ATOM 3734 O O . LYS A 1 466 ? 8.200 -31.692 11.296 1.00 96.75 466 LYS A O 1
ATOM 3739 N N . THR A 1 467 ? 6.613 -33.269 11.513 1.00 97.62 467 THR A N 1
ATOM 3740 C CA . THR A 1 467 ? 7.300 -34.335 10.758 1.00 97.62 467 THR A CA 1
ATOM 3741 C C . THR A 1 467 ? 7.015 -34.295 9.256 1.00 97.62 467 THR A C 1
ATOM 3743 O O . THR A 1 467 ? 7.738 -34.914 8.476 1.00 97.62 467 THR A O 1
ATOM 3746 N N . ILE A 1 468 ? 5.998 -33.544 8.823 1.00 97.94 468 ILE A N 1
ATOM 3747 C CA . ILE A 1 468 ? 5.672 -33.330 7.407 1.00 97.94 468 ILE A CA 1
ATOM 3748 C C . ILE A 1 468 ? 5.626 -31.829 7.114 1.00 97.94 468 ILE A C 1
ATOM 3750 O O . ILE A 1 468 ? 4.854 -31.081 7.716 1.00 97.94 468 ILE A O 1
ATOM 3754 N N . GLU A 1 469 ? 6.426 -31.369 6.156 1.00 97.38 469 GLU A N 1
ATOM 3755 C CA . GLU A 1 469 ? 6.363 -30.004 5.634 1.00 97.38 469 GLU A CA 1
ATOM 3756 C C . GLU A 1 469 ? 5.392 -29.915 4.453 1.00 97.38 469 GLU A C 1
ATOM 3758 O O . GLU A 1 469 ? 5.413 -30.756 3.567 1.00 97.38 469 GLU A O 1
ATOM 3763 N N . THR A 1 470 ? 4.532 -28.900 4.408 1.00 96.38 470 THR A N 1
ATOM 3764 C CA . THR A 1 470 ? 3.409 -28.844 3.449 1.00 96.38 470 THR A CA 1
ATOM 3765 C C . THR A 1 470 ? 3.539 -27.670 2.497 1.00 96.38 470 THR A C 1
ATOM 3767 O O . THR A 1 470 ? 3.564 -26.515 2.931 1.00 96.38 470 THR A O 1
ATOM 3770 N N . ARG A 1 471 ? 3.565 -27.940 1.188 1.00 94.62 471 ARG A N 1
ATOM 3771 C CA . ARG A 1 471 ? 3.687 -26.917 0.142 1.00 94.62 471 ARG A CA 1
ATOM 3772 C C . ARG A 1 471 ? 2.681 -27.140 -0.991 1.00 94.62 471 ARG A C 1
ATOM 3774 O O . ARG A 1 471 ? 2.244 -28.250 -1.268 1.00 94.62 471 ARG A O 1
ATOM 3781 N N . ALA A 1 472 ? 2.331 -26.052 -1.677 1.00 91.81 472 ALA A N 1
ATOM 3782 C CA . ALA A 1 472 ? 1.474 -26.064 -2.871 1.00 91.81 472 ALA A CA 1
ATOM 3783 C C . ALA A 1 472 ? 2.248 -26.370 -4.174 1.00 91.81 472 ALA A C 1
ATOM 3785 O O . ALA A 1 472 ? 1.776 -26.081 -5.269 1.00 91.81 472 ALA A O 1
ATOM 3786 N N . TYR A 1 473 ? 3.473 -26.876 -4.047 1.00 92.56 473 TYR A N 1
ATOM 3787 C CA . TYR A 1 473 ? 4.374 -27.242 -5.132 1.00 92.56 473 TYR A CA 1
ATOM 3788 C C . TYR A 1 473 ? 5.292 -28.362 -4.637 1.00 92.56 473 TYR A C 1
ATOM 3790 O O . TYR A 1 473 ? 5.514 -28.496 -3.430 1.00 92.56 473 TYR A O 1
ATOM 3798 N N . ASP A 1 474 ? 5.805 -29.154 -5.569 1.00 95.50 474 ASP A N 1
ATOM 3799 C CA . ASP A 1 474 ? 6.612 -30.326 -5.251 1.00 95.50 474 ASP A CA 1
ATOM 3800 C C . ASP A 1 474 ? 8.025 -29.954 -4.763 1.00 95.50 474 ASP A C 1
ATOM 3802 O O . ASP A 1 474 ? 8.530 -28.865 -5.057 1.00 95.50 474 ASP A O 1
ATOM 3806 N N . LEU A 1 475 ? 8.692 -30.855 -4.039 1.00 95.00 475 LEU A N 1
ATOM 3807 C CA . LEU A 1 475 ? 10.127 -30.706 -3.793 1.00 95.00 475 LEU A CA 1
ATOM 3808 C C . LEU A 1 475 ? 10.850 -31.050 -5.106 1.00 95.00 475 LEU A C 1
ATOM 3810 O O . LEU A 1 475 ? 10.595 -32.122 -5.654 1.00 95.00 475 LEU A O 1
ATOM 3814 N N . PRO A 1 476 ? 11.771 -30.211 -5.621 1.00 96.19 476 PRO A N 1
ATOM 3815 C CA . PRO A 1 476 ? 12.581 -30.580 -6.776 1.00 96.19 476 PRO A CA 1
ATOM 3816 C C . PRO A 1 476 ? 13.233 -31.954 -6.547 1.00 96.19 476 PRO A C 1
ATOM 3818 O O . PRO A 1 476 ? 13.954 -32.096 -5.556 1.00 96.19 476 PRO A O 1
ATOM 3821 N N . PRO A 1 477 ? 13.037 -32.969 -7.416 1.00 93.19 477 PRO A N 1
ATOM 3822 C CA . PRO A 1 477 ? 13.486 -34.340 -7.140 1.00 93.19 477 PRO A CA 1
ATOM 3823 C C . PRO A 1 477 ? 14.987 -34.456 -6.853 1.00 93.19 477 PRO A C 1
ATOM 3825 O O . PRO A 1 477 ? 15.424 -35.304 -6.082 1.00 93.19 477 PRO A O 1
ATOM 3828 N N . SER A 1 478 ? 15.782 -33.541 -7.414 1.00 93.12 478 SER A N 1
ATOM 3829 C CA . SER A 1 478 ? 17.222 -33.420 -7.156 1.00 93.12 478 SER A CA 1
ATOM 3830 C C . SER A 1 478 ? 17.588 -32.925 -5.746 1.00 93.12 478 SER A C 1
ATOM 3832 O O . SER A 1 478 ? 18.775 -32.893 -5.431 1.00 93.12 478 SER A O 1
ATOM 3834 N N . LEU A 1 479 ? 16.629 -32.526 -4.905 1.00 94.69 479 LEU A N 1
ATOM 3835 C CA . LEU A 1 479 ? 16.822 -32.171 -3.492 1.00 94.69 479 LEU A CA 1
ATOM 3836 C C . LEU A 1 479 ? 16.322 -33.254 -2.519 1.00 94.69 479 LEU A C 1
ATOM 3838 O O . LEU A 1 479 ? 16.612 -33.166 -1.326 1.00 94.69 479 LEU A O 1
ATOM 3842 N N . LEU A 1 480 ? 15.608 -34.277 -2.999 1.00 95.31 480 LEU A N 1
ATOM 3843 C CA . LEU A 1 480 ? 15.163 -35.388 -2.159 1.00 95.31 480 LEU A CA 1
ATOM 3844 C C . LEU A 1 480 ? 16.376 -36.162 -1.615 1.00 95.31 480 LEU A C 1
ATOM 3846 O O . LEU A 1 480 ? 17.356 -36.380 -2.329 1.00 95.31 480 LEU A O 1
ATOM 3850 N N . GLY A 1 481 ? 16.351 -36.522 -0.330 1.00 93.38 481 GLY A N 1
ATOM 3851 C CA . GLY A 1 481 ? 17.482 -37.147 0.362 1.00 93.38 481 GLY A CA 1
ATOM 3852 C C . GLY A 1 481 ? 18.712 -36.242 0.549 1.00 93.38 481 GLY A C 1
ATOM 3853 O O . GLY A 1 481 ? 19.718 -36.695 1.099 1.00 93.38 481 GLY A O 1
ATOM 3854 N N . LYS A 1 482 ? 18.668 -34.969 0.124 1.00 93.75 482 LYS A N 1
ATOM 3855 C CA . LYS A 1 482 ? 19.753 -33.999 0.335 1.00 93.75 482 LYS A CA 1
ATOM 3856 C C . LYS A 1 482 ? 19.470 -33.090 1.524 1.00 93.75 482 LYS A C 1
ATOM 3858 O O . LYS A 1 482 ? 18.330 -32.839 1.903 1.00 93.75 482 LYS A O 1
ATOM 3863 N N . ARG A 1 483 ? 20.555 -32.570 2.098 1.00 94.56 483 ARG A N 1
ATOM 3864 C CA . ARG A 1 483 ? 20.517 -31.584 3.177 1.00 94.56 483 ARG A CA 1
ATOM 3865 C C . ARG A 1 483 ? 20.089 -30.216 2.646 1.00 94.56 483 ARG A C 1
ATOM 3867 O O . ARG A 1 483 ? 20.717 -29.687 1.730 1.00 94.56 483 ARG A O 1
ATOM 3874 N N . ILE A 1 484 ? 19.075 -29.641 3.283 1.00 96.12 484 ILE A N 1
ATOM 3875 C CA . ILE A 1 484 ? 18.550 -28.298 3.038 1.00 96.12 484 ILE A CA 1
ATOM 3876 C C . ILE A 1 484 ? 18.631 -27.515 4.354 1.00 96.12 484 ILE A C 1
ATOM 3878 O O . ILE A 1 484 ? 18.181 -27.988 5.396 1.00 96.12 484 ILE A O 1
ATOM 3882 N N . GLU A 1 485 ? 19.228 -26.327 4.324 1.00 95.62 485 GLU A N 1
ATOM 3883 C CA . GLU A 1 485 ? 19.337 -25.446 5.497 1.00 95.62 485 GLU A CA 1
ATOM 3884 C C . GLU A 1 485 ? 17.962 -24.848 5.857 1.00 95.62 485 GLU A C 1
ATOM 3886 O O . GLU A 1 485 ? 17.155 -24.580 4.970 1.00 95.62 485 GLU A O 1
ATOM 3891 N N . ILE A 1 486 ? 17.672 -24.616 7.138 1.00 95.62 486 ILE A N 1
ATOM 3892 C CA . ILE A 1 486 ? 16.399 -24.036 7.591 1.00 95.62 486 ILE A CA 1
ATOM 3893 C C . ILE A 1 486 ? 16.588 -22.550 7.885 1.00 95.62 486 ILE A C 1
ATOM 3895 O O . ILE A 1 486 ? 17.252 -22.157 8.846 1.00 95.62 486 ILE A O 1
ATOM 3899 N N . LEU A 1 487 ? 15.971 -21.730 7.036 1.00 92.62 487 LEU A N 1
ATOM 3900 C CA . LEU A 1 487 ? 16.024 -20.277 7.076 1.00 92.62 487 LEU A CA 1
ATOM 3901 C C . LEU A 1 487 ? 14.765 -19.748 7.779 1.00 92.62 487 LEU A C 1
ATOM 3903 O O . LEU A 1 487 ? 13.717 -19.582 7.153 1.00 92.62 487 LEU A O 1
ATOM 3907 N N . GLU A 1 488 ? 14.856 -19.503 9.086 1.00 90.38 488 GLU A N 1
ATOM 3908 C CA . GLU A 1 488 ? 13.754 -18.942 9.866 1.00 90.38 488 GLU A CA 1
ATOM 3909 C C . GLU A 1 488 ? 13.556 -17.452 9.567 1.00 90.38 488 GLU A C 1
ATOM 3911 O O . GLU A 1 488 ? 14.491 -16.645 9.620 1.00 90.38 488 GLU A O 1
ATOM 3916 N N . THR A 1 489 ? 12.306 -17.087 9.301 1.00 87.00 489 THR A N 1
ATOM 3917 C CA . THR A 1 489 ? 11.833 -15.707 9.163 1.00 87.00 489 THR A CA 1
ATOM 3918 C C . THR A 1 489 ? 10.883 -15.349 10.301 1.00 87.00 489 THR A C 1
ATOM 3920 O O . THR A 1 489 ? 10.284 -16.215 10.941 1.00 87.00 489 THR A O 1
ATOM 3923 N N . ARG A 1 490 ? 10.716 -14.050 10.580 1.00 78.56 490 ARG A N 1
ATOM 3924 C CA . ARG A 1 490 ? 9.713 -13.591 11.559 1.00 78.56 490 ARG A CA 1
ATOM 3925 C C . ARG A 1 490 ? 8.306 -14.042 11.133 1.00 78.56 490 ARG A C 1
ATOM 3927 O O . ARG A 1 490 ? 8.023 -14.136 9.938 1.00 78.56 490 ARG A O 1
ATOM 3934 N N . LYS A 1 491 ? 7.427 -14.293 12.112 1.00 70.06 491 LYS A N 1
ATOM 3935 C CA . LYS A 1 491 ? 6.018 -14.667 11.890 1.00 70.06 491 LYS A CA 1
ATOM 3936 C C . LYS A 1 491 ? 5.368 -13.685 10.903 1.00 70.06 491 LYS A C 1
ATOM 3938 O O . LYS A 1 491 ? 5.481 -12.476 11.081 1.00 70.06 491 LYS A O 1
ATOM 3943 N N . GLY A 1 492 ? 4.715 -14.203 9.863 1.00 62.59 492 GLY A N 1
ATOM 3944 C CA . GLY A 1 492 ? 4.167 -13.401 8.765 1.00 62.59 492 GLY A CA 1
ATOM 3945 C C . GLY A 1 492 ? 2.788 -13.874 8.306 1.00 62.59 492 GLY A C 1
ATOM 3946 O O . GLY A 1 492 ? 2.161 -14.730 8.930 1.00 62.59 492 GLY A O 1
ATOM 3947 N N . LYS A 1 493 ? 2.294 -13.306 7.199 1.00 60.41 493 LYS A N 1
ATOM 3948 C CA . LYS A 1 493 ? 1.000 -13.695 6.618 1.00 60.41 493 LYS A CA 1
ATOM 3949 C C . LYS A 1 493 ? 1.109 -15.044 5.899 1.00 60.41 493 LYS A C 1
ATOM 3951 O O . LYS A 1 493 ? 2.071 -15.298 5.172 1.00 60.41 493 LYS A O 1
ATOM 3956 N N . ALA A 1 494 ? 0.081 -15.879 6.054 1.00 50.78 494 ALA A N 1
ATOM 3957 C CA . ALA A 1 494 ? 0.008 -17.181 5.402 1.00 50.78 494 ALA A CA 1
ATOM 3958 C C . ALA A 1 494 ? 0.134 -17.069 3.870 1.00 50.78 494 ALA A C 1
ATOM 3960 O O . ALA A 1 494 ? -0.558 -16.271 3.236 1.00 50.78 494 ALA A O 1
ATOM 3961 N N . GLY A 1 495 ? 1.024 -17.869 3.278 1.00 51.66 495 GLY A N 1
ATOM 3962 C CA . GLY A 1 495 ? 1.252 -17.925 1.830 1.00 51.66 495 GLY A CA 1
ATOM 3963 C C . GLY A 1 495 ? 2.053 -16.757 1.237 1.00 51.66 495 GLY A C 1
ATOM 3964 O O . GLY A 1 495 ? 2.269 -16.742 0.024 1.00 51.66 495 GLY A O 1
ATOM 3965 N N . VAL A 1 496 ? 2.518 -15.806 2.059 1.00 54.41 496 VAL A N 1
ATOM 3966 C CA . VAL A 1 496 ? 3.282 -14.625 1.629 1.00 54.41 496 VAL A CA 1
ATOM 3967 C C . VAL A 1 496 ? 4.666 -14.633 2.280 1.00 54.41 496 VAL A C 1
ATOM 3969 O O . VAL A 1 496 ? 4.795 -14.480 3.491 1.00 54.41 496 VAL A O 1
ATOM 3972 N N . SER A 1 497 ? 5.718 -14.770 1.469 1.00 57.81 497 SER A N 1
ATOM 3973 C CA . SER A 1 497 ? 7.098 -14.558 1.925 1.00 57.81 497 SER A CA 1
ATOM 3974 C C . SER A 1 497 ? 7.357 -13.061 2.098 1.00 57.81 497 SER A C 1
ATOM 3976 O O . SER A 1 497 ? 7.262 -12.311 1.127 1.00 57.81 497 SER A O 1
ATOM 3978 N N . SER A 1 498 ? 7.777 -12.646 3.292 1.00 57.09 498 SER A N 1
ATOM 3979 C CA . SER A 1 498 ? 8.289 -11.294 3.573 1.00 57.09 498 SER A CA 1
ATOM 3980 C C . SER A 1 498 ? 9.707 -11.059 3.030 1.00 57.09 498 SER A C 1
ATOM 3982 O O . SER A 1 498 ? 10.121 -9.917 2.849 1.00 57.09 498 SER A O 1
ATOM 3984 N N . VAL A 1 499 ? 10.449 -12.130 2.733 1.00 68.00 499 VAL A N 1
ATOM 3985 C CA . VAL A 1 499 ? 11.809 -12.073 2.178 1.00 68.00 499 VAL A CA 1
ATOM 3986 C C . VAL A 1 499 ? 11.781 -11.658 0.703 1.00 68.00 499 VAL A C 1
ATOM 3988 O O . VAL A 1 499 ? 10.901 -12.073 -0.052 1.00 68.00 499 VAL A O 1
ATOM 3991 N N . GLY A 1 500 ? 12.774 -10.883 0.258 1.00 67.25 500 GLY A N 1
ATOM 3992 C CA . GLY A 1 500 ? 12.978 -10.566 -1.160 1.00 67.25 500 GLY A CA 1
ATOM 3993 C C . GLY A 1 500 ? 13.376 -11.784 -2.012 1.00 67.25 500 GLY A C 1
ATOM 3994 O O . GLY A 1 500 ? 13.543 -12.894 -1.515 1.00 67.25 500 GLY A O 1
ATOM 3995 N N . ASN A 1 501 ? 13.547 -11.596 -3.324 1.00 81.81 501 ASN A N 1
ATOM 3996 C CA . ASN A 1 501 ? 14.078 -12.655 -4.206 1.00 81.81 501 ASN A CA 1
ATOM 3997 C C . ASN A 1 501 ? 15.607 -12.784 -4.141 1.00 81.81 501 ASN A C 1
ATOM 3999 O O . ASN A 1 501 ? 16.163 -13.769 -4.618 1.00 81.81 501 ASN A O 1
ATOM 4003 N N . VAL A 1 502 ? 16.278 -11.787 -3.567 1.00 78.44 502 VAL A N 1
ATOM 4004 C CA . VAL A 1 502 ? 17.707 -11.790 -3.265 1.00 78.44 502 VAL A CA 1
ATOM 4005 C C . VAL A 1 502 ? 17.886 -11.137 -1.898 1.00 78.44 502 VAL A C 1
ATOM 4007 O O . VAL A 1 502 ? 17.286 -10.091 -1.653 1.00 78.44 502 VAL A O 1
ATOM 4010 N N . VAL A 1 503 ? 18.707 -11.735 -1.039 1.00 76.94 503 VAL A N 1
ATOM 4011 C CA . VAL A 1 503 ? 19.170 -11.155 0.234 1.00 76.94 503 VAL A CA 1
ATOM 4012 C C . VAL A 1 503 ? 20.690 -11.177 0.195 1.00 76.94 503 VAL A C 1
ATOM 4014 O O . VAL A 1 503 ? 21.246 -12.208 -0.164 1.00 76.94 503 VAL A O 1
ATOM 4017 N N . SER A 1 504 ? 21.362 -10.082 0.542 1.00 72.06 504 SER A N 1
ATOM 4018 C CA . SER A 1 504 ? 22.828 -10.023 0.591 1.00 72.06 504 SER A CA 1
ATOM 4019 C C . SER A 1 504 ? 23.281 -9.616 1.986 1.00 72.06 504 SER A C 1
ATOM 4021 O O . SER A 1 504 ? 22.798 -8.618 2.513 1.00 72.06 504 SER A O 1
ATOM 4023 N N . TYR A 1 505 ? 24.236 -10.350 2.546 1.00 62.59 505 TYR A N 1
ATOM 4024 C CA . TYR A 1 505 ? 24.935 -9.997 3.774 1.00 62.59 505 TYR A CA 1
ATOM 4025 C C . TYR A 1 505 ? 26.265 -9.355 3.365 1.00 62.59 505 TYR A C 1
ATOM 4027 O O . TYR A 1 505 ? 27.150 -10.036 2.856 1.00 62.59 505 TYR A O 1
ATOM 4035 N N . VAL A 1 506 ? 26.393 -8.037 3.533 1.00 44.84 506 VAL A N 1
ATOM 4036 C CA . VAL A 1 506 ? 27.642 -7.305 3.267 1.00 44.84 506 VAL A CA 1
ATOM 4037 C C . VAL A 1 506 ? 28.168 -6.780 4.596 1.00 44.84 506 VAL A C 1
ATOM 4039 O O . VAL A 1 506 ? 27.477 -6.027 5.278 1.00 44.84 506 VAL A O 1
ATOM 4042 N N . GLY A 1 507 ? 29.375 -7.196 4.981 1.00 37.94 507 GLY A N 1
ATOM 4043 C CA . GLY A 1 507 ? 30.006 -6.745 6.220 1.00 37.94 507 GLY A CA 1
ATOM 4044 C C . GLY A 1 507 ? 30.427 -5.276 6.143 1.00 37.94 507 GLY A C 1
ATOM 4045 O O . GLY A 1 507 ? 31.264 -4.920 5.316 1.00 37.94 507 GLY A O 1
ATOM 4046 N N . GLY A 1 508 ? 29.870 -4.432 7.016 1.00 33.22 508 GLY A N 1
ATOM 4047 C CA . GLY A 1 508 ? 30.239 -3.016 7.114 1.00 33.22 508 GLY A CA 1
ATOM 4048 C C . GLY A 1 508 ? 29.115 -2.115 7.628 1.00 33.22 508 GLY A C 1
ATOM 4049 O O . GLY A 1 508 ? 28.485 -1.433 6.833 1.00 33.22 508 GLY A O 1
ATOM 4050 N N . GLU A 1 509 ? 28.951 -2.088 8.956 1.00 33.00 509 GLU A N 1
ATOM 4051 C CA . GLU A 1 509 ? 28.149 -1.134 9.754 1.00 33.00 509 GLU A CA 1
ATOM 4052 C C . GLU A 1 509 ? 26.599 -1.166 9.602 1.00 33.00 509 GLU A C 1
ATOM 4054 O O . GLU A 1 509 ? 26.031 -1.187 8.517 1.00 33.00 509 GLU A O 1
ATOM 4059 N N . GLU A 1 510 ? 25.909 -1.153 10.755 1.00 33.75 510 GLU A N 1
ATOM 4060 C CA . GLU A 1 510 ? 24.440 -1.123 10.957 1.00 33.75 510 GLU A CA 1
ATOM 4061 C C . GLU A 1 510 ? 23.577 -2.303 10.439 1.00 33.75 510 GLU A C 1
ATOM 4063 O O . GLU A 1 510 ? 22.624 -2.125 9.684 1.00 33.75 510 GLU A O 1
ATOM 4068 N N . GLU A 1 511 ? 23.859 -3.509 10.947 1.00 35.56 511 GLU A N 1
ATOM 4069 C CA . GLU A 1 511 ? 22.960 -4.465 11.657 1.00 35.56 511 GLU A CA 1
ATOM 4070 C C . GLU A 1 511 ? 21.404 -4.447 11.485 1.00 35.56 511 GLU A C 1
ATOM 4072 O O . GLU A 1 511 ? 20.683 -4.884 12.380 1.00 35.56 511 GLU A O 1
ATOM 4077 N N . LYS A 1 512 ? 20.827 -3.992 10.363 1.00 43.00 512 LYS A N 1
ATOM 4078 C CA . LYS A 1 512 ? 19.357 -3.933 10.158 1.00 43.00 512 LYS A CA 1
ATOM 4079 C C . LYS A 1 512 ? 18.799 -5.014 9.227 1.00 43.00 512 LYS A C 1
ATOM 4081 O O . LYS A 1 512 ? 17.751 -5.578 9.535 1.00 43.00 512 LYS A O 1
ATOM 4086 N N . ASP A 1 513 ? 19.514 -5.384 8.163 1.00 38.50 513 ASP A N 1
ATOM 4087 C CA . ASP A 1 513 ? 19.060 -6.438 7.233 1.00 38.50 513 ASP A CA 1
ATOM 4088 C C . ASP A 1 513 ? 19.427 -7.861 7.697 1.00 38.50 513 ASP A C 1
ATOM 4090 O O . ASP A 1 513 ? 18.698 -8.819 7.428 1.00 38.50 513 ASP A O 1
ATOM 4094 N N . ALA A 1 514 ? 20.497 -8.012 8.488 1.00 38.47 514 ALA A N 1
ATOM 4095 C CA . ALA A 1 514 ? 20.902 -9.298 9.071 1.00 38.47 514 ALA A CA 1
ATOM 4096 C C . ALA A 1 514 ? 19.865 -9.884 10.061 1.00 38.47 514 ALA A C 1
ATOM 4098 O O . ALA A 1 514 ? 19.946 -11.054 10.428 1.00 38.47 514 ALA A O 1
ATOM 4099 N N . ALA A 1 515 ? 18.868 -9.090 10.472 1.00 46.88 515 ALA A N 1
ATOM 4100 C CA . ALA A 1 515 ? 17.829 -9.452 11.438 1.00 46.88 515 ALA A CA 1
ATOM 4101 C C . ALA A 1 515 ? 16.512 -9.975 10.809 1.00 46.88 515 ALA A C 1
ATOM 4103 O O . ALA A 1 515 ? 15.513 -10.124 11.528 1.00 46.88 515 ALA A O 1
ATOM 4104 N N . ILE A 1 516 ? 16.485 -10.210 9.488 1.00 64.38 516 ILE A N 1
ATOM 4105 C CA . ILE A 1 516 ? 15.280 -10.611 8.728 1.00 64.38 516 ILE A CA 1
ATOM 4106 C C . ILE A 1 516 ? 15.198 -12.134 8.509 1.00 64.38 516 ILE A C 1
ATOM 4108 O O . ILE A 1 516 ? 14.101 -12.694 8.569 1.00 64.38 516 ILE A O 1
ATOM 4112 N N . VAL A 1 517 ? 16.336 -12.802 8.284 1.00 76.00 517 VAL A N 1
ATOM 4113 C CA . VAL A 1 517 ? 16.426 -14.253 8.029 1.00 76.00 517 VAL A CA 1
ATOM 4114 C C . VAL A 1 517 ? 17.560 -14.852 8.862 1.00 76.00 517 VAL A C 1
ATOM 4116 O O . VAL A 1 517 ? 18.698 -14.387 8.770 1.00 76.00 517 VAL A O 1
ATOM 4119 N N . LYS A 1 518 ? 17.268 -15.892 9.648 1.00 85.88 518 LYS A N 1
ATOM 4120 C CA . LYS A 1 518 ? 18.245 -16.632 10.463 1.00 85.88 518 LYS A CA 1
ATOM 4121 C C . LYS A 1 518 ? 18.406 -18.055 9.936 1.00 85.88 518 LYS A C 1
ATOM 4123 O O . LYS A 1 518 ? 17.417 -18.764 9.806 1.00 85.88 518 LYS A O 1
ATOM 4128 N N . ASN A 1 519 ? 19.633 -18.514 9.694 1.00 88.56 519 ASN A N 1
ATOM 4129 C CA . ASN A 1 519 ? 19.867 -19.945 9.492 1.00 88.56 519 ASN A CA 1
ATOM 4130 C C . ASN A 1 519 ? 19.933 -20.638 10.863 1.00 88.56 519 ASN A C 1
ATOM 4132 O O . ASN A 1 519 ? 20.896 -20.431 11.599 1.00 88.56 519 ASN A O 1
ATOM 4136 N N . ILE A 1 520 ? 18.904 -21.413 11.217 1.00 90.75 520 ILE A N 1
ATOM 4137 C CA . ILE A 1 520 ? 18.752 -22.002 12.561 1.00 90.75 520 ILE A CA 1
ATOM 4138 C C . ILE A 1 520 ? 19.056 -23.506 12.616 1.00 90.75 520 ILE A C 1
ATOM 4140 O O . ILE A 1 520 ? 19.151 -24.078 13.701 1.00 90.75 520 ILE A O 1
ATOM 4144 N N . GLY A 1 521 ? 19.237 -24.166 11.472 1.00 93.38 521 GLY A N 1
ATOM 4145 C CA . GLY A 1 521 ? 19.491 -25.604 11.416 1.00 93.38 521 GLY A CA 1
ATOM 4146 C C . GLY A 1 521 ? 19.455 -26.153 9.998 1.00 93.38 521 GLY A C 1
ATOM 4147 O O . GLY A 1 521 ? 19.572 -25.413 9.027 1.00 93.38 521 GLY A O 1
ATOM 4148 N N . TRP A 1 522 ? 19.257 -27.459 9.864 1.00 95.81 522 TRP A N 1
ATOM 4149 C CA . TRP A 1 522 ? 19.072 -28.116 8.570 1.00 95.81 522 TRP A CA 1
ATOM 4150 C C . TRP A 1 522 ? 18.148 -29.329 8.687 1.00 95.81 522 TRP A C 1
ATOM 4152 O O . TRP A 1 522 ? 17.959 -29.885 9.770 1.00 95.81 522 TRP A O 1
ATOM 4162 N N . CYS A 1 523 ? 17.593 -29.756 7.555 1.00 96.56 523 CYS A N 1
ATOM 4163 C CA . CYS A 1 523 ? 16.816 -30.984 7.434 1.00 96.56 523 CYS A CA 1
ATOM 4164 C C . CYS A 1 523 ? 17.151 -31.762 6.152 1.00 96.56 523 CYS A C 1
ATOM 4166 O O . CYS A 1 523 ? 17.845 -31.266 5.263 1.00 96.56 523 CYS A O 1
ATOM 4168 N N . VAL A 1 524 ? 16.663 -32.995 6.080 1.00 96.81 524 VAL A N 1
ATOM 4169 C CA . VAL A 1 524 ? 16.631 -33.869 4.906 1.00 96.81 524 VAL A CA 1
ATOM 4170 C C . VAL A 1 524 ? 15.203 -34.388 4.784 1.00 96.81 524 VAL A C 1
ATOM 4172 O O . VAL A 1 524 ? 14.650 -34.890 5.765 1.00 96.81 524 VAL A O 1
ATOM 4175 N N . PHE A 1 525 ? 14.621 -34.275 3.591 1.00 97.69 525 PHE A N 1
ATOM 4176 C CA . PHE A 1 525 ? 13.324 -34.870 3.271 1.00 97.69 525 PHE A CA 1
ATOM 4177 C C . PHE A 1 525 ? 13.536 -36.222 2.586 1.00 97.69 525 PHE A C 1
ATOM 4179 O O . PHE A 1 525 ? 14.242 -36.290 1.578 1.00 97.69 525 PHE A O 1
ATOM 4186 N N . ASP A 1 526 ? 12.936 -37.285 3.122 1.00 93.88 526 ASP A N 1
ATOM 4187 C CA . ASP A 1 526 ? 13.176 -38.664 2.664 1.00 93.88 526 ASP A CA 1
ATOM 4188 C C . ASP A 1 526 ? 12.215 -39.091 1.549 1.00 93.88 526 ASP A C 1
ATOM 4190 O O . ASP A 1 526 ? 12.592 -39.828 0.638 1.00 93.88 526 ASP A O 1
ATOM 4194 N N . ARG A 1 527 ? 10.957 -38.642 1.621 1.00 96.69 527 ARG A N 1
ATOM 4195 C CA . ARG A 1 527 ? 9.911 -38.943 0.636 1.00 96.69 527 ARG A CA 1
ATOM 4196 C C . ARG A 1 527 ? 8.890 -37.814 0.544 1.00 96.69 527 ARG A C 1
ATOM 4198 O O . ARG A 1 527 ? 8.847 -36.925 1.394 1.00 96.69 527 ARG A O 1
ATOM 4205 N N . ILE A 1 528 ? 8.048 -37.891 -0.479 1.00 97.06 528 ILE A N 1
ATOM 4206 C CA . ILE A 1 528 ? 6.995 -36.921 -0.764 1.00 97.06 528 ILE A CA 1
ATOM 4207 C C . ILE A 1 528 ? 5.657 -37.656 -0.749 1.00 97.06 528 ILE A C 1
ATOM 4209 O O . ILE A 1 528 ? 5.513 -38.698 -1.385 1.00 97.06 528 ILE A O 1
ATOM 4213 N N . ILE A 1 529 ? 4.697 -37.116 -0.007 1.00 97.50 529 ILE A N 1
ATOM 4214 C CA . ILE A 1 529 ? 3.289 -37.503 -0.035 1.00 97.50 529 ILE A CA 1
ATOM 4215 C C . ILE A 1 529 ? 2.565 -36.503 -0.931 1.00 97.50 529 ILE A C 1
ATOM 4217 O O . ILE A 1 529 ? 2.822 -35.299 -0.873 1.00 97.50 529 ILE A O 1
ATOM 4221 N N . VAL A 1 530 ? 1.672 -37.007 -1.772 1.00 97.38 530 VAL A N 1
ATOM 4222 C CA . VAL A 1 530 ? 0.849 -36.202 -2.666 1.00 97.38 530 VAL A CA 1
ATOM 4223 C C . VAL A 1 530 ? -0.595 -36.320 -2.202 1.00 97.38 530 VAL A C 1
ATOM 4225 O O . VAL A 1 530 ? -1.150 -37.413 -2.222 1.00 97.38 530 VAL A O 1
ATOM 4228 N N . TYR A 1 531 ? -1.185 -35.197 -1.805 1.00 96.94 531 TYR A N 1
ATOM 4229 C CA . TYR A 1 531 ? -2.585 -35.116 -1.402 1.00 96.94 531 TYR A CA 1
ATOM 4230 C C . TYR A 1 531 ? -3.401 -34.560 -2.567 1.00 96.94 531 TYR A C 1
ATOM 4232 O O . TYR A 1 531 ? -3.130 -33.447 -3.034 1.00 96.94 531 TYR A O 1
ATOM 4240 N N . GLU A 1 532 ? -4.375 -35.330 -3.046 1.00 95.12 532 GLU A N 1
ATOM 4241 C CA . GLU A 1 532 ? -5.272 -34.951 -4.153 1.00 95.12 532 GLU A CA 1
ATOM 4242 C C . GLU A 1 532 ? -6.721 -34.727 -3.682 1.00 95.12 532 GLU A C 1
ATOM 4244 O O . GLU A 1 532 ? -7.557 -34.236 -4.439 1.00 95.12 532 GLU A O 1
ATOM 4249 N N . ASP A 1 533 ? -6.988 -34.994 -2.404 1.00 93.75 533 ASP A N 1
ATOM 4250 C CA . ASP A 1 533 ? -8.270 -34.830 -1.729 1.00 93.75 533 ASP A CA 1
ATOM 4251 C C . ASP A 1 533 ? -8.087 -34.300 -0.288 1.00 93.75 533 ASP A C 1
ATOM 4253 O O . ASP A 1 533 ? -6.978 -34.257 0.253 1.00 93.75 533 ASP A O 1
ATOM 4257 N N . ARG A 1 534 ? -9.197 -33.883 0.337 1.00 94.19 534 ARG A N 1
ATOM 4258 C CA . ARG A 1 534 ? -9.205 -33.382 1.720 1.00 94.19 534 ARG A CA 1
ATOM 4259 C C . ARG A 1 534 ? -8.853 -34.461 2.736 1.00 94.19 534 ARG A C 1
ATOM 4261 O O . ARG A 1 534 ? -8.140 -34.167 3.686 1.00 94.19 534 ARG A O 1
ATOM 4268 N N . GLU A 1 535 ? -9.441 -35.644 2.599 1.00 95.44 535 GLU A N 1
ATOM 4269 C CA . GLU A 1 535 ? -9.459 -36.673 3.639 1.00 95.44 535 GLU A CA 1
ATOM 4270 C C . GLU A 1 535 ? -8.046 -37.202 3.883 1.00 95.44 535 GLU A C 1
ATOM 4272 O O . GLU A 1 535 ? -7.601 -37.272 5.028 1.00 95.44 535 GLU A O 1
ATOM 4277 N N . THR A 1 536 ? -7.288 -37.445 2.809 1.00 95.62 536 THR A N 1
ATOM 4278 C CA . THR A 1 536 ? -5.874 -37.816 2.911 1.00 95.62 536 THR A CA 1
ATOM 4279 C C . THR A 1 536 ? -5.021 -36.701 3.518 1.00 95.62 536 THR A C 1
ATOM 4281 O O . THR A 1 536 ? -4.172 -36.999 4.355 1.00 95.62 536 THR A O 1
ATOM 4284 N N . PHE A 1 537 ? -5.264 -35.427 3.181 1.00 96.69 537 PHE A N 1
ATOM 4285 C CA . PHE A 1 537 ? -4.557 -34.300 3.806 1.00 96.69 537 PHE A CA 1
ATOM 4286 C C . PHE A 1 537 ? -4.871 -34.188 5.304 1.00 96.69 537 PHE A C 1
ATOM 4288 O O . PHE A 1 537 ? -3.968 -34.247 6.128 1.00 96.69 537 PHE A O 1
ATOM 4295 N N . GLU A 1 538 ? -6.147 -34.075 5.678 1.00 94.94 538 GLU A N 1
ATOM 4296 C CA . GLU A 1 538 ? -6.564 -33.883 7.075 1.00 94.94 538 GLU A CA 1
ATOM 4297 C C . GLU A 1 538 ? -6.220 -35.092 7.969 1.00 94.94 538 GLU A C 1
ATOM 4299 O O . GLU A 1 538 ? -5.985 -34.913 9.164 1.00 94.94 538 GLU A O 1
ATOM 4304 N N . SER A 1 539 ? -6.081 -36.303 7.406 1.00 95.94 539 SER A N 1
ATOM 4305 C CA . SER A 1 539 ? -5.602 -37.482 8.148 1.00 95.94 539 SER A CA 1
ATOM 4306 C C . SER A 1 539 ? -4.180 -37.326 8.712 1.00 95.94 539 SER A C 1
ATOM 4308 O O . SER A 1 539 ? -3.874 -37.886 9.766 1.00 95.94 539 SER A O 1
ATOM 4310 N N . ASP A 1 540 ? -3.341 -36.505 8.069 1.00 97.25 540 ASP A N 1
ATOM 4311 C CA . ASP A 1 540 ? -1.972 -36.202 8.493 1.00 97.25 540 ASP A CA 1
ATOM 4312 C C . ASP A 1 540 ? -1.860 -34.881 9.294 1.00 97.25 540 ASP A C 1
ATOM 4314 O O . ASP A 1 540 ? -0.743 -34.423 9.571 1.00 97.25 540 ASP A O 1
ATOM 4318 N N . GLU A 1 541 ? -2.977 -34.286 9.754 1.00 95.56 541 GLU A N 1
ATOM 4319 C CA . GLU A 1 541 ? -2.976 -32.996 10.474 1.00 95.56 541 GLU A CA 1
ATOM 4320 C C . GLU A 1 541 ? -2.034 -32.993 11.687 1.00 95.56 541 GLU A C 1
ATOM 4322 O O . GLU A 1 541 ? -1.293 -32.027 11.890 1.00 95.56 541 GLU A O 1
ATOM 4327 N N . GLY A 1 542 ? -1.973 -34.090 12.449 1.00 93.56 542 GLY A N 1
ATOM 4328 C CA . GLY A 1 542 ? -1.058 -34.228 13.588 1.00 93.56 542 GLY A CA 1
ATOM 4329 C C . GLY A 1 542 ? 0.431 -34.240 13.209 1.00 93.56 542 GLY A C 1
ATOM 4330 O O . GLY A 1 542 ? 1.270 -33.883 14.032 1.00 93.56 542 GLY A O 1
ATOM 4331 N N . GLN A 1 543 ? 0.768 -34.612 11.970 1.00 97.00 543 GLN A N 1
ATOM 4332 C CA . GLN A 1 543 ? 2.141 -34.684 11.459 1.00 97.00 543 GLN A CA 1
ATOM 4333 C C . GLN A 1 543 ? 2.591 -33.374 10.801 1.00 97.00 543 GLN A C 1
ATOM 4335 O O . GLN A 1 543 ? 3.740 -32.946 10.963 1.00 97.00 543 GLN A O 1
ATOM 4340 N N . HIS A 1 544 ? 1.699 -32.716 10.052 1.00 95.88 544 HIS A N 1
ATOM 4341 C CA . HIS A 1 544 ? 2.010 -31.444 9.399 1.00 95.88 544 HIS A CA 1
ATOM 4342 C C . HIS A 1 544 ? 1.584 -30.196 10.184 1.00 95.88 544 HIS A C 1
ATOM 4344 O O . HIS A 1 544 ? 2.015 -29.095 9.832 1.00 95.88 544 HIS A O 1
ATOM 4350 N N . MET A 1 545 ? 0.792 -30.335 11.247 1.00 94.75 545 MET A N 1
ATOM 4351 C CA . MET A 1 545 ? 0.310 -29.245 12.108 1.00 94.75 545 MET A CA 1
ATOM 4352 C C . MET A 1 545 ? -0.429 -28.124 11.349 1.00 94.75 545 MET A C 1
ATOM 4354 O O . MET A 1 545 ? -0.361 -26.954 11.729 1.00 94.75 545 MET A O 1
ATOM 4358 N N . VAL A 1 546 ? -1.115 -28.459 10.249 1.00 91.38 546 VAL A N 1
ATOM 4359 C CA . VAL A 1 546 ? -1.889 -27.484 9.457 1.00 91.38 546 VAL A CA 1
ATOM 4360 C C . VAL A 1 546 ? -3.360 -27.704 9.734 1.00 91.38 546 VAL A C 1
ATOM 4362 O O . VAL A 1 546 ? -3.995 -28.493 9.046 1.00 91.38 546 VAL A O 1
ATOM 4365 N N . LEU A 1 547 ? -3.872 -26.974 10.725 1.00 87.00 547 LEU A N 1
ATOM 4366 C CA . LEU A 1 547 ? -5.287 -26.990 11.082 1.00 87.00 547 LEU A CA 1
ATOM 4367 C C . LEU A 1 547 ? -6.159 -26.738 9.845 1.00 87.00 547 LEU A C 1
ATOM 4369 O O . LEU A 1 547 ? -5.888 -25.790 9.091 1.00 87.00 547 LEU A O 1
ATOM 4373 N N . LYS A 1 548 ? -7.223 -27.530 9.695 1.00 84.56 548 LYS A N 1
ATOM 4374 C CA . LYS A 1 548 ? -8.321 -27.359 8.726 1.00 84.56 548 LYS A CA 1
ATOM 4375 C C . LYS A 1 548 ? -8.635 -25.894 8.379 1.00 84.56 548 LYS A C 1
ATOM 4377 O O . LYS A 1 548 ? -8.558 -25.498 7.217 1.00 84.56 548 LYS A O 1
ATOM 4382 N N . ASP A 1 549 ? -8.930 -25.069 9.387 1.00 79.19 549 ASP A N 1
ATOM 4383 C CA . ASP A 1 549 ? -9.416 -23.690 9.197 1.00 79.19 549 ASP A CA 1
ATOM 4384 C C . ASP A 1 549 ? -8.292 -22.662 8.931 1.00 79.19 549 ASP A C 1
ATOM 4386 O O . ASP A 1 549 ? -8.531 -21.462 8.763 1.00 79.19 549 ASP A O 1
ATOM 4390 N N . SER A 1 550 ? -7.034 -23.110 8.869 1.00 84.44 550 SER A N 1
ATOM 4391 C CA . SER A 1 550 ? -5.883 -22.236 8.652 1.00 84.44 550 SER A CA 1
ATOM 4392 C C . SER A 1 550 ? -5.783 -21.711 7.212 1.00 84.44 550 SER A C 1
ATOM 4394 O O . SER A 1 550 ? -6.292 -22.275 6.240 1.00 84.44 550 SER A O 1
ATOM 4396 N N . GLY A 1 551 ? -4.995 -20.645 7.032 1.00 79.75 551 GLY A N 1
ATOM 4397 C CA . GLY A 1 551 ? -4.662 -20.120 5.703 1.00 79.75 551 GLY A CA 1
ATOM 4398 C C . GLY A 1 551 ? -4.015 -21.149 4.760 1.00 79.75 551 GLY A C 1
ATOM 4399 O O . GLY A 1 551 ? -4.099 -20.969 3.543 1.00 79.75 551 GLY A O 1
ATOM 4400 N N . TYR A 1 552 ? -3.443 -22.230 5.298 1.00 81.56 552 TYR A N 1
ATOM 4401 C CA . TYR A 1 552 ? -2.748 -23.294 4.570 1.00 81.56 552 TYR A CA 1
ATOM 4402 C C . TYR A 1 552 ? -3.558 -24.602 4.430 1.00 81.56 552 TYR A C 1
ATOM 4404 O O . TYR A 1 552 ? -3.109 -25.485 3.704 1.00 81.56 552 TYR A O 1
ATOM 4412 N N . GLY A 1 553 ? -4.726 -24.722 5.075 1.00 87.12 553 GLY A N 1
ATOM 4413 C CA . GLY A 1 553 ? -5.571 -25.923 5.042 1.00 87.12 553 GLY A CA 1
ATOM 4414 C C . GLY A 1 553 ? -6.251 -26.195 3.692 1.00 87.12 553 GLY A C 1
ATOM 4415 O O . GLY A 1 553 ? -6.246 -25.346 2.785 1.00 87.12 553 GLY A O 1
ATOM 4416 N N . TRP A 1 554 ? -6.845 -27.389 3.564 1.00 91.31 554 TRP A N 1
ATOM 4417 C CA . TRP A 1 554 ? -7.517 -27.851 2.346 1.00 91.31 554 TRP A CA 1
ATOM 4418 C C . TRP A 1 554 ? -8.856 -27.137 2.105 1.00 91.31 554 TRP A C 1
ATOM 4420 O O . TRP A 1 554 ? -9.755 -27.131 2.949 1.00 91.31 554 TRP A O 1
ATOM 4430 N N . LYS A 1 555 ? -9.021 -26.557 0.912 1.00 90.06 555 LYS A N 1
ATOM 4431 C CA . LYS A 1 555 ? -10.203 -25.772 0.531 1.00 90.06 555 LYS A CA 1
ATOM 4432 C C . LYS A 1 555 ? -10.852 -26.394 -0.695 1.00 90.06 555 LYS A C 1
ATOM 4434 O O . LYS A 1 555 ? -10.255 -26.368 -1.770 1.00 90.06 555 LYS A O 1
ATOM 4439 N N . ASP A 1 556 ? -12.067 -26.913 -0.552 1.00 84.06 556 ASP A N 1
ATOM 4440 C CA . ASP A 1 556 ? -12.796 -27.530 -1.668 1.00 84.06 556 ASP A CA 1
ATOM 4441 C C . ASP A 1 556 ? -12.947 -26.559 -2.839 1.00 84.06 556 ASP A C 1
ATOM 4443 O O . ASP A 1 556 ? -13.080 -25.349 -2.652 1.00 84.06 556 ASP A O 1
ATOM 4447 N N . GLY A 1 557 ? -12.867 -27.083 -4.062 1.00 84.12 557 GLY A N 1
ATOM 4448 C CA . GLY A 1 557 ? -12.923 -26.288 -5.294 1.00 84.12 557 GLY A CA 1
ATOM 4449 C C . GLY A 1 557 ? -11.713 -25.371 -5.546 1.00 84.12 557 GLY A C 1
ATOM 4450 O O . GLY A 1 557 ? -11.542 -24.899 -6.669 1.00 84.12 557 GLY A O 1
ATOM 4451 N N . HIS A 1 558 ? -10.844 -25.145 -4.554 1.00 84.56 558 HIS A N 1
ATOM 4452 C CA . HIS A 1 558 ? -9.676 -24.265 -4.654 1.00 84.56 558 HIS A CA 1
ATOM 4453 C C . HIS A 1 558 ? -8.348 -25.028 -4.585 1.00 84.56 558 HIS A C 1
ATOM 4455 O O . HIS A 1 558 ? -7.467 -24.824 -5.424 1.00 84.56 558 HIS A O 1
ATOM 4461 N N . THR A 1 559 ? -8.192 -25.909 -3.599 1.00 87.31 559 THR A N 1
ATOM 4462 C CA . THR A 1 559 ? -7.038 -26.797 -3.474 1.00 87.31 559 THR A CA 1
ATOM 4463 C C . THR A 1 559 ? -7.237 -27.980 -4.415 1.00 87.31 559 THR A C 1
ATOM 4465 O O . THR A 1 559 ? -8.137 -28.786 -4.221 1.00 87.31 559 THR A O 1
ATOM 4468 N N . LYS A 1 560 ? -6.404 -28.066 -5.458 1.00 90.25 560 LYS A N 1
ATOM 4469 C CA . LYS A 1 560 ? -6.381 -29.214 -6.383 1.00 90.25 560 LYS A CA 1
ATOM 4470 C C . LYS A 1 560 ? -5.391 -30.301 -5.965 1.00 90.25 560 LYS A C 1
ATOM 4472 O O . LYS A 1 560 ? -5.559 -31.449 -6.347 1.00 90.25 560 LYS A O 1
ATOM 4477 N N . LYS A 1 561 ? -4.305 -29.902 -5.296 1.00 93.94 561 LYS A N 1
ATOM 4478 C CA . LYS A 1 561 ? -3.155 -30.751 -4.972 1.00 93.94 561 LYS A CA 1
ATOM 4479 C C . LYS A 1 561 ? -2.285 -30.073 -3.915 1.00 93.94 561 LYS A C 1
ATOM 4481 O O . LYS A 1 561 ? -2.051 -28.866 -4.018 1.00 93.94 561 LYS A O 1
ATOM 4486 N N . LEU A 1 562 ? -1.781 -30.830 -2.946 1.00 95.69 562 LEU A N 1
ATOM 4487 C CA . LEU A 1 562 ? -0.744 -30.404 -1.996 1.00 95.69 562 LEU A CA 1
ATOM 4488 C C . LEU A 1 562 ? 0.355 -31.467 -1.900 1.00 95.69 562 LEU A C 1
ATOM 4490 O O . LEU A 1 562 ? 0.133 -32.637 -2.201 1.00 95.69 562 LEU A O 1
ATOM 4494 N N . TYR A 1 563 ? 1.540 -31.046 -1.465 1.00 97.38 563 TYR A N 1
ATOM 4495 C CA . TYR A 1 563 ? 2.722 -31.893 -1.335 1.00 97.38 563 TYR A CA 1
ATOM 4496 C C . TYR A 1 563 ? 3.210 -31.870 0.115 1.00 97.38 563 TYR A C 1
ATOM 4498 O O . TYR A 1 563 ? 3.496 -30.801 0.659 1.00 97.38 563 TYR A O 1
ATOM 4506 N N . GLY A 1 564 ? 3.285 -33.048 0.733 1.00 97.56 564 GLY A N 1
ATOM 4507 C CA . GLY A 1 564 ? 3.846 -33.285 2.060 1.00 97.56 564 GLY A CA 1
ATOM 4508 C C . GLY A 1 564 ? 5.272 -33.814 1.957 1.00 97.56 564 GLY A C 1
ATOM 4509 O O . GLY A 1 564 ? 5.483 -34.972 1.614 1.00 97.56 564 GLY A O 1
ATOM 4510 N N . TRP A 1 565 ? 6.265 -32.985 2.249 1.00 98.00 565 TRP A N 1
ATOM 4511 C CA . TRP A 1 565 ? 7.673 -33.364 2.278 1.00 98.00 565 TRP A CA 1
ATOM 4512 C C . TRP A 1 565 ? 7.979 -33.976 3.652 1.00 98.00 565 TRP A C 1
ATOM 4514 O O . TRP A 1 565 ? 7.989 -33.278 4.667 1.00 98.00 565 TRP A O 1
ATOM 4524 N N . VAL A 1 566 ? 8.182 -35.293 3.702 1.00 98.00 566 VAL A N 1
ATOM 4525 C CA . VAL A 1 566 ? 8.367 -36.037 4.958 1.00 98.00 566 VAL A CA 1
ATOM 4526 C C . VAL A 1 566 ? 9.792 -35.841 5.466 1.00 98.00 566 VAL A C 1
ATOM 4528 O O . VAL A 1 566 ? 10.752 -36.185 4.773 1.00 98.00 566 VAL A O 1
ATOM 4531 N N . VAL A 1 567 ? 9.932 -35.294 6.672 1.00 97.00 567 VAL A N 1
ATOM 4532 C CA . VAL A 1 567 ? 11.220 -35.033 7.325 1.00 97.00 567 VAL A CA 1
ATOM 4533 C C . VAL A 1 567 ? 11.827 -36.359 7.784 1.00 97.00 567 VAL A C 1
ATOM 4535 O O . VAL A 1 567 ? 11.230 -37.074 8.583 1.00 97.00 567 VAL A O 1
ATOM 4538 N N . GLY A 1 568 ? 13.019 -36.683 7.283 1.00 95.81 568 GLY A N 1
ATOM 4539 C CA . GLY A 1 568 ? 13.772 -37.875 7.678 1.00 95.81 568 GLY A CA 1
ATOM 4540 C C . GLY A 1 568 ? 14.789 -37.605 8.780 1.00 95.81 568 GLY A C 1
ATOM 4541 O O . GLY A 1 568 ? 14.861 -38.315 9.780 1.00 95.81 568 GLY A O 1
ATOM 4542 N N . LYS A 1 569 ? 15.590 -36.547 8.604 1.00 93.81 569 LYS A N 1
ATOM 4543 C CA . LYS A 1 569 ? 16.591 -36.092 9.581 1.00 93.81 569 LYS A CA 1
ATOM 4544 C C . LYS A 1 569 ? 16.546 -34.579 9.703 1.00 93.81 569 LYS A C 1
ATOM 4546 O O . LYS A 1 569 ? 16.454 -33.891 8.690 1.00 93.81 569 LYS A O 1
ATOM 4551 N N . CYS A 1 570 ? 16.684 -34.057 10.913 1.00 94.38 570 CYS A N 1
ATOM 4552 C CA . CYS A 1 570 ? 16.812 -32.629 11.179 1.00 94.38 570 CYS A CA 1
ATOM 4553 C C . CYS A 1 570 ? 17.762 -32.370 12.353 1.00 94.38 570 CYS A C 1
ATOM 4555 O O . CYS A 1 570 ? 18.059 -33.272 13.134 1.00 94.38 570 CYS A O 1
ATOM 4557 N N . MET A 1 571 ? 18.275 -31.144 12.441 1.00 91.69 571 MET A N 1
ATOM 4558 C CA . MET A 1 571 ? 19.156 -30.687 13.518 1.00 91.69 571 MET A CA 1
ATOM 4559 C C . MET A 1 571 ? 19.083 -29.161 13.621 1.00 91.69 571 MET A C 1
ATOM 4561 O O . MET A 1 571 ? 19.302 -28.471 12.621 1.00 91.69 571 MET A O 1
ATOM 4565 N N . ARG A 1 572 ? 18.832 -28.628 14.821 1.00 90.94 572 ARG A N 1
ATOM 4566 C CA . ARG A 1 572 ? 19.031 -27.205 15.137 1.00 90.94 572 ARG A CA 1
ATOM 4567 C C . ARG A 1 572 ? 20.499 -26.950 15.479 1.00 90.94 572 ARG A C 1
ATOM 4569 O O . ARG A 1 572 ? 21.162 -27.798 16.067 1.00 90.94 572 ARG A O 1
ATOM 4576 N N . TYR A 1 573 ? 21.022 -25.777 15.128 1.00 84.44 573 TYR A N 1
ATOM 4577 C CA . TYR A 1 573 ? 22.419 -25.430 15.424 1.00 84.44 573 TYR A CA 1
ATOM 4578 C C . TYR A 1 573 ? 22.702 -25.102 16.891 1.00 84.44 573 TYR A C 1
ATOM 4580 O O . TYR A 1 573 ? 23.865 -25.125 17.293 1.00 84.44 573 TYR A O 1
ATOM 4588 N N . GLU A 1 574 ? 21.660 -24.808 17.664 1.00 72.94 574 GLU A N 1
ATOM 4589 C CA . GLU A 1 574 ? 21.728 -24.513 19.098 1.00 72.94 574 GLU A CA 1
ATOM 4590 C C . GLU A 1 574 ? 21.811 -25.796 19.948 1.00 72.94 574 GLU A C 1
ATOM 4592 O O . GLU A 1 574 ? 22.424 -25.777 21.011 1.00 72.94 574 GLU A O 1
ATOM 4597 N N . ASP A 1 575 ? 21.319 -26.933 19.440 1.00 64.31 575 ASP A N 1
ATOM 4598 C CA . ASP A 1 575 ? 21.245 -28.221 20.155 1.00 64.31 575 ASP A CA 1
ATOM 4599 C C . ASP A 1 575 ? 22.570 -29.018 20.106 1.00 64.31 575 ASP A C 1
ATOM 4601 O O . ASP A 1 575 ? 22.587 -30.251 20.111 1.00 64.31 575 ASP A O 1
ATOM 4605 N N . LYS A 1 576 ? 23.715 -28.332 20.001 1.00 53.78 576 LYS A N 1
ATOM 4606 C CA . LYS A 1 576 ? 25.025 -28.991 19.938 1.00 53.78 576 LYS A CA 1
ATOM 4607 C C . LYS A 1 576 ? 25.475 -29.469 21.313 1.00 53.78 576 LYS A C 1
ATOM 4609 O O . LYS A 1 576 ? 25.939 -28.674 22.127 1.00 53.78 576 LYS A O 1
ATOM 4614 N N . GLU A 1 577 ? 25.487 -30.786 21.504 1.00 45.31 577 GLU A N 1
ATOM 4615 C CA . GLU A 1 577 ? 26.416 -31.404 22.451 1.00 45.31 577 GLU A CA 1
ATOM 4616 C C . GLU A 1 577 ? 27.868 -31.031 22.090 1.00 45.31 577 GLU A C 1
ATOM 4618 O O . GLU A 1 577 ? 28.230 -30.908 20.911 1.00 45.31 577 GLU A O 1
ATOM 4623 N N . GLU A 1 578 ? 28.709 -30.858 23.114 1.00 36.53 578 GLU A N 1
ATOM 4624 C CA . GLU A 1 578 ? 30.119 -30.466 23.006 1.00 36.53 578 GLU A CA 1
ATOM 4625 C C . GLU A 1 578 ? 30.975 -31.549 22.311 1.00 36.53 578 GLU A C 1
ATOM 4627 O O . GLU A 1 578 ? 31.741 -32.268 22.950 1.00 36.53 578 GLU A O 1
ATOM 4632 N N . GLY A 1 579 ? 30.868 -31.690 20.984 1.00 43.59 579 GLY A N 1
ATOM 4633 C CA . GLY A 1 579 ? 31.624 -32.733 20.280 1.00 43.59 579 GLY A CA 1
ATOM 4634 C C . GLY A 1 579 ? 31.610 -32.761 18.750 1.00 43.59 579 GLY A C 1
ATOM 4635 O O . GLY A 1 579 ? 32.539 -33.331 18.180 1.00 43.59 579 GLY A O 1
ATOM 4636 N N . SER A 1 580 ? 30.636 -32.160 18.049 1.00 39.88 580 SER A N 1
ATOM 4637 C CA . SER A 1 580 ? 30.566 -32.268 16.575 1.00 39.88 580 SER A CA 1
ATOM 4638 C C . SER A 1 580 ? 30.401 -30.929 15.836 1.00 39.88 580 SER A C 1
ATOM 4640 O O . SER A 1 580 ? 29.480 -30.161 16.096 1.00 39.88 580 SER A O 1
ATOM 4642 N N . CYS A 1 581 ? 31.323 -30.687 14.889 1.00 35.56 581 CYS A N 1
ATOM 4643 C CA . CYS A 1 581 ? 31.449 -29.524 13.992 1.00 35.56 581 CYS A CA 1
ATOM 4644 C C . CYS A 1 581 ? 31.422 -28.133 14.656 1.00 35.56 581 CYS A C 1
ATOM 4646 O O . CYS A 1 581 ? 30.440 -27.705 15.268 1.00 35.56 581 CYS A O 1
ATOM 4648 N N . LYS A 1 582 ? 32.490 -27.349 14.479 1.00 35.09 582 LYS A N 1
ATOM 4649 C CA . LYS A 1 582 ? 32.591 -26.016 15.099 1.00 35.09 582 LYS A CA 1
ATOM 4650 C C . LYS A 1 582 ? 31.639 -25.020 14.410 1.00 35.09 582 LYS A C 1
ATOM 4652 O O . LYS A 1 582 ? 31.324 -25.188 13.230 1.00 35.09 582 LYS A O 1
ATOM 4657 N N . PRO A 1 583 ? 31.170 -23.960 15.099 1.00 37.09 583 PRO A N 1
ATOM 4658 C CA . PRO A 1 583 ? 30.594 -22.796 14.426 1.00 37.09 583 PRO A CA 1
ATOM 4659 C C . PRO A 1 583 ? 31.702 -22.149 13.576 1.00 37.09 583 PRO A C 1
ATOM 4661 O O . PRO A 1 583 ? 32.565 -21.451 14.100 1.00 37.09 583 PRO A O 1
ATOM 4664 N N . GLY A 1 584 ? 31.746 -22.493 12.286 1.00 41.66 584 GLY A N 1
ATOM 4665 C CA . GLY A 1 584 ? 32.858 -22.169 11.384 1.00 41.66 584 GLY A CA 1
ATOM 4666 C C . GLY A 1 584 ? 32.977 -23.080 10.154 1.00 41.66 584 GLY A C 1
ATOM 4667 O O . GLY A 1 584 ? 33.558 -22.664 9.160 1.00 41.66 584 GLY A O 1
ATOM 4668 N N . ASP A 1 585 ? 32.378 -24.279 10.171 1.00 46.22 585 ASP A N 1
ATOM 4669 C CA . ASP A 1 585 ? 32.449 -25.232 9.040 1.00 46.22 585 ASP A CA 1
ATOM 4670 C C . ASP A 1 585 ? 31.523 -24.870 7.852 1.00 46.22 585 ASP A C 1
ATOM 4672 O O . ASP A 1 585 ? 31.541 -25.516 6.801 1.00 46.22 585 ASP A O 1
ATOM 4676 N N . ILE A 1 586 ? 30.699 -23.830 8.001 1.00 52.25 586 ILE A N 1
ATOM 4677 C CA . ILE A 1 586 ? 29.919 -23.214 6.923 1.00 52.25 586 ILE A CA 1
ATOM 4678 C C . ILE A 1 586 ? 30.413 -21.765 6.821 1.00 52.25 586 ILE A C 1
ATOM 4680 O O . ILE A 1 586 ? 30.334 -21.057 7.829 1.00 52.25 586 ILE A O 1
ATOM 4684 N N . PRO A 1 587 ? 30.918 -21.307 5.657 1.00 57.19 587 PRO A N 1
ATOM 4685 C CA . PRO A 1 587 ? 31.267 -19.901 5.482 1.00 57.19 587 PRO A CA 1
ATOM 4686 C C . PRO A 1 587 ? 30.037 -19.018 5.738 1.00 57.19 587 PRO A C 1
ATOM 4688 O O . PRO A 1 587 ? 28.910 -19.490 5.545 1.00 57.19 587 PRO A O 1
ATOM 4691 N N . PRO A 1 588 ? 30.203 -17.741 6.123 1.00 66.56 588 PRO A N 1
ATOM 4692 C CA . PRO A 1 588 ? 29.070 -16.828 6.180 1.00 66.56 588 PRO A CA 1
ATOM 4693 C C . PRO A 1 588 ? 28.341 -16.837 4.829 1.00 66.56 588 PRO A C 1
ATOM 4695 O O . PRO A 1 588 ? 28.959 -16.766 3.761 1.00 66.56 588 PRO A O 1
ATOM 4698 N N . ILE A 1 589 ? 27.015 -16.988 4.879 1.00 77.75 589 ILE A N 1
ATOM 4699 C CA . ILE A 1 589 ? 26.167 -16.897 3.690 1.00 77.75 589 ILE A CA 1
ATOM 4700 C C . ILE A 1 589 ? 26.255 -15.446 3.226 1.00 77.75 589 ILE A C 1
ATOM 4702 O O . ILE A 1 589 ? 25.689 -14.562 3.861 1.00 77.75 589 ILE A O 1
ATOM 4706 N N . SER A 1 590 ? 26.970 -15.195 2.133 1.00 78.62 590 SER A N 1
ATOM 4707 C CA . SER A 1 590 ? 27.115 -13.855 1.565 1.00 78.62 590 SER A CA 1
ATOM 4708 C C . SER A 1 590 ? 25.829 -13.422 0.865 1.00 78.62 590 SER A C 1
ATOM 4710 O O . SER A 1 590 ? 25.493 -12.236 0.837 1.00 78.62 590 SER A O 1
ATOM 4712 N N . ARG A 1 591 ? 25.069 -14.378 0.307 1.00 82.88 591 ARG A N 1
ATOM 4713 C CA . ARG A 1 591 ? 23.846 -14.083 -0.442 1.00 82.88 591 ARG A CA 1
ATOM 4714 C C . ARG A 1 591 ? 22.880 -15.268 -0.532 1.00 82.88 591 ARG A C 1
ATOM 4716 O O . ARG A 1 591 ? 23.275 -16.406 -0.757 1.00 82.88 591 ARG A O 1
ATOM 4723 N N . LEU A 1 592 ? 21.587 -14.972 -0.427 1.00 86.88 592 LEU A N 1
ATOM 4724 C CA . LEU A 1 592 ? 20.473 -15.870 -0.736 1.00 86.88 592 LEU A CA 1
ATOM 4725 C C . LEU A 1 592 ? 19.867 -15.464 -2.085 1.00 86.88 592 LEU A C 1
ATOM 4727 O O . LEU A 1 592 ? 19.633 -14.275 -2.316 1.00 86.88 592 LEU A O 1
ATOM 4731 N N . VAL A 1 593 ? 19.552 -16.424 -2.958 1.00 87.31 593 VAL A N 1
ATOM 4732 C CA . VAL A 1 593 ? 18.823 -16.174 -4.217 1.00 87.31 593 VAL A CA 1
ATOM 4733 C C . VAL A 1 593 ? 17.632 -17.118 -4.316 1.00 87.31 593 VAL A C 1
ATOM 4735 O O . VAL A 1 593 ? 17.805 -18.331 -4.358 1.00 87.31 593 VAL A O 1
ATOM 4738 N N . ARG A 1 594 ? 16.408 -16.587 -4.369 1.00 90.50 594 ARG A N 1
ATOM 4739 C CA . ARG A 1 594 ? 15.195 -17.407 -4.485 1.00 90.50 594 ARG A CA 1
ATOM 4740 C C . ARG A 1 594 ? 15.219 -18.175 -5.805 1.00 90.50 594 ARG A C 1
ATOM 4742 O O . ARG A 1 594 ? 15.396 -17.570 -6.865 1.00 90.50 594 ARG A O 1
ATOM 4749 N N . ARG A 1 595 ? 15.037 -19.495 -5.731 1.00 92.19 595 ARG A N 1
ATOM 4750 C CA . ARG A 1 595 ? 14.976 -20.387 -6.896 1.00 92.19 595 ARG A CA 1
ATOM 4751 C C . ARG A 1 595 ? 13.633 -21.073 -7.068 1.00 92.19 595 ARG A C 1
ATOM 4753 O O . ARG A 1 595 ? 13.272 -21.280 -8.210 1.00 92.19 595 ARG A O 1
ATOM 4760 N N . LEU A 1 596 ? 12.858 -21.364 -6.024 1.00 90.56 596 LEU A N 1
ATOM 4761 C CA . LEU A 1 596 ? 11.479 -21.850 -6.194 1.00 90.56 596 LEU A CA 1
ATOM 4762 C C . LEU A 1 596 ? 10.654 -21.566 -4.944 1.00 90.56 596 LEU A C 1
ATOM 4764 O O . LEU A 1 596 ? 10.824 -22.239 -3.932 1.00 90.56 596 LEU A O 1
ATOM 4768 N N . ARG A 1 597 ? 9.742 -20.586 -5.013 1.00 88.62 597 ARG A N 1
ATOM 4769 C CA . ARG A 1 597 ? 8.871 -20.201 -3.884 1.00 88.62 597 ARG A CA 1
ATOM 4770 C C . ARG A 1 597 ? 9.714 -20.014 -2.609 1.00 88.62 597 ARG A C 1
ATOM 4772 O O . ARG A 1 597 ? 10.469 -19.054 -2.597 1.00 88.62 597 ARG A O 1
ATOM 4779 N N . SER A 1 598 ? 9.651 -20.851 -1.571 1.00 91.62 598 SER A N 1
ATOM 4780 C CA . SER A 1 598 ? 10.493 -20.685 -0.364 1.00 91.62 598 SER A CA 1
ATOM 4781 C C . SER A 1 598 ? 11.888 -21.330 -0.435 1.00 91.62 598 SER A C 1
ATOM 4783 O O . SER A 1 598 ? 12.637 -21.233 0.530 1.00 91.62 598 SER A O 1
ATOM 4785 N N . LEU A 1 599 ? 12.277 -21.964 -1.545 1.00 94.25 599 LEU A N 1
ATOM 4786 C CA . LEU A 1 599 ? 13.630 -22.493 -1.745 1.00 94.25 599 LEU A CA 1
ATOM 4787 C C . LEU A 1 599 ? 14.580 -21.405 -2.264 1.00 94.25 599 LEU A C 1
ATOM 4789 O O . LEU A 1 599 ? 14.319 -20.768 -3.294 1.00 94.25 599 LEU A O 1
ATOM 4793 N N . PHE A 1 600 ? 15.708 -21.239 -1.575 1.00 93.12 600 PHE A N 1
ATOM 4794 C CA . PHE A 1 600 ? 16.787 -20.305 -1.895 1.00 93.12 600 PHE A CA 1
ATOM 4795 C C . PHE A 1 600 ? 18.094 -21.048 -2.168 1.00 93.12 600 PHE A C 1
ATOM 4797 O O . PHE A 1 600 ? 18.498 -21.898 -1.384 1.00 93.12 600 PHE A O 1
ATOM 4804 N N . GLU A 1 601 ? 18.784 -20.685 -3.244 1.00 93.00 601 GLU A N 1
ATOM 4805 C CA . GLU A 1 601 ? 20.207 -20.970 -3.440 1.00 93.00 601 GLU A CA 1
ATOM 4806 C C . GLU A 1 601 ? 21.027 -20.182 -2.410 1.00 93.00 601 GLU A C 1
ATOM 4808 O O . GLU A 1 601 ? 20.801 -18.981 -2.218 1.00 93.00 601 GLU A O 1
ATOM 4813 N N . LEU A 1 602 ? 21.981 -20.859 -1.770 1.00 91.19 602 LEU A N 1
ATOM 4814 C CA . LEU A 1 602 ? 22.918 -20.277 -0.815 1.00 91.19 602 LEU A CA 1
ATOM 4815 C C . LEU A 1 602 ? 24.251 -20.004 -1.511 1.00 91.19 602 LEU A C 1
ATOM 4817 O O . LEU A 1 602 ? 24.907 -20.928 -1.997 1.00 91.19 602 LEU A O 1
ATOM 4821 N N . GLN A 1 603 ? 24.661 -18.741 -1.518 1.00 86.94 603 GLN A N 1
ATOM 4822 C CA . GLN A 1 603 ? 25.968 -18.296 -1.981 1.00 86.94 603 GLN A CA 1
ATOM 4823 C C . GLN A 1 603 ? 26.805 -17.879 -0.768 1.00 86.94 603 GLN A C 1
ATOM 4825 O O . GLN A 1 603 ? 26.301 -17.298 0.196 1.00 86.94 603 GLN A O 1
ATOM 4830 N N . PHE A 1 604 ? 28.084 -18.229 -0.813 1.00 82.31 604 PHE A N 1
ATOM 4831 C CA . PHE A 1 604 ? 29.038 -18.076 0.280 1.00 82.31 604 PHE A CA 1
ATOM 4832 C C . PHE A 1 604 ? 30.079 -17.018 -0.079 1.00 82.31 604 PHE A C 1
ATOM 4834 O O . PHE A 1 604 ? 30.214 -16.644 -1.244 1.00 82.31 604 PHE A O 1
ATOM 4841 N N . GLU A 1 605 ? 30.773 -16.480 0.916 1.00 70.38 605 GLU A N 1
ATOM 4842 C CA . GLU A 1 605 ? 31.915 -15.599 0.668 1.00 70.38 605 GLU A CA 1
ATOM 4843 C C . GLU A 1 605 ? 33.136 -16.431 0.242 1.00 70.38 605 GLU A C 1
ATOM 4845 O O . GLU A 1 605 ? 33.512 -17.387 0.926 1.00 70.38 605 GLU A O 1
ATOM 4850 N N . ASP A 1 606 ? 33.753 -16.078 -0.890 1.00 50.56 606 ASP A N 1
ATOM 4851 C CA . ASP A 1 606 ? 34.980 -16.723 -1.360 1.00 50.56 606 ASP A CA 1
ATOM 4852 C C . ASP A 1 606 ? 36.156 -16.310 -0.464 1.00 50.56 606 ASP A C 1
ATOM 4854 O O . ASP A 1 606 ? 36.772 -15.257 -0.651 1.00 50.56 606 ASP A O 1
ATOM 4858 N N . LEU A 1 607 ? 36.508 -17.169 0.497 1.00 44.53 607 LEU A N 1
ATOM 4859 C CA . LEU A 1 607 ? 37.766 -17.088 1.245 1.00 44.53 607 LEU A CA 1
ATOM 4860 C C . LEU A 1 607 ? 38.947 -17.435 0.325 1.00 44.53 607 LEU A C 1
ATOM 4862 O O . LEU A 1 607 ? 39.557 -18.503 0.418 1.00 44.53 607 LEU A O 1
ATOM 4866 N N . HIS A 1 608 ? 39.278 -16.513 -0.579 1.00 36.72 608 HIS A N 1
ATOM 4867 C CA . HIS A 1 608 ? 40.452 -16.629 -1.428 1.00 36.72 608 HIS A CA 1
ATOM 4868 C C . HIS A 1 608 ? 41.718 -16.483 -0.575 1.00 36.72 608 HIS A C 1
ATOM 4870 O O . HIS A 1 608 ? 42.138 -15.385 -0.209 1.00 36.72 608 HIS A O 1
ATOM 4876 N N . LEU A 1 609 ? 42.326 -17.628 -0.259 1.00 34.75 609 LEU A N 1
ATOM 4877 C CA . LEU A 1 609 ? 43.647 -17.725 0.353 1.00 34.75 609 LEU A CA 1
ATOM 4878 C C . LEU A 1 609 ? 44.653 -16.877 -0.435 1.00 34.75 609 LEU A C 1
ATOM 4880 O O . LEU A 1 609 ? 44.853 -17.088 -1.633 1.00 34.75 609 LEU A O 1
ATOM 4884 N N . SER A 1 610 ? 45.323 -15.950 0.250 1.00 31.45 610 SER A N 1
ATOM 4885 C CA . SER A 1 610 ? 46.439 -15.196 -0.315 1.00 31.45 610 SER A CA 1
ATOM 4886 C C . SER A 1 610 ? 47.676 -16.092 -0.424 1.00 31.45 610 SER A C 1
ATOM 4888 O O . SER A 1 610 ? 48.535 -16.100 0.457 1.00 31.45 610 SER A O 1
ATOM 4890 N N . THR A 1 611 ? 47.777 -16.849 -1.513 1.00 30.38 611 THR A N 1
ATOM 4891 C CA . THR A 1 611 ? 49.029 -17.485 -1.938 1.00 30.38 611 THR A CA 1
ATOM 4892 C C . THR A 1 611 ? 49.619 -16.700 -3.101 1.00 30.38 611 THR A C 1
ATOM 4894 O O . THR A 1 611 ? 49.496 -17.108 -4.254 1.00 30.38 611 THR A O 1
ATOM 4897 N N . ASP A 1 612 ? 50.261 -15.574 -2.791 1.00 29.33 612 ASP A N 1
ATOM 4898 C CA . ASP A 1 612 ? 51.139 -14.873 -3.733 1.00 29.33 612 ASP A CA 1
ATOM 4899 C C . ASP A 1 612 ? 52.575 -14.897 -3.197 1.00 29.33 612 ASP A C 1
ATOM 4901 O O . ASP A 1 612 ? 53.120 -13.910 -2.711 1.00 29.33 612 ASP A O 1
ATOM 4905 N N . ASP A 1 613 ? 53.154 -16.100 -3.221 1.00 33.88 613 ASP A N 1
ATOM 4906 C CA . ASP A 1 613 ? 54.574 -16.328 -2.955 1.00 33.88 613 ASP A CA 1
ATOM 4907 C C . ASP A 1 613 ? 55.105 -17.440 -3.877 1.00 33.88 613 ASP A C 1
ATOM 4909 O O . ASP A 1 613 ? 55.453 -18.542 -3.455 1.00 33.88 613 ASP A O 1
ATOM 4913 N N . SER A 1 614 ? 55.042 -17.195 -5.193 1.00 29.62 614 SER A N 1
ATOM 4914 C CA . SER A 1 614 ? 55.986 -17.736 -6.192 1.00 29.62 614 SER A CA 1
ATOM 4915 C C . SER A 1 614 ? 55.597 -17.380 -7.634 1.00 29.62 614 SER A C 1
ATOM 4917 O O . SER A 1 614 ? 54.845 -18.101 -8.288 1.00 29.62 614 SER A O 1
ATOM 4919 N N . LYS A 1 615 ? 56.235 -16.334 -8.183 1.00 29.58 615 LYS A N 1
ATOM 4920 C CA . LYS A 1 615 ? 57.007 -16.404 -9.448 1.00 29.58 615 LYS A CA 1
ATOM 4921 C C . LYS A 1 615 ? 57.638 -15.056 -9.805 1.00 29.58 615 LYS A C 1
ATOM 4923 O O . LYS A 1 615 ? 57.066 -14.221 -10.500 1.00 29.58 615 LYS A O 1
ATOM 4928 N N . ARG A 1 616 ? 58.911 -14.908 -9.430 1.00 27.31 616 ARG A N 1
ATOM 4929 C CA . ARG A 1 616 ? 59.856 -14.195 -10.296 1.00 27.31 616 ARG A CA 1
ATOM 4930 C C . ARG A 1 616 ? 59.975 -14.991 -11.598 1.00 27.31 616 ARG A C 1
ATOM 4932 O O . ARG A 1 616 ? 60.255 -16.180 -11.519 1.00 27.31 616 ARG A O 1
ATOM 4939 N N . GLU A 1 617 ? 59.840 -14.334 -12.746 1.00 28.98 617 GLU A N 1
ATOM 4940 C CA . GLU A 1 617 ? 60.968 -14.134 -13.672 1.00 28.98 617 GLU A CA 1
ATOM 4941 C C . GLU A 1 617 ? 60.5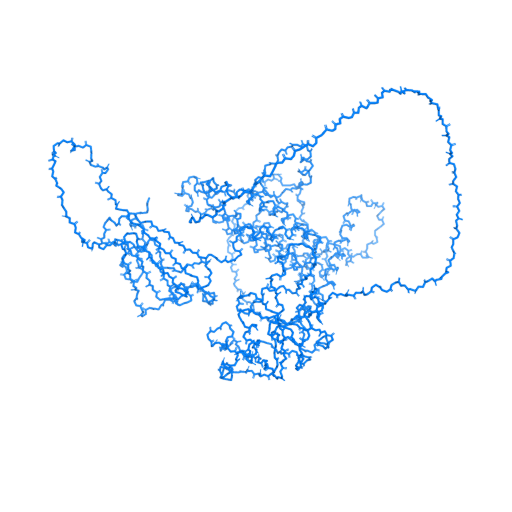98 -13.272 -14.897 1.00 28.98 617 GLU A C 1
ATOM 4943 O O . GLU A 1 617 ? 59.530 -13.433 -15.468 1.00 28.98 617 GLU A O 1
ATOM 4948 N N . ASN A 1 618 ? 61.536 -12.388 -15.280 1.00 25.70 618 ASN A N 1
ATOM 4949 C CA . ASN A 1 618 ? 61.878 -11.925 -16.643 1.00 25.70 618 ASN A CA 1
ATOM 4950 C C . ASN A 1 618 ? 60.720 -11.448 -17.575 1.00 25.70 618 ASN A C 1
ATOM 4952 O O . ASN A 1 618 ? 59.853 -12.211 -17.967 1.00 25.70 618 ASN A O 1
ATOM 4956 N N . ILE A 1 619 ? 60.686 -10.210 -18.099 1.00 27.09 619 ILE A N 1
ATOM 4957 C CA . ILE A 1 619 ? 61.684 -9.608 -19.013 1.00 27.09 619 ILE A CA 1
ATOM 4958 C C . ILE A 1 619 ? 61.571 -8.058 -19.047 1.00 27.09 619 ILE A C 1
ATOM 4960 O O . ILE A 1 619 ? 60.505 -7.463 -18.933 1.00 27.09 619 ILE A O 1
ATOM 4964 N N . THR A 1 620 ? 62.715 -7.405 -19.269 1.00 25.20 620 THR A N 1
ATOM 4965 C CA . THR A 1 620 ? 62.980 -5.955 -19.407 1.00 25.20 620 THR A CA 1
ATOM 4966 C C . THR A 1 620 ? 62.205 -5.163 -20.482 1.00 25.20 620 THR A C 1
ATOM 4968 O O . THR A 1 620 ? 62.217 -5.579 -21.638 1.00 25.20 620 THR A O 1
ATOM 4971 N N . VAL A 1 621 ? 61.838 -3.893 -20.197 1.00 27.28 621 VAL A N 1
ATOM 4972 C CA . VAL A 1 621 ? 61.943 -2.773 -21.177 1.00 27.28 621 VAL A CA 1
ATOM 4973 C C . VAL A 1 621 ? 62.447 -1.445 -20.555 1.00 27.28 621 VAL A C 1
ATOM 4975 O O . VAL A 1 621 ? 61.824 -0.821 -19.707 1.00 27.28 621 VAL A O 1
ATOM 4978 N N . LYS A 1 622 ? 63.611 -1.034 -21.069 1.00 26.70 622 LYS A N 1
ATOM 4979 C CA . LYS A 1 622 ? 64.356 0.249 -21.082 1.00 26.70 622 LYS A CA 1
ATOM 4980 C C . LYS A 1 622 ? 63.712 1.564 -20.565 1.00 26.70 622 LYS A C 1
ATOM 4982 O O . LYS A 1 622 ? 62.691 2.027 -21.060 1.00 26.70 622 LYS A O 1
ATOM 4987 N N . LYS A 1 623 ? 64.497 2.287 -19.745 1.00 27.27 623 LYS A N 1
ATOM 4988 C CA . LYS A 1 623 ? 64.411 3.747 -19.487 1.00 27.27 623 LYS A CA 1
ATOM 4989 C C . LYS A 1 623 ? 64.654 4.592 -20.755 1.00 27.27 623 LYS A C 1
ATOM 4991 O O . LYS A 1 623 ? 65.491 4.225 -21.579 1.00 27.27 623 LYS A O 1
ATOM 4996 N N . LYS A 1 624 ? 64.110 5.819 -20.790 1.00 27.34 624 LYS A N 1
ATOM 4997 C CA . LYS A 1 624 ? 64.738 6.997 -21.435 1.00 27.34 624 LYS A CA 1
ATOM 4998 C C . LYS A 1 624 ? 64.627 8.242 -20.522 1.00 27.34 624 LYS A C 1
ATOM 5000 O O . LYS A 1 624 ? 63.601 8.377 -19.862 1.00 27.34 624 LYS A O 1
ATOM 5005 N N . PRO A 1 625 ? 65.649 9.123 -20.444 1.00 33.03 625 PRO A N 1
ATOM 5006 C CA . PRO A 1 625 ? 65.671 10.272 -19.527 1.00 33.03 625 PRO A CA 1
ATOM 5007 C C . PRO A 1 625 ? 65.562 11.646 -20.223 1.00 33.03 625 PRO A C 1
ATOM 5009 O O . PRO A 1 625 ? 65.927 11.780 -21.388 1.00 33.03 625 PRO A O 1
ATOM 5012 N N . ASN A 1 626 ? 65.165 12.677 -19.466 1.00 27.86 626 ASN A N 1
ATOM 5013 C CA . ASN A 1 626 ? 65.670 14.068 -19.514 1.00 27.86 626 ASN A CA 1
ATOM 5014 C C . ASN A 1 626 ? 64.991 14.855 -18.367 1.00 27.86 626 ASN A C 1
ATOM 5016 O O . ASN A 1 626 ? 63.776 14.782 -18.255 1.00 27.86 626 ASN A O 1
ATOM 5020 N N . SER A 1 627 ? 65.662 15.436 -17.362 1.00 29.23 627 SER A N 1
ATOM 5021 C CA . SER A 1 627 ? 66.792 16.394 -17.295 1.00 29.23 627 SER A CA 1
ATOM 5022 C C . SER A 1 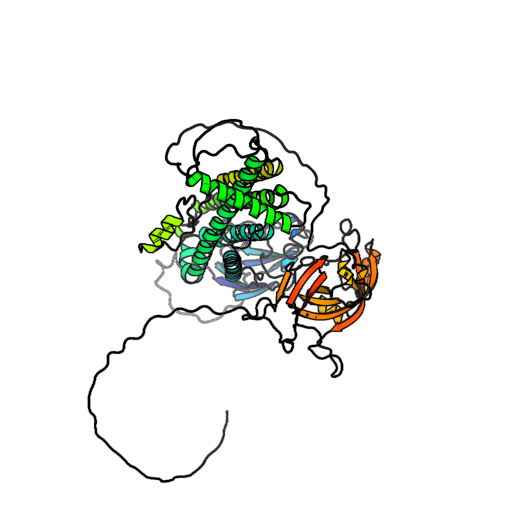627 ? 66.335 17.866 -17.234 1.00 29.23 627 SER A C 1
ATOM 5024 O O . SER A 1 627 ? 65.311 18.216 -17.813 1.00 29.23 627 SER A O 1
ATOM 5026 N N . LYS A 1 628 ? 67.147 18.703 -16.550 1.00 29.59 628 LYS A N 1
ATOM 5027 C CA . LYS A 1 628 ? 66.975 20.137 -16.177 1.00 29.59 628 LYS A CA 1
ATOM 5028 C C . LYS A 1 628 ? 66.226 20.419 -14.858 1.00 29.59 628 LYS A C 1
ATOM 5030 O O . LYS A 1 628 ? 65.191 19.822 -14.614 1.00 29.59 628 LYS A O 1
ATOM 5035 N N . THR A 1 629 ? 66.643 21.348 -13.984 1.00 29.08 629 THR A N 1
ATOM 5036 C CA . THR A 1 629 ? 67.975 21.949 -13.703 1.00 29.08 629 THR A CA 1
ATOM 5037 C C . THR A 1 629 ? 67.962 22.450 -12.246 1.00 29.08 629 THR A C 1
ATOM 5039 O O . THR A 1 629 ? 66.959 22.995 -11.798 1.00 29.08 629 THR A O 1
ATOM 5042 N N . PHE A 1 630 ? 69.070 22.324 -11.509 1.00 30.78 630 PHE A N 1
ATOM 5043 C CA . PHE A 1 630 ? 69.220 22.882 -10.155 1.00 30.78 630 PHE A CA 1
ATOM 5044 C C . PHE A 1 630 ? 69.738 24.333 -10.206 1.00 30.78 630 PHE A C 1
ATOM 5046 O O . PHE A 1 630 ? 70.726 24.594 -10.891 1.00 30.78 630 PHE A O 1
ATOM 5053 N N . GLN A 1 631 ? 69.186 25.254 -9.407 1.00 32.16 631 GLN A N 1
ATOM 5054 C CA . GLN A 1 631 ? 69.904 26.473 -9.002 1.00 32.16 631 GLN A CA 1
ATOM 5055 C C . GLN A 1 631 ? 69.746 26.744 -7.502 1.00 32.16 631 GLN A C 1
ATOM 5057 O O . GLN A 1 631 ? 68.644 26.880 -6.980 1.00 32.16 631 GLN A O 1
ATOM 5062 N N . LYS A 1 632 ? 70.887 26.847 -6.811 1.00 34.94 632 LYS A N 1
ATOM 5063 C CA . LYS A 1 632 ? 70.988 27.309 -5.422 1.00 34.94 632 LYS A CA 1
ATOM 5064 C C . LYS A 1 632 ? 71.124 28.833 -5.386 1.00 34.94 632 LYS A C 1
ATOM 5066 O O . LYS A 1 632 ? 71.973 29.387 -6.081 1.00 34.94 632 LYS A O 1
ATOM 5071 N N . ARG A 1 633 ? 70.452 29.480 -4.434 1.00 30.89 633 ARG A N 1
ATOM 5072 C CA . ARG A 1 633 ? 70.943 30.699 -3.767 1.00 30.89 633 ARG A CA 1
ATOM 5073 C C . ARG A 1 633 ? 70.766 30.524 -2.258 1.00 30.89 633 ARG A C 1
ATOM 5075 O O . ARG A 1 633 ? 69.772 29.964 -1.817 1.00 30.89 633 ARG A O 1
ATOM 5082 N N . GLY A 1 634 ? 71.761 30.946 -1.483 1.00 29.19 634 GLY A N 1
ATOM 5083 C CA . GLY A 1 634 ? 71.754 30.897 -0.014 1.00 29.19 634 GLY A CA 1
ATOM 5084 C C . GLY A 1 634 ? 72.225 32.226 0.580 1.00 29.19 634 GLY A C 1
ATOM 5085 O O . GLY A 1 634 ? 72.246 33.214 -0.151 1.00 29.19 634 GLY A O 1
ATOM 5086 N N . LYS A 1 635 ? 72.711 32.195 1.839 1.00 32.59 635 LYS A N 1
ATOM 5087 C CA . LYS A 1 635 ? 73.040 33.321 2.765 1.00 32.59 635 LYS A CA 1
ATOM 5088 C C . LYS A 1 635 ? 71.853 33.734 3.661 1.00 32.59 635 LYS A C 1
ATOM 5090 O O . LYS A 1 635 ? 70.741 33.788 3.165 1.00 32.59 635 LYS A O 1
ATOM 5095 N N . LYS A 1 636 ? 72.031 34.107 4.943 1.00 33.09 636 LYS A N 1
ATOM 5096 C CA . LYS A 1 636 ? 73.119 33.897 5.948 1.00 33.09 636 LYS A CA 1
ATOM 5097 C C . LYS A 1 636 ? 72.659 34.505 7.299 1.00 33.09 636 LYS A C 1
ATOM 5099 O O . LYS A 1 636 ? 71.979 35.518 7.242 1.00 33.09 636 LYS A O 1
ATOM 5104 N N . ARG A 1 637 ? 73.246 34.057 8.433 1.00 31.62 637 ARG A N 1
ATOM 5105 C CA . ARG A 1 637 ? 73.347 34.771 9.750 1.00 31.62 637 ARG A CA 1
ATOM 5106 C C . ARG A 1 637 ? 72.029 34.946 10.552 1.00 31.62 637 ARG A C 1
ATOM 5108 O O . ARG A 1 637 ? 70.976 34.997 9.945 1.00 31.62 637 ARG A O 1
ATOM 5115 N N . ARG A 1 638 ? 72.026 35.090 11.892 1.00 33.16 638 ARG A N 1
ATOM 5116 C CA . ARG A 1 638 ? 73.032 34.887 12.981 1.00 33.16 638 ARG A CA 1
ATOM 5117 C C . ARG A 1 638 ? 72.295 34.820 14.341 1.00 33.16 638 ARG A C 1
ATOM 5119 O O . ARG A 1 638 ? 71.269 35.466 14.436 1.00 33.16 638 ARG A O 1
ATOM 5126 N N . ASN A 1 639 ? 72.925 34.179 15.341 1.00 31.45 639 ASN A N 1
ATOM 5127 C CA . ASN A 1 639 ? 72.895 34.401 16.813 1.00 31.45 639 ASN A CA 1
ATOM 5128 C C . ASN A 1 639 ? 71.544 34.676 17.539 1.00 31.45 639 ASN A C 1
ATOM 5130 O O . ASN A 1 639 ? 70.789 35.535 17.116 1.00 31.45 639 ASN A O 1
ATOM 5134 N N . GLY A 1 640 ? 71.237 34.111 18.716 1.00 29.70 640 GLY A N 1
ATOM 5135 C CA . GLY A 1 640 ? 71.944 33.133 19.570 1.00 29.70 640 GLY A CA 1
ATOM 5136 C C . GLY A 1 640 ? 71.902 33.506 21.068 1.00 29.70 640 GLY A C 1
ATOM 5137 O O . GLY A 1 640 ? 71.856 34.697 21.353 1.00 29.70 640 GLY A O 1
ATOM 5138 N N . TYR A 1 641 ? 72.037 32.507 21.969 1.00 30.94 641 TYR A N 1
ATOM 5139 C CA . TYR A 1 641 ? 72.277 32.634 23.438 1.00 30.94 641 TYR A CA 1
ATOM 5140 C C . TYR A 1 641 ? 71.117 33.285 24.249 1.00 30.94 641 TYR A C 1
ATOM 5142 O O . TYR A 1 641 ? 70.341 34.039 23.679 1.00 30.94 641 TYR A O 1
ATOM 5150 N N . HIS A 1 642 ? 70.885 33.092 25.560 1.00 34.97 642 HIS A N 1
ATOM 5151 C CA . HIS A 1 642 ? 71.351 32.207 26.665 1.00 34.97 642 HIS A CA 1
ATOM 5152 C C . HIS A 1 642 ? 70.336 32.428 27.840 1.00 34.97 642 HIS A C 1
ATOM 5154 O O . HIS A 1 642 ? 69.684 33.470 27.840 1.00 34.97 642 HIS A O 1
ATOM 5160 N N . ASP A 1 643 ? 70.150 31.624 28.899 1.00 33.66 643 ASP A N 1
ATOM 5161 C CA . ASP A 1 643 ? 70.479 30.222 29.240 1.00 33.66 643 ASP A CA 1
ATOM 5162 C C . ASP A 1 643 ? 69.709 29.822 30.541 1.00 33.66 643 ASP A C 1
ATOM 5164 O O . ASP A 1 643 ? 69.164 30.705 31.197 1.00 33.66 643 ASP A O 1
ATOM 5168 N N . ARG A 1 644 ? 69.789 28.541 30.962 1.00 34.41 644 ARG A N 1
ATOM 5169 C CA . ARG A 1 644 ? 69.857 28.055 32.380 1.00 34.41 644 ARG A CA 1
ATOM 5170 C C . ARG A 1 644 ? 68.629 28.132 33.319 1.00 34.41 644 ARG A C 1
ATOM 5172 O O . ARG A 1 644 ? 67.974 29.153 33.434 1.00 34.41 644 ARG A O 1
ATOM 5179 N N . GLU A 1 645 ? 68.174 26.991 33.871 1.00 33.84 645 GLU A N 1
ATOM 5180 C CA . GLU A 1 645 ? 68.585 26.286 35.132 1.00 33.84 645 GLU A CA 1
ATOM 5181 C C . GLU A 1 645 ? 67.865 26.843 36.388 1.00 33.84 645 GLU A C 1
ATOM 5183 O O . GLU A 1 645 ? 67.517 28.013 36.415 1.00 33.84 645 GLU A O 1
ATOM 5188 N N . ALA A 1 646 ? 67.639 26.117 37.496 1.00 34.34 646 ALA A N 1
ATOM 5189 C CA . ALA A 1 646 ? 67.489 24.675 37.770 1.00 34.34 646 ALA A CA 1
ATOM 5190 C C . ALA A 1 646 ? 67.040 24.479 39.246 1.00 34.34 646 ALA A C 1
ATOM 5192 O O . ALA A 1 646 ? 67.273 25.348 40.081 1.00 34.34 646 ALA A O 1
ATOM 5193 N N . GLY A 1 647 ? 66.507 23.295 39.587 1.00 28.89 647 GLY A N 1
ATOM 5194 C CA . GLY A 1 647 ? 66.342 22.809 40.974 1.00 28.89 647 GLY A CA 1
ATOM 5195 C C . GLY A 1 647 ? 65.087 23.292 41.733 1.00 28.89 647 GLY A C 1
ATOM 5196 O O . GLY A 1 647 ? 64.540 24.345 41.440 1.00 28.89 647 GLY A O 1
ATOM 5197 N N . GLY A 1 648 ? 64.567 22.552 42.722 1.00 29.67 648 GLY A N 1
ATOM 5198 C CA . GLY A 1 648 ? 64.932 21.196 43.163 1.00 29.67 648 GLY A CA 1
ATOM 5199 C C . GLY A 1 648 ? 64.214 20.753 44.457 1.00 29.67 648 GLY A C 1
ATOM 5200 O O . GLY A 1 648 ? 63.721 21.587 45.200 1.00 29.67 648 GLY A O 1
ATOM 5201 N N . ASN A 1 649 ? 64.205 19.435 44.715 1.00 32.69 649 ASN A N 1
ATOM 5202 C CA . ASN A 1 649 ? 64.039 18.731 46.009 1.00 32.69 649 ASN A CA 1
ATOM 5203 C C . ASN A 1 649 ? 62.939 19.142 47.031 1.00 32.69 649 ASN A C 1
ATOM 5205 O O . ASN A 1 649 ? 63.053 20.161 47.698 1.00 32.69 649 ASN A O 1
ATOM 5209 N N . SER A 1 650 ? 62.051 18.197 47.402 1.00 31.88 650 SER A N 1
ATOM 5210 C CA . SER A 1 650 ? 62.221 17.375 48.637 1.00 31.88 650 SER A CA 1
ATOM 5211 C C . SER A 1 650 ? 60.925 16.784 49.250 1.00 31.88 650 SER A C 1
ATOM 5213 O O . SER A 1 650 ? 60.119 17.478 49.856 1.00 31.88 650 SER A O 1
ATOM 5215 N N . VAL A 1 651 ? 60.830 15.450 49.198 1.00 34.72 651 VAL A N 1
ATOM 5216 C CA . VAL A 1 651 ? 60.371 14.464 50.217 1.00 34.72 651 VAL A CA 1
ATOM 5217 C C . VAL A 1 651 ? 59.674 14.935 51.525 1.00 34.72 651 VAL A C 1
ATOM 5219 O O . VAL A 1 651 ? 60.292 15.650 52.312 1.00 34.72 651 VAL A O 1
ATOM 5222 N N . LYS A 1 652 ? 58.502 14.335 51.854 1.00 34.16 652 LYS A N 1
ATOM 5223 C CA . LYS A 1 652 ? 58.156 13.530 53.083 1.00 34.16 652 LYS A CA 1
ATOM 5224 C C . LYS A 1 652 ? 56.619 13.371 53.248 1.00 34.16 652 LYS A C 1
ATOM 5226 O O . LYS A 1 652 ? 55.901 14.352 53.270 1.00 34.16 652 LYS A O 1
ATOM 5231 N N . HIS A 1 653 ? 56.060 12.156 53.133 1.00 34.59 653 HIS A N 1
ATOM 5232 C CA . HIS A 1 653 ? 55.782 11.152 54.195 1.00 34.59 653 HIS A CA 1
ATOM 5233 C C . HIS A 1 653 ? 54.538 11.413 55.083 1.00 34.59 653 HIS A C 1
ATOM 5235 O O . HIS A 1 653 ? 54.502 12.383 55.826 1.00 34.59 653 HIS A O 1
ATOM 5241 N N . GLY A 1 654 ? 53.584 10.464 55.098 1.00 29.80 654 GLY A N 1
ATOM 5242 C CA . GLY A 1 654 ? 52.459 10.420 56.053 1.00 29.80 654 GLY A CA 1
ATOM 5243 C C . GLY A 1 654 ? 51.453 9.287 55.772 1.00 29.80 654 GLY A C 1
ATOM 5244 O O . GLY A 1 654 ? 50.715 9.346 54.796 1.00 29.80 654 GLY A O 1
ATOM 5245 N N . LYS A 1 655 ? 51.426 8.238 56.609 1.00 36.41 655 LYS A N 1
ATOM 5246 C CA . LYS A 1 655 ? 50.464 7.109 56.543 1.00 36.41 655 LYS A CA 1
ATOM 5247 C C . LYS A 1 655 ? 49.236 7.388 57.429 1.00 36.41 655 LYS A C 1
ATOM 5249 O O . LYS A 1 655 ? 49.426 7.947 58.501 1.00 36.41 655 LYS A O 1
ATOM 5254 N N . MET A 1 656 ? 48.055 6.846 57.096 1.00 30.81 656 MET A N 1
ATOM 5255 C CA . MET A 1 656 ? 47.360 5.763 57.847 1.00 30.81 656 MET A CA 1
ATOM 5256 C C . MET A 1 656 ? 45.910 5.516 57.359 1.00 30.81 656 MET A C 1
ATOM 5258 O O . MET A 1 656 ? 45.326 6.329 56.654 1.00 30.81 656 MET A O 1
ATOM 5262 N N . GLN A 1 657 ? 45.378 4.328 57.682 1.00 33.09 657 GLN A N 1
ATOM 5263 C CA . GLN A 1 657 ? 44.097 3.755 57.219 1.00 33.09 657 GLN A CA 1
ATOM 5264 C C . GLN A 1 657 ? 42.934 3.949 58.257 1.00 33.09 657 GLN A C 1
ATOM 5266 O O . GLN A 1 657 ? 43.002 4.875 59.059 1.00 33.09 657 GLN A O 1
ATOM 5271 N N . PRO A 1 658 ? 41.895 3.078 58.352 1.00 60.44 658 PRO A N 1
ATOM 5272 C CA . PRO A 1 658 ? 40.624 3.112 57.600 1.00 60.44 658 PRO A CA 1
ATOM 5273 C C . PRO A 1 658 ? 39.378 3.115 58.532 1.00 60.44 658 PRO A C 1
ATOM 5275 O O . PRO A 1 658 ? 39.537 3.016 59.748 1.00 60.44 658 PRO A O 1
ATOM 5278 N N . LYS A 1 659 ? 38.131 3.068 58.000 1.00 34.66 659 LYS A N 1
ATOM 5279 C CA . LYS A 1 659 ? 36.998 2.325 58.638 1.00 34.66 659 LYS A CA 1
ATOM 5280 C C . LYS A 1 659 ? 35.684 2.202 57.823 1.00 34.66 659 LYS A C 1
ATOM 5282 O O . LYS A 1 659 ? 35.025 3.182 57.525 1.00 34.66 659 LYS A O 1
ATOM 5287 N N . LYS A 1 660 ? 35.268 0.936 57.650 1.00 38.84 660 LYS A N 1
ATOM 5288 C CA . LYS A 1 660 ? 33.923 0.329 57.865 1.00 38.84 660 LYS A CA 1
ATOM 5289 C C . LYS A 1 660 ? 32.633 0.903 57.220 1.00 38.84 660 LYS A C 1
ATOM 5291 O O . LYS A 1 660 ? 32.058 1.867 57.699 1.00 38.84 660 LYS A O 1
ATOM 5296 N N . LYS A 1 661 ? 32.042 0.057 56.355 1.00 42.72 661 LYS A N 1
ATOM 5297 C CA . LYS A 1 661 ? 30.670 -0.527 56.423 1.00 42.72 661 LYS A CA 1
ATOM 5298 C C . LYS A 1 661 ? 29.576 0.238 57.212 1.00 42.72 661 LYS A C 1
ATOM 5300 O O . LYS A 1 661 ? 29.601 0.177 58.442 1.00 42.72 661 LYS A O 1
ATOM 5305 N N . LYS A 1 662 ? 28.449 0.553 56.549 1.00 40.84 662 LYS A N 1
ATOM 5306 C CA . LYS A 1 662 ? 27.170 -0.212 56.640 1.00 40.84 662 LYS A CA 1
ATOM 5307 C C . LYS A 1 662 ? 26.054 0.371 55.745 1.00 40.84 662 LYS A C 1
ATOM 5309 O O . LYS A 1 662 ? 26.008 1.573 55.552 1.00 40.84 662 LYS A O 1
ATOM 5314 N N . LYS A 1 663 ? 25.183 -0.543 55.283 1.00 46.84 663 LYS A N 1
ATOM 5315 C CA . LYS A 1 663 ? 23.713 -0.486 55.065 1.00 46.84 663 LYS A CA 1
ATOM 5316 C C . LYS A 1 663 ? 23.018 0.895 55.166 1.00 46.84 663 LYS A C 1
ATOM 5318 O O . LYS A 1 663 ? 23.275 1.634 56.106 1.00 46.84 663 LYS A O 1
ATOM 5323 N N . ARG A 1 664 ? 21.995 1.158 54.350 1.00 45.97 664 ARG A N 1
ATOM 5324 C CA . ARG A 1 664 ? 20.882 0.229 54.065 1.00 45.97 664 ARG A CA 1
ATOM 5325 C C . ARG A 1 664 ? 20.267 0.426 52.688 1.00 45.97 664 ARG A C 1
ATOM 5327 O O . ARG A 1 664 ? 20.256 1.587 52.243 1.00 45.97 664 ARG A O 1
#

pLDDT: mean 75.18, std 25.06, range [20.95, 98.25]

Organism: NCBI:txid49249

Radius of gyration: 36.75 Å; chains: 1; bounding box: 108×74×110 Å